Protein AF-0000000074747772 (afdb_homodimer)

Sequence (688 aa):
MKSIKSHMRLAALAAAVSATTLAHAQTLEMTSVYPGTFPIIGEIGQEIGKRMDLISGGDLSLNFNEPGALVPAPEAWDAVSTGAVDAAWYSPGFAQGIIPSAAMFTSVPFGPEAPEYLAWYYHGGGQEIWEEISAGHNVKPVLCSTIPPEASGWFREPIETLDDLQGKKMRFFGLGARVMEKLGVSAQTLPVGDTVPALELGTIDAAEISMPALDLALGMNNYASHYYFPGWHQQTSLFSLLINLDVWNDLGERNQAIVNEVCRSAVTESIAWGEAIQFDALAQLQEQGVTLHTWSAEILEAMRTAWLEVVDELSEDADFARTWASYSEFRENYAIWRDLGYLRMKSIKSHMRLAALAAAVSATTLAHAQTLEMTSVYPGTFPIIGEIGQEIGKRMDLISGGDLSLNFNEPGALVPAPEAWDAVSTGAVDAAWYSPGFAQGIIPSAAMFTSVPFGPEAPEYLAWYYHGGGQEIWEEISAGHNVKPVLCSTIPPEASGWFREPIETLDDLQGKKMRFFGLGARVMEKLGVSAQTLPVGDTVPALELGTIDAAEISMPALDLALGMNNYASHYYFPGWHQQTSLFSLLINLDVWNDLGERNQAIVNEVCRSAVTESIAWGEAIQFDALAQLQEQGVTLHTWSAEILEAMRTAWLEVVDELSEDADFARTWASYSEFRENYAIWRDLGYLR

InterPro domains:
  IPR018389 TRAP transporter solute receptor DctP [PF03480] (48-314)
  IPR018389 TRAP transporter solute receptor DctP [PTHR33376] (1-331)
  IPR026289 Solute binding protein, TakP-like [PIRSF039026] (5-340)
  IPR038404 TRAP transporter solute receptor DctP superfamily [G3DSA:3.40.190.170] (28-327)

Foldseek 3Di:
DPPPPPPPPPPPPPPPPVCPVPLAADEFEEEELDDLPFPLLNVLLCCLQVQLCVVVVRRGGYDYDYAPRQHHSLCRLVCQLVVVGFKYWWQQLSCCVVPVQSLVQFAAFQDDWDVLSVCCCPPLCNVVLVQVVSVVSQKGKAWFAKAAWFWQKFAQDDDDDLVSLAAFEEADTGLLQQLSVVSHHNYDHDRPVVRQVCLQVVVGRMYTDGALVRCVVSVVCVRGQETEDDNSGPRMTIIIMMGRNVSLVPSDDVSVVSSNVSRVVSHVVNHVSNVPCRVVSVVVSVVVPHDYYYDDPVVSVSSVVSSVVSLVVSCVDVSSVVSVVSRVVSVVVVVVVVVPPDDD/DDDPPPPPPPPPPPPPPVCPVPLAADEFEEEELDDLPFPLLNVLLCCLQVQLCVVVVRRGGYDYDYAPRQHHSLCRLVCQLVVVGFKYWWQQLSCCVVPVQSLVQFAAFQDDWDVLSVCCCPPLCNVVLVQVVSVVSQKGKAWFAKAAWFWQKFAQDDDDDLVSLAAFEEADTGLLQQLSVVSHHNYDHDRPVVRQVCLVVVVGRMYTDGALVRCVVSVVCVRGQETEDDNSGPRMTIIIMMGRNVSLVVCDDVSVVSSNVSRVVSHVVNHVSNVPCRVVSVVVSVVVPHDYYYDDPVVSVSSVVSSVVSLVVSCVDVSSVVSCVSRVVSVVVVVVVVVPPDDD

Nearest PDB structures (foldseek):
  7ug8-assembly1_A  TM=9.710E-01  e=1.988E-33  Synechococcus sp. CC9311
  2hzl-assembly1_A  TM=9.719E-01  e=8.711E-32  Cereibacter sphaeroides 2.4.1
  4yzz-assembly1_A  TM=9.764E-01  e=1.900E-30  Bordetella bronchiseptica RB50
  5cm6-assembly1_B  TM=9.561E-01  e=1.126E-30  Paraglaciecola sp. T6c
  4pet-assembly1_B  TM=9.535E-01  e=1.087E-29  Colwellia psychrerythraea 34H

Radius of gyration: 28.78 Å; Cα contacts (8 Å, |Δi|>4): 1364; chains: 2; bounding box: 116×76×70 Å

Solvent-accessible surface area (backbone atoms only — not comparable to full-atom values): 34535 Å² total; per-residue (Å²): 136,85,77,76,79,76,77,76,76,75,75,75,75,74,73,74,68,72,70,66,70,68,72,69,62,41,72,38,46,21,37,19,65,49,50,52,81,39,69,64,65,11,43,47,57,54,43,53,18,56,51,36,18,51,39,46,74,55,36,34,32,44,46,69,31,48,49,48,70,80,49,50,46,94,45,44,66,58,31,17,36,74,54,78,30,44,21,28,39,43,47,44,28,79,41,27,89,82,37,71,42,31,18,63,62,17,31,39,59,73,43,51,48,59,52,59,46,40,6,35,31,76,69,46,52,41,47,62,52,51,41,54,59,32,46,78,51,32,26,39,72,39,68,31,30,38,37,51,30,18,40,54,25,35,21,68,59,84,74,87,52,68,72,65,38,48,68,38,31,24,35,30,64,57,64,38,20,57,27,40,38,72,55,39,24,45,51,36,84,63,59,73,86,53,42,56,57,32,43,67,72,55,79,25,62,30,40,36,87,42,30,50,43,48,35,57,74,70,44,49,66,80,64,23,39,30,37,33,24,38,6,48,38,26,30,22,37,36,28,26,41,36,28,10,32,70,60,54,68,66,52,43,72,48,53,47,47,37,53,52,33,50,19,29,16,34,28,38,50,23,38,15,50,41,56,53,46,33,40,64,33,47,54,51,42,41,75,72,64,38,44,81,43,67,66,51,72,66,57,50,49,52,48,52,54,34,40,54,51,50,50,60,61,49,40,72,40,68,66,26,32,54,51,49,51,44,51,53,53,47,50,59,47,41,46,59,33,54,70,45,35,45,89,131,128,87,79,81,80,74,78,76,78,75,77,74,76,74,72,74,68,71,70,65,71,68,72,70,62,42,73,39,47,22,37,18,65,49,50,52,81,38,69,63,64,11,43,49,55,53,43,52,18,56,50,37,18,50,39,46,74,54,37,32,34,44,44,70,32,47,50,48,70,80,50,52,46,94,45,45,67,58,30,16,35,74,54,77,31,44,23,28,39,44,46,43,28,80,41,28,90,83,37,70,41,30,17,64,62,18,29,39,62,76,42,52,49,59,52,58,47,39,7,36,30,76,69,46,53,42,48,63,52,51,42,54,59,33,44,76,50,31,27,38,72,38,68,31,30,38,37,52,30,18,38,54,24,35,22,69,58,84,73,87,51,68,72,64,39,48,69,37,32,24,35,30,62,56,65,36,18,57,27,41,36,72,55,38,24,46,53,36,84,63,59,72,86,54,42,58,58,30,44,67,72,55,78,25,62,29,40,38,86,42,31,52,46,47,35,57,75,71,44,50,66,81,62,24,38,31,38,32,23,38,6,49,39,26,30,22,35,36,27,27,40,35,26,10,32,70,61,53,69,68,52,43,71,48,53,46,48,38,53,52,32,50,20,29,17,34,27,38,50,22,38,15,52,42,57,53,44,32,39,62,33,48,53,53,40,43,76,72,63,37,43,82,42,66,65,51,73,67,56,50,48,53,48,52,54,34,40,54,52,48,49,59,60,49,39,71,40,66,66,24,32,54,50,49,50,43,50,52,54,46,49,59,48,41,46,59,32,54,69,44,34,47,88,130

Structure (mmCIF, N/CA/C/O backbone):
data_AF-0000000074747772-model_v1
#
loop_
_entity.id
_entity.type
_entity.pdbx_description
1 polymer 'C4-dicarboxylate ABC transporter'
#
loop_
_atom_site.group_PDB
_atom_site.id
_atom_site.type_symbol
_atom_site.label_atom_id
_atom_site.label_alt_id
_atom_site.label_comp_id
_atom_site.label_asym_id
_atom_site.label_entity_id
_atom_site.label_seq_id
_atom_site.pdbx_PDB_ins_code
_atom_site.Cartn_x
_atom_site.Cartn_y
_atom_site.Cartn_z
_atom_site.occupancy
_atom_site.B_iso_or_equiv
_atom_site.auth_seq_id
_atom_site.auth_comp_id
_atom_site.auth_asym_id
_atom_site.auth_atom_id
_atom_site.pdbx_PDB_model_num
ATOM 1 N N . MET A 1 1 ? -89.562 10.172 -8.18 1 25.64 1 MET A N 1
ATOM 2 C CA . MET A 1 1 ? -88.75 9.555 -7.141 1 25.64 1 MET A CA 1
ATOM 3 C C . MET A 1 1 ? -87.375 9.242 -7.676 1 25.64 1 MET A C 1
ATOM 5 O O . MET A 1 1 ? -87.188 8.273 -8.414 1 25.64 1 MET A O 1
ATOM 9 N N . LYS A 1 2 ? -86.688 10.445 -8.07 1 32.38 2 LYS A N 1
ATOM 10 C CA . LYS A 1 2 ? -85.375 10.664 -8.672 1 32.38 2 LYS A CA 1
ATOM 11 C C . LYS A 1 2 ? -84.25 10.094 -7.801 1 32.38 2 LYS A C 1
ATOM 13 O O . LYS A 1 2 ? -84.062 10.57 -6.684 1 32.38 2 LYS A O 1
ATOM 18 N N . SER A 1 3 ? -84.188 8.742 -7.797 1 28.95 3 SER A N 1
ATOM 19 C CA . SER A 1 3 ? -83.188 7.949 -7.062 1 28.95 3 SER A CA 1
ATOM 20 C C . SER A 1 3 ? -81.75 8.289 -7.496 1 28.95 3 SER A C 1
ATOM 22 O O . SER A 1 3 ? -81.438 8.18 -8.68 1 28.95 3 SER A O 1
ATOM 24 N N . ILE A 1 4 ? -81.188 9.367 -6.941 1 32.19 4 ILE A N 1
ATOM 25 C CA . ILE A 1 4 ? -79.812 9.805 -7.086 1 32.19 4 ILE A CA 1
ATOM 26 C C . ILE A 1 4 ? -78.875 8.688 -6.641 1 32.19 4 ILE A C 1
ATOM 28 O O . ILE A 1 4 ? -78.875 8.273 -5.48 1 32.19 4 ILE A O 1
ATOM 32 N N . LYS A 1 5 ? -78.5 7.73 -7.559 1 32.25 5 LYS A N 1
ATOM 33 C CA . LYS A 1 5 ? -77.438 6.734 -7.484 1 32.25 5 LYS A CA 1
ATOM 34 C C . LYS A 1 5 ? -76.125 7.379 -7.125 1 32.25 5 LYS A C 1
ATOM 36 O O . LYS A 1 5 ? -75.562 8.203 -7.883 1 32.25 5 LYS A O 1
ATOM 41 N N . SER A 1 6 ? -76 7.871 -5.848 1 31.62 6 SER A N 1
ATOM 42 C CA . SER A 1 6 ? -74.688 8.375 -5.336 1 31.62 6 SER A CA 1
ATOM 43 C C . SER A 1 6 ? -73.562 7.352 -5.516 1 31.62 6 SER A C 1
ATOM 45 O O . SER A 1 6 ? -73.688 6.219 -5.047 1 31.62 6 SER A O 1
ATOM 47 N N . HIS A 1 7 ? -72.938 7.27 -6.676 1 34.31 7 HIS A N 1
ATOM 48 C CA . HIS A 1 7 ? -71.75 6.508 -6.953 1 34.31 7 HIS A CA 1
ATOM 49 C C . HIS A 1 7 ? -70.625 6.875 -5.984 1 34.31 7 HIS A C 1
ATOM 51 O O . HIS A 1 7 ? -70.25 8.039 -5.906 1 34.31 7 HIS A O 1
ATOM 57 N N . MET A 1 8 ? -70.625 6.348 -4.762 1 31.5 8 MET A N 1
ATOM 58 C CA . MET A 1 8 ? -69.5 6.414 -3.85 1 31.5 8 MET A CA 1
ATOM 59 C C . MET A 1 8 ? -68.25 5.801 -4.484 1 31.5 8 MET A C 1
ATOM 61 O O . MET A 1 8 ? -68.25 4.609 -4.805 1 31.5 8 MET A O 1
ATOM 65 N N . ARG A 1 9 ? -67.5 6.543 -5.301 1 31.7 9 ARG A N 1
ATOM 66 C CA . ARG A 1 9 ? -66.188 6.129 -5.75 1 31.7 9 ARG A CA 1
ATOM 67 C C . ARG A 1 9 ? -65.25 5.859 -4.562 1 31.7 9 ARG A C 1
ATOM 69 O O . ARG A 1 9 ? -65 6.75 -3.748 1 31.7 9 ARG A O 1
ATOM 76 N N . LEU A 1 10 ? -65.375 4.691 -3.992 1 34.72 10 LEU A N 1
ATOM 77 C CA . LEU A 1 10 ? -64.375 4.23 -3.068 1 34.72 10 LEU A CA 1
ATOM 78 C C . LEU A 1 10 ? -62.969 4.441 -3.658 1 34.72 10 LEU A C 1
ATOM 80 O O . LEU A 1 10 ? -62.656 3.928 -4.734 1 34.72 10 LEU A O 1
ATOM 84 N N . ALA A 1 11 ? -62.375 5.605 -3.434 1 38.78 11 ALA A N 1
ATOM 85 C CA . ALA A 1 11 ? -60.938 5.832 -3.691 1 38.78 11 ALA A CA 1
ATOM 86 C C . ALA A 1 11 ? -60.094 4.715 -3.092 1 38.78 11 ALA A C 1
ATOM 88 O O . ALA A 1 11 ? -60.062 4.527 -1.873 1 38.78 11 ALA A O 1
ATOM 89 N N . ALA A 1 12 ? -59.969 3.598 -3.783 1 37.44 12 ALA A N 1
ATOM 90 C CA . ALA A 1 12 ? -58.938 2.621 -3.453 1 37.44 12 ALA A CA 1
ATOM 91 C C . ALA A 1 12 ? -57.594 3.307 -3.207 1 37.44 12 ALA A C 1
ATOM 93 O O . ALA A 1 12 ? -57.031 3.936 -4.109 1 37.44 12 ALA A O 1
ATOM 94 N N . LEU A 1 13 ? -57.375 3.855 -2.021 1 36.81 13 LEU A N 1
ATOM 95 C CA . LEU A 1 13 ? -56.031 4.199 -1.614 1 36.81 13 LEU A CA 1
ATOM 96 C C . LEU A 1 13 ? -55.062 3.064 -1.931 1 36.81 13 LEU A C 1
ATOM 98 O O . LEU A 1 13 ? -55.125 1.987 -1.336 1 36.81 13 LEU A O 1
ATOM 102 N N . ALA A 1 14 ? -54.625 2.939 -3.168 1 39.62 14 ALA A N 1
ATOM 103 C CA . ALA A 1 14 ? -53.469 2.115 -3.457 1 39.62 14 ALA A CA 1
ATOM 104 C C . ALA A 1 14 ? -52.312 2.447 -2.512 1 39.62 14 ALA A C 1
ATOM 106 O O . ALA A 1 14 ? -51.75 3.537 -2.58 1 39.62 14 ALA A O 1
ATOM 107 N N . ALA A 1 15 ? -52.375 1.95 -1.311 1 37.69 15 ALA A N 1
ATOM 108 C CA . ALA A 1 15 ? -51.125 1.944 -0.546 1 37.69 15 ALA A CA 1
ATOM 109 C C . ALA A 1 15 ? -49.969 1.453 -1.399 1 37.69 15 ALA A C 1
ATOM 111 O O . ALA A 1 15 ? -49.906 0.286 -1.796 1 37.69 15 ALA A O 1
ATOM 112 N N . ALA A 1 16 ? -49.344 2.314 -2.145 1 38.97 16 ALA A N 1
ATOM 113 C CA . ALA A 1 16 ? -48.031 2.016 -2.67 1 38.97 16 ALA A CA 1
ATOM 114 C C . ALA A 1 16 ? -47.125 1.446 -1.58 1 38.97 16 ALA A C 1
ATOM 116 O O . ALA A 1 16 ? -46.656 2.178 -0.692 1 38.97 16 ALA A O 1
ATOM 117 N N . VAL A 1 17 ? -47.406 0.2 -1.161 1 37.66 17 VAL A N 1
ATOM 118 C CA . VAL A 1 17 ? -46.312 -0.441 -0.463 1 37.66 17 VAL A CA 1
ATOM 119 C C . VAL A 1 17 ? -45 -0.2 -1.226 1 37.66 17 VAL A C 1
ATOM 121 O O . VAL A 1 17 ? -44.875 -0.593 -2.387 1 37.66 17 VAL A O 1
ATOM 124 N N . SER A 1 18 ? -44.375 0.889 -1.039 1 36.31 18 SER A N 1
ATOM 125 C CA . SER A 1 18 ? -43 0.911 -1.465 1 36.31 18 SER A CA 1
ATOM 126 C C . SER A 1 18 ? -42.312 -0.443 -1.242 1 36.31 18 SER A C 1
ATOM 128 O O . SER A 1 18 ? -42.219 -0.914 -0.107 1 36.31 18 SER A O 1
ATOM 130 N N . ALA A 1 19 ? -42.531 -1.388 -2.146 1 35.59 19 ALA A N 1
ATOM 131 C CA . ALA A 1 19 ? -41.625 -2.537 -2.152 1 35.59 19 ALA A CA 1
ATOM 132 C C . ALA A 1 19 ? -40.219 -2.127 -1.756 1 35.59 19 ALA A C 1
ATOM 134 O O . ALA A 1 19 ? -39.469 -1.556 -2.562 1 35.59 19 ALA A O 1
ATOM 135 N N . THR A 1 20 ? -40 -1.623 -0.647 1 38.34 20 THR A N 1
ATOM 136 C CA . THR A 1 20 ? -38.594 -1.774 -0.269 1 38.34 20 THR A CA 1
ATOM 137 C C . THR A 1 20 ? -38.031 -3.08 -0.816 1 38.34 20 THR A C 1
ATOM 139 O O . THR A 1 20 ? -38.5 -4.164 -0.443 1 38.34 20 THR A O 1
ATOM 142 N N . THR A 1 21 ? -37.906 -3.223 -2.07 1 38.25 21 THR A N 1
ATOM 143 C CA . THR A 1 21 ? -37.156 -4.391 -2.51 1 38.25 21 THR A CA 1
ATOM 144 C C . THR A 1 21 ? -36.188 -4.871 -1.414 1 38.25 21 THR A C 1
ATOM 146 O O . THR A 1 21 ? -35.25 -4.172 -1.064 1 38.25 21 THR A O 1
ATOM 149 N N . LEU A 1 22 ? -36.656 -5.316 -0.278 1 42.56 22 LEU A N 1
ATOM 150 C CA . LEU A 1 22 ? -35.781 -6.047 0.646 1 42.56 22 LEU A CA 1
ATOM 151 C C . LEU A 1 22 ? -34.656 -6.742 -0.1 1 42.56 22 LEU A C 1
ATOM 153 O O . LEU A 1 22 ? -34.906 -7.641 -0.907 1 42.56 22 LEU A O 1
ATOM 157 N N . ALA A 1 23 ? -33.781 -6.059 -0.541 1 49.5 23 ALA A N 1
ATOM 158 C CA . ALA A 1 23 ? -32.594 -6.719 -1.105 1 49.5 23 ALA A CA 1
ATOM 159 C C . ALA A 1 23 ? -32.312 -8.047 -0.405 1 49.5 23 ALA A C 1
ATOM 161 O O . ALA A 1 23 ? -32.188 -8.094 0.821 1 49.5 23 ALA A O 1
ATOM 162 N N . HIS A 1 24 ? -32.844 -9.211 -0.898 1 63.72 24 HIS A N 1
ATOM 163 C CA . HIS A 1 24 ? -32.656 -10.562 -0.385 1 63.72 24 HIS A CA 1
ATOM 164 C C . HIS A 1 24 ? -31.172 -10.836 -0.059 1 63.72 24 HIS A C 1
ATOM 166 O O . HIS A 1 24 ? -30.297 -10.492 -0.845 1 63.72 24 HIS A O 1
ATOM 172 N N . ALA A 1 25 ? -30.891 -11.117 1.219 1 80.12 25 ALA A N 1
ATOM 173 C CA . ALA A 1 25 ? -29.578 -11.555 1.672 1 80.12 25 ALA A CA 1
ATOM 174 C C . ALA A 1 25 ? -28.984 -12.57 0.706 1 80.12 25 ALA A C 1
ATOM 176 O O . ALA A 1 25 ? -29.656 -13.5 0.262 1 80.12 25 ALA A O 1
ATOM 177 N N . GLN A 1 26 ? -27.844 -12.219 0.166 1 92.12 26 GLN A N 1
ATOM 178 C CA . GLN A 1 26 ? -27.125 -13.094 -0.752 1 92.12 26 GLN A CA 1
ATOM 179 C C . GLN A 1 26 ? -25.859 -13.664 -0.095 1 92.12 26 GLN A C 1
ATOM 181 O O . GLN A 1 26 ? -25.094 -12.93 0.512 1 92.12 26 GLN A O 1
ATOM 186 N N . THR A 1 27 ? -25.812 -14.977 -0.02 1 97.19 27 THR A N 1
ATOM 187 C CA . THR A 1 27 ? -24.578 -15.656 0.37 1 97.19 27 THR A CA 1
ATOM 188 C C . THR A 1 27 ? -23.953 -16.375 -0.824 1 97.19 27 THR A C 1
ATOM 190 O O . THR A 1 27 ? -24.562 -17.266 -1.409 1 97.19 27 THR A O 1
ATOM 193 N N . LEU A 1 28 ? -22.812 -15.969 -1.225 1 98.5 28 LEU A N 1
ATOM 194 C CA . LEU A 1 28 ? -22.109 -16.547 -2.361 1 98.5 28 LEU A CA 1
ATOM 195 C C . LEU A 1 28 ? -21.234 -17.719 -1.917 1 98.5 28 LEU A C 1
ATOM 197 O O . LEU A 1 28 ? -20.531 -17.609 -0.906 1 98.5 28 LEU A O 1
ATOM 201 N N . GLU A 1 29 ? -21.281 -18.766 -2.607 1 98.69 29 GLU A N 1
ATOM 202 C CA . GLU A 1 29 ? -20.391 -19.891 -2.363 1 98.69 29 GLU A CA 1
ATOM 203 C C . GLU A 1 29 ? -19.031 -19.672 -3.049 1 98.69 29 GLU A C 1
ATOM 205 O O . GLU A 1 29 ? -18.969 -19.578 -4.273 1 98.69 29 GLU A O 1
ATOM 210 N N . MET A 1 30 ? -17.953 -19.656 -2.221 1 98.75 30 MET A N 1
ATOM 211 C CA . MET A 1 30 ? -16.625 -19.359 -2.729 1 98.75 30 MET A CA 1
ATOM 212 C C . MET A 1 30 ? -15.688 -20.531 -2.537 1 98.75 30 MET A C 1
ATOM 214 O O . MET A 1 30 ? -15.414 -20.938 -1.404 1 98.75 30 MET A O 1
ATOM 218 N N . THR A 1 31 ? -15.203 -21.141 -3.602 1 98.44 31 THR A N 1
ATOM 219 C CA . THR A 1 31 ? -14.102 -22.094 -3.504 1 98.44 31 THR A CA 1
ATOM 220 C C . THR A 1 31 ? -12.773 -21.375 -3.34 1 98.44 31 THR A C 1
ATOM 222 O O . THR A 1 31 ? -12.688 -20.156 -3.559 1 98.44 31 THR A O 1
ATOM 225 N N . SER A 1 32 ? -11.758 -22.047 -2.834 1 97.19 32 SER A N 1
ATOM 226 C CA . SER A 1 32 ? -10.445 -21.438 -2.664 1 97.19 32 SER A CA 1
ATOM 227 C C . SER A 1 32 ? -9.344 -22.344 -3.227 1 97.19 32 SER A C 1
ATOM 229 O O . SER A 1 32 ? -9.422 -23.562 -3.119 1 97.19 32 SER A O 1
ATOM 231 N N . VAL A 1 33 ? -8.367 -21.703 -3.783 1 94.19 33 VAL A N 1
ATOM 232 C CA . VAL A 1 33 ? -7.195 -22.469 -4.195 1 94.19 33 VAL A CA 1
ATOM 233 C C . VAL A 1 33 ? -6.184 -22.516 -3.053 1 94.19 33 VAL A C 1
ATOM 235 O O . VAL A 1 33 ? -5.195 -23.25 -3.119 1 94.19 33 VAL A O 1
ATOM 238 N N . TYR A 1 34 ? -6.391 -21.734 -1.97 1 94.62 34 TYR A N 1
ATOM 239 C CA . TYR A 1 34 ? -5.504 -21.688 -0.812 1 94.62 34 TYR A CA 1
ATOM 240 C C . TYR A 1 34 ? -6.223 -22.172 0.442 1 94.62 34 TYR A C 1
ATOM 242 O O . TYR A 1 34 ? -7.387 -21.828 0.669 1 94.62 34 TYR A O 1
ATOM 250 N N . PRO A 1 35 ? -5.512 -22.969 1.228 1 94.38 35 PRO A N 1
ATOM 251 C CA . PRO A 1 35 ? -6.074 -23.266 2.547 1 94.38 35 PRO A CA 1
ATOM 252 C C . PRO A 1 35 ? -6.293 -22.016 3.393 1 94.38 35 PRO A C 1
ATOM 254 O O . PRO A 1 35 ? -5.488 -21.078 3.338 1 94.38 35 PRO A O 1
ATOM 257 N N . GLY A 1 36 ? -7.312 -22.062 4.195 1 95.62 36 GLY A N 1
ATOM 258 C CA . GLY A 1 36 ? -7.645 -20.953 5.062 1 95.62 36 GLY A CA 1
ATOM 259 C C . GLY A 1 36 ? -6.613 -20.719 6.152 1 95.62 36 GLY A C 1
ATOM 260 O O . GLY A 1 36 ? -6.539 -19.625 6.715 1 95.62 36 GLY A O 1
ATOM 261 N N . THR A 1 37 ? -5.766 -21.672 6.395 1 94.5 37 THR A N 1
ATOM 262 C CA . THR A 1 37 ? -4.816 -21.609 7.5 1 94.5 37 THR A CA 1
ATOM 263 C C . THR A 1 37 ? -3.543 -20.891 7.078 1 94.5 37 THR A C 1
ATOM 265 O O . THR A 1 37 ? -2.699 -20.562 7.918 1 94.5 37 THR A O 1
ATOM 268 N N . PHE A 1 38 ? -3.354 -20.641 5.758 1 94.75 38 PHE A N 1
ATOM 269 C CA . PHE A 1 38 ? -2.162 -19.938 5.305 1 94.75 38 PHE A CA 1
ATOM 270 C C . PHE A 1 38 ? -2.135 -18.516 5.863 1 94.75 38 PHE A C 1
ATOM 272 O O . PHE A 1 38 ? -3.119 -17.781 5.758 1 94.75 38 PHE A O 1
ATOM 279 N N . PRO A 1 39 ? -0.993 -18.141 6.445 1 95.75 39 PRO A N 1
ATOM 280 C CA . PRO A 1 39 ? -0.903 -16.766 6.922 1 95.75 39 PRO A CA 1
ATOM 281 C C . PRO A 1 39 ? -1.188 -15.742 5.82 1 95.75 39 PRO A C 1
ATOM 283 O O . PRO A 1 39 ? -0.713 -15.898 4.695 1 95.75 39 PRO A O 1
ATOM 286 N N . ILE A 1 40 ? -1.906 -14.68 6.117 1 97.19 40 ILE A N 1
ATOM 287 C CA . ILE A 1 40 ? -2.299 -13.547 5.285 1 97.19 40 ILE A CA 1
ATOM 288 C C . ILE A 1 40 ? -3.23 -14.016 4.172 1 97.19 40 ILE A C 1
ATOM 290 O O . ILE A 1 40 ? -4.434 -13.734 4.199 1 97.19 40 ILE A O 1
ATOM 294 N N . ILE A 1 41 ? -2.711 -14.93 3.27 1 96.12 41 ILE A N 1
ATOM 295 C CA . ILE A 1 41 ? -3.426 -15.289 2.051 1 96.12 41 ILE A CA 1
ATOM 296 C C . ILE A 1 41 ? -4.691 -16.062 2.406 1 96.12 41 ILE A C 1
ATOM 298 O O . ILE A 1 41 ? -5.793 -15.695 1.981 1 96.12 41 ILE A O 1
ATOM 302 N N . GLY A 1 42 ? -4.535 -17.125 3.174 1 96.69 42 GLY A N 1
ATOM 303 C CA . GLY A 1 42 ? -5.684 -17.922 3.568 1 96.69 42 GLY A CA 1
ATOM 304 C C . GLY A 1 42 ? -6.598 -17.203 4.543 1 96.69 42 GLY A C 1
ATOM 305 O O . GLY A 1 42 ? -7.824 -17.266 4.41 1 96.69 42 GLY A O 1
ATOM 306 N N . GLU A 1 43 ? -5.988 -16.531 5.52 1 97.75 43 GLU A N 1
ATOM 307 C CA . GLU A 1 43 ? -6.738 -15.844 6.566 1 97.75 43 GLU A CA 1
ATOM 308 C C . GLU A 1 43 ? -7.621 -14.742 5.984 1 97.75 43 GLU A C 1
ATOM 310 O O . GLU A 1 43 ? -8.789 -14.617 6.352 1 97.75 43 GLU A O 1
ATOM 315 N N . ILE A 1 44 ? -7.09 -13.961 5.066 1 98.31 44 ILE A N 1
ATOM 316 C CA . ILE A 1 44 ? -7.867 -12.898 4.445 1 98.31 44 ILE A CA 1
ATOM 317 C C . ILE A 1 44 ? -9 -13.5 3.619 1 98.31 44 ILE A C 1
ATOM 319 O O . ILE A 1 44 ? -10.141 -13.023 3.672 1 98.31 44 ILE A O 1
ATOM 323 N N . GLY A 1 45 ? -8.719 -14.555 2.893 1 98.25 45 GLY A N 1
ATOM 324 C CA . GLY A 1 45 ? -9.758 -15.227 2.129 1 98.25 45 GLY A CA 1
ATOM 325 C C . GLY A 1 45 ? -10.922 -15.688 2.982 1 98.25 45 GLY A C 1
ATOM 326 O O . GLY A 1 45 ? -12.078 -15.594 2.566 1 98.25 45 GLY A O 1
ATOM 327 N N . GLN A 1 46 ? -10.641 -16.094 4.172 1 97.81 46 GLN A N 1
ATOM 328 C CA . GLN A 1 46 ? -11.664 -16.578 5.094 1 97.81 46 GLN A CA 1
ATOM 329 C C . GLN A 1 46 ? -12.461 -15.414 5.688 1 97.81 46 GLN A C 1
ATOM 331 O O . GLN A 1 46 ? -13.648 -15.562 5.996 1 97.81 46 GLN A O 1
ATOM 336 N N . GLU A 1 47 ? -11.836 -14.32 5.801 1 98.38 47 GLU A N 1
ATOM 337 C CA . GLU A 1 47 ? -12.398 -13.25 6.613 1 98.38 47 GLU A CA 1
ATOM 338 C C . GLU A 1 47 ? -13.242 -12.297 5.766 1 98.38 47 GLU A C 1
ATOM 340 O O . GLU A 1 47 ? -14.164 -11.648 6.273 1 98.38 47 GLU A O 1
ATOM 345 N N . ILE A 1 48 ? -12.984 -12.195 4.449 1 98.69 48 ILE A N 1
ATOM 346 C CA . ILE A 1 48 ? -13.609 -11.141 3.646 1 98.69 48 ILE A CA 1
ATOM 347 C C . ILE A 1 48 ? -15.117 -11.352 3.605 1 98.69 48 ILE A C 1
ATOM 349 O O . ILE A 1 48 ? -15.891 -10.383 3.604 1 98.69 48 ILE A O 1
ATOM 353 N N . GLY A 1 49 ? -15.617 -12.609 3.621 1 98.5 49 GLY A N 1
ATOM 354 C CA . GLY A 1 49 ? -17.047 -12.859 3.664 1 98.5 49 GLY A CA 1
ATOM 355 C C . GLY A 1 49 ? -17.703 -12.352 4.93 1 98.5 49 GLY A C 1
ATOM 356 O O . GLY A 1 49 ? -18.797 -11.773 4.883 1 98.5 49 GLY A O 1
ATOM 357 N N . LYS A 1 50 ? -17.078 -12.578 6.062 1 98.31 50 LYS A N 1
ATOM 358 C CA . LYS A 1 50 ? -17.578 -12.086 7.344 1 98.31 50 LYS A CA 1
ATOM 359 C C . LYS A 1 50 ? -17.609 -10.562 7.383 1 98.31 50 LYS A C 1
ATOM 361 O O . LYS A 1 50 ? -18.531 -9.969 7.934 1 98.31 50 LYS A O 1
ATOM 366 N N . ARG A 1 51 ? -16.625 -9.977 6.852 1 98.75 51 ARG A N 1
ATOM 367 C CA . ARG A 1 51 ? -16.562 -8.523 6.781 1 98.75 51 ARG A CA 1
ATOM 368 C C . ARG A 1 51 ? -17.703 -7.961 5.934 1 98.75 51 ARG A C 1
ATOM 370 O O . ARG A 1 51 ? -18.344 -6.984 6.316 1 98.75 51 ARG A O 1
ATOM 377 N N . MET A 1 52 ? -17.891 -8.586 4.781 1 98.81 52 MET A N 1
ATOM 378 C CA . MET A 1 52 ? -19 -8.172 3.924 1 98.81 52 MET A CA 1
ATOM 379 C C . MET A 1 52 ? -20.344 -8.32 4.645 1 98.81 52 MET A C 1
ATOM 381 O O . MET A 1 52 ? -21.188 -7.438 4.562 1 98.81 52 MET A O 1
ATOM 385 N N . ASP A 1 53 ? -20.453 -9.375 5.34 1 98.56 53 ASP A N 1
ATOM 386 C CA . ASP A 1 53 ? -21.672 -9.633 6.098 1 98.56 53 ASP A CA 1
ATOM 387 C C . ASP A 1 53 ? -21.906 -8.539 7.141 1 98.56 53 ASP A C 1
ATOM 389 O O . ASP A 1 53 ? -23 -7.969 7.215 1 98.56 53 ASP A O 1
ATOM 393 N N . LEU A 1 54 ? -20.906 -8.234 7.844 1 98.44 54 LEU A N 1
ATOM 394 C CA . LEU A 1 54 ? -21.016 -7.246 8.914 1 98.44 54 LEU A CA 1
ATOM 395 C C . LEU A 1 54 ? -21.391 -5.879 8.352 1 98.44 54 LEU A C 1
ATOM 397 O O . LEU A 1 54 ? -22.406 -5.293 8.773 1 98.44 54 LEU A O 1
ATOM 401 N N . ILE A 1 55 ? -20.734 -5.379 7.309 1 98.31 55 ILE A N 1
ATOM 402 C CA . ILE A 1 55 ? -20.906 -3.986 6.91 1 98.31 55 ILE A CA 1
ATOM 403 C C . ILE A 1 55 ? -22.156 -3.855 6.051 1 98.31 55 ILE A C 1
ATOM 405 O O . ILE A 1 55 ? -22.719 -2.762 5.91 1 98.31 55 ILE A O 1
ATOM 409 N N . SER A 1 56 ? -22.641 -4.957 5.52 1 97.75 56 SER A N 1
ATOM 410 C CA . SER A 1 56 ? -23.859 -4.91 4.727 1 97.75 56 SER A CA 1
ATOM 411 C C . SER A 1 56 ? -25.094 -5.055 5.609 1 97.75 56 SER A C 1
ATOM 413 O O . SER A 1 56 ? -26.219 -4.848 5.148 1 97.75 56 SER A O 1
ATOM 415 N N . GLY A 1 57 ? -24.906 -5.402 6.887 1 96.56 57 GLY A N 1
ATOM 416 C CA . GLY A 1 57 ? -26.047 -5.695 7.75 1 96.56 57 GLY A CA 1
ATOM 417 C C . GLY A 1 57 ? -26.703 -7.023 7.438 1 96.56 57 GLY A C 1
ATOM 418 O O . GLY A 1 57 ? -27.922 -7.172 7.59 1 96.56 57 GLY A O 1
ATOM 419 N N . GLY A 1 58 ? -25.859 -7.922 6.84 1 96.81 58 GLY A N 1
ATOM 420 C CA . GLY A 1 58 ? -26.344 -9.266 6.566 1 96.81 58 GLY A CA 1
ATOM 421 C C . GLY A 1 58 ? -26.828 -9.445 5.137 1 96.81 58 GLY A C 1
ATOM 422 O O . GLY A 1 58 ? -27.25 -10.531 4.75 1 96.81 58 GLY A O 1
ATOM 423 N N . ASP A 1 59 ? -26.641 -8.438 4.305 1 96.75 59 ASP A N 1
ATOM 424 C CA . ASP A 1 59 ? -27.203 -8.469 2.957 1 96.75 59 ASP A CA 1
ATOM 425 C C . ASP A 1 59 ? -26.297 -9.258 2.008 1 96.75 59 ASP A C 1
ATOM 427 O O . ASP A 1 59 ? -26.766 -9.766 0.984 1 96.75 59 ASP A O 1
ATOM 431 N N . LEU A 1 60 ? -25.016 -9.312 2.312 1 98.31 60 LEU A N 1
ATOM 432 C CA . LEU A 1 60 ? -24.031 -9.984 1.456 1 98.31 60 LEU A CA 1
ATOM 433 C C . LEU A 1 60 ? -23 -10.719 2.289 1 98.31 60 LEU A C 1
ATOM 435 O O . LEU A 1 60 ? -22.438 -10.156 3.232 1 98.31 60 LEU A O 1
ATOM 439 N N . SER A 1 61 ? -22.797 -11.914 1.931 1 98.06 61 SER A N 1
ATOM 440 C CA . SER A 1 61 ? -21.719 -12.68 2.551 1 98.06 61 SER A CA 1
ATOM 441 C C . SER A 1 61 ? -21.109 -13.672 1.568 1 98.06 61 SER A C 1
ATOM 443 O O . SER A 1 61 ? -21.672 -13.922 0.5 1 98.06 61 SER A O 1
ATOM 445 N N . LEU A 1 62 ? -19.938 -14.172 1.859 1 98.25 62 LEU A N 1
ATOM 446 C CA . LEU A 1 62 ? -19.25 -15.242 1.149 1 98.25 62 LEU A CA 1
ATOM 447 C C . LEU A 1 62 ? -18.969 -16.422 2.08 1 98.25 62 LEU A C 1
ATOM 449 O O . LEU A 1 62 ? -18.484 -16.234 3.203 1 98.25 62 LEU A O 1
ATOM 453 N N . ASN A 1 63 ? -19.312 -17.547 1.61 1 98.38 63 ASN A N 1
ATOM 454 C CA . ASN A 1 63 ? -18.922 -18.766 2.316 1 98.38 63 ASN A CA 1
ATOM 455 C C . ASN A 1 63 ? -17.625 -19.328 1.775 1 98.38 63 ASN A C 1
ATOM 457 O O . ASN A 1 63 ? -17.562 -19.828 0.646 1 98.38 63 ASN A O 1
ATOM 461 N N . PHE A 1 64 ? -16.625 -19.234 2.613 1 98.69 64 PHE A N 1
ATOM 462 C CA . PHE A 1 64 ? -15.328 -19.781 2.248 1 98.69 64 PHE A CA 1
ATOM 463 C C . PHE A 1 64 ? -15.328 -21.297 2.293 1 98.69 64 PHE A C 1
ATOM 465 O O . PHE A 1 64 ? -15.758 -21.891 3.283 1 98.69 64 PHE A O 1
ATOM 472 N N . ASN A 1 65 ? -14.898 -21.953 1.251 1 98.5 65 ASN A N 1
ATOM 473 C CA . ASN A 1 65 ? -14.711 -23.391 1.203 1 98.5 65 ASN A CA 1
ATOM 474 C C . ASN A 1 65 ? -13.266 -23.766 0.888 1 98.5 65 ASN A C 1
ATOM 476 O O . ASN A 1 65 ? -12.672 -23.234 -0.058 1 98.5 65 ASN A O 1
ATOM 480 N N . GLU A 1 66 ? -12.727 -24.656 1.7 1 96.69 66 GLU A N 1
ATOM 481 C CA . GLU A 1 66 ? -11.344 -25.109 1.547 1 96.69 66 GLU A CA 1
ATOM 482 C C . GLU A 1 66 ? -11.094 -25.656 0.149 1 96.69 66 GLU A C 1
ATOM 484 O O . GLU A 1 66 ? -12.031 -26.078 -0.533 1 96.69 66 GLU A O 1
ATOM 489 N N . PRO A 1 67 ? -9.812 -25.625 -0.233 1 94.5 67 PRO A N 1
ATOM 490 C CA . PRO A 1 67 ? -9.508 -26.234 -1.532 1 94.5 67 PRO A CA 1
ATOM 491 C C . PRO A 1 67 ? -10.055 -27.656 -1.663 1 94.5 67 PRO A C 1
ATOM 493 O O . PRO A 1 67 ? -9.844 -28.484 -0.771 1 94.5 67 PRO A O 1
ATOM 496 N N . GLY A 1 68 ? -10.773 -27.875 -2.75 1 94.19 68 GLY A N 1
ATOM 497 C CA . GLY A 1 68 ? -11.258 -29.219 -3.027 1 94.19 68 GLY A CA 1
ATOM 498 C C . GLY A 1 68 ? -12.625 -29.484 -2.434 1 94.19 68 GLY A C 1
ATOM 499 O O . GLY A 1 68 ? -13.266 -30.484 -2.773 1 94.19 68 GLY A O 1
ATOM 500 N N . ALA A 1 69 ? -13.125 -28.656 -1.539 1 97.5 69 ALA A N 1
ATOM 501 C CA . ALA A 1 69 ? -14.398 -28.922 -0.879 1 97.5 69 ALA A CA 1
ATOM 502 C C . ALA A 1 69 ? -15.555 -28.828 -1.869 1 97.5 69 ALA A C 1
ATOM 504 O O . ALA A 1 69 ? -16.5 -29.625 -1.809 1 97.5 69 ALA A O 1
ATOM 505 N N . LEU A 1 70 ? -15.555 -27.828 -2.77 1 97.75 70 LEU A N 1
ATOM 506 C CA . LEU A 1 70 ? -16.609 -27.672 -3.768 1 97.75 70 LEU A CA 1
ATOM 507 C C . LEU A 1 70 ? -16.156 -28.234 -5.113 1 97.75 70 LEU A C 1
ATOM 509 O O . LEU A 1 70 ? -16.922 -28.969 -5.762 1 97.75 70 LEU A O 1
ATOM 513 N N . VAL A 1 71 ? -15.016 -27.891 -5.547 1 96.44 71 VAL A N 1
ATOM 514 C CA . VAL A 1 71 ? -14.375 -28.375 -6.77 1 96.44 71 VAL A CA 1
ATOM 515 C C . VAL A 1 71 ? -12.867 -28.5 -6.551 1 96.44 71 VAL A C 1
ATOM 517 O O . VAL A 1 71 ? -12.297 -27.812 -5.691 1 96.44 71 VAL A O 1
ATOM 520 N N . PRO A 1 72 ? -12.219 -29.359 -7.336 1 93.06 72 PRO A N 1
ATOM 521 C CA . PRO A 1 72 ? -10.758 -29.391 -7.258 1 93.06 72 PRO A CA 1
ATOM 522 C C . PRO A 1 72 ? -10.133 -28.031 -7.574 1 93.06 72 PRO A C 1
ATOM 524 O O . PRO A 1 72 ? -10.633 -27.297 -8.438 1 93.06 72 PRO A O 1
ATOM 527 N N . ALA A 1 73 ? -9.07 -27.688 -6.926 1 90.31 73 ALA A N 1
ATOM 528 C CA . ALA A 1 73 ? -8.43 -26.375 -7.016 1 90.31 73 ALA A CA 1
ATOM 529 C C . ALA A 1 73 ? -8.102 -26.031 -8.469 1 90.31 73 ALA A C 1
ATOM 531 O O . ALA A 1 73 ? -8.359 -24.906 -8.914 1 90.31 73 ALA A O 1
ATOM 532 N N . PRO A 1 74 ? -7.574 -27 -9.32 1 90.75 74 PRO A N 1
ATOM 533 C CA . PRO A 1 74 ? -7.238 -26.656 -10.703 1 90.75 74 PRO A CA 1
ATOM 534 C C . PRO A 1 74 ? -8.469 -26.297 -11.539 1 90.75 74 PRO A C 1
ATOM 536 O O . PRO A 1 74 ? -8.336 -25.75 -12.633 1 90.75 74 PRO A O 1
ATOM 539 N N . GLU A 1 75 ? -9.648 -26.578 -11.039 1 95.62 75 GLU A N 1
ATOM 540 C CA . GLU A 1 75 ? -10.883 -26.375 -11.797 1 95.62 75 GLU A CA 1
ATOM 541 C C . GLU A 1 75 ? -11.602 -25.109 -11.344 1 95.62 75 GLU A C 1
ATOM 543 O O . GLU A 1 75 ? -12.688 -24.797 -11.836 1 95.62 75 GLU A O 1
ATOM 548 N N . ALA A 1 76 ? -11.016 -24.375 -10.445 1 97 76 ALA A N 1
ATOM 549 C CA . ALA A 1 76 ? -11.68 -23.219 -9.828 1 97 76 ALA A CA 1
ATOM 550 C C . ALA A 1 76 ? -12.062 -22.188 -10.883 1 97 76 ALA A C 1
ATOM 552 O O . ALA A 1 76 ? -13.188 -21.672 -10.875 1 97 76 ALA A O 1
ATOM 553 N N . TRP A 1 77 ? -11.148 -21.875 -11.797 1 98 77 TRP A N 1
ATOM 554 C CA . TRP A 1 77 ? -11.438 -20.875 -12.828 1 98 77 TRP A CA 1
ATOM 555 C C . TRP A 1 77 ? -12.656 -21.281 -13.648 1 98 77 TRP A C 1
ATOM 557 O O . TRP A 1 77 ? -13.594 -20.5 -13.812 1 98 77 TRP A O 1
ATOM 567 N N . ASP A 1 78 ? -12.648 -22.484 -14.125 1 98.38 78 ASP A N 1
ATOM 568 C CA . ASP A 1 78 ? -13.75 -22.984 -14.945 1 98.38 78 ASP A CA 1
ATOM 569 C C . ASP A 1 78 ? -15.055 -23.016 -14.156 1 98.38 78 ASP A C 1
ATOM 571 O O . ASP A 1 78 ? -16.125 -22.703 -14.695 1 98.38 78 ASP A O 1
ATOM 575 N N . ALA A 1 79 ? -14.938 -23.422 -12.914 1 98.75 79 ALA A N 1
ATOM 576 C CA . ALA A 1 79 ? -16.125 -23.5 -12.07 1 98.75 79 ALA A CA 1
ATOM 577 C C . ALA A 1 79 ? -16.781 -22.125 -11.906 1 98.75 79 ALA A C 1
ATOM 579 O O . ALA A 1 79 ? -18 -22.016 -11.93 1 98.75 79 ALA A O 1
ATOM 580 N N . VAL A 1 80 ? -16.016 -21.078 -11.734 1 98.88 80 VAL A N 1
ATOM 581 C CA . VAL A 1 80 ? -16.547 -19.719 -11.641 1 98.88 80 VAL A CA 1
ATOM 582 C C . VAL A 1 80 ? -17.094 -19.297 -13 1 98.88 80 VAL A C 1
ATOM 584 O O . VAL A 1 80 ? -18.203 -18.734 -13.086 1 98.88 80 VAL A O 1
ATOM 587 N N . SER A 1 81 ? -16.312 -19.562 -14.047 1 98.88 81 SER A N 1
ATOM 588 C CA . SER A 1 81 ? -16.672 -19.156 -15.398 1 98.88 81 SER A CA 1
ATOM 589 C C . SER A 1 81 ? -18.047 -19.719 -15.797 1 98.88 81 SER A C 1
ATOM 591 O O . SER A 1 81 ? -18.875 -19 -16.359 1 98.88 81 SER A O 1
ATOM 593 N N . THR A 1 82 ? -18.328 -20.969 -15.461 1 98.69 82 THR A N 1
ATOM 594 C CA . THR A 1 82 ? -19.531 -21.656 -15.883 1 98.69 82 THR A CA 1
ATOM 595 C C . THR A 1 82 ? -20.688 -21.359 -14.922 1 98.69 82 THR A C 1
ATOM 597 O O . THR A 1 82 ? -21.844 -21.641 -15.227 1 98.69 82 THR A O 1
ATOM 600 N N . GLY A 1 83 ? -20.344 -20.859 -13.734 1 98.5 83 GLY A N 1
ATOM 601 C CA . GLY A 1 83 ? -21.359 -20.594 -12.727 1 98.5 83 GLY A CA 1
ATOM 602 C C . GLY A 1 83 ? -21.609 -21.781 -11.812 1 98.5 83 GLY A C 1
ATOM 603 O O . GLY A 1 83 ? -22.547 -21.766 -11.008 1 98.5 83 GLY A O 1
ATOM 604 N N . ALA A 1 84 ? -20.766 -22.766 -11.906 1 98.5 84 ALA A N 1
ATOM 605 C CA . ALA A 1 84 ? -20.875 -23.922 -11 1 98.5 84 ALA A CA 1
ATOM 606 C C . ALA A 1 84 ? -20.625 -23.5 -9.555 1 98.5 84 ALA A C 1
ATOM 608 O O . ALA A 1 84 ? -21.156 -24.109 -8.625 1 98.5 84 ALA A O 1
ATOM 609 N N . VAL A 1 85 ? -19.812 -22.578 -9.305 1 98.62 85 VAL A N 1
ATOM 610 C CA . VAL A 1 85 ? -19.641 -21.875 -8.039 1 98.62 85 VAL A CA 1
ATOM 611 C C . VAL A 1 85 ? -19.766 -20.375 -8.266 1 98.62 85 VAL A C 1
ATOM 613 O O . VAL A 1 85 ? -19.516 -19.875 -9.367 1 98.62 85 VAL A O 1
ATOM 616 N N . ASP A 1 86 ? -20.109 -19.672 -7.215 1 98.81 86 ASP A N 1
ATOM 617 C CA . ASP A 1 86 ? -20.328 -18.234 -7.359 1 98.81 86 ASP A CA 1
ATOM 618 C C . ASP A 1 86 ? -19 -17.484 -7.465 1 98.81 86 ASP A C 1
ATOM 620 O O . ASP A 1 86 ? -18.906 -16.5 -8.195 1 98.81 86 ASP A O 1
ATOM 624 N N . ALA A 1 87 ? -18.031 -17.984 -6.676 1 98.88 87 ALA A N 1
ATOM 625 C CA . ALA A 1 87 ? -16.797 -17.203 -6.52 1 98.88 87 ALA A CA 1
ATOM 626 C C . ALA A 1 87 ? -15.625 -18.125 -6.184 1 98.88 87 ALA A C 1
ATOM 628 O O . ALA A 1 87 ? -15.812 -19.281 -5.82 1 98.88 87 ALA A O 1
ATOM 629 N N . ALA A 1 88 ? -14.406 -17.578 -6.336 1 98.81 88 ALA A N 1
ATOM 630 C CA . ALA A 1 88 ? -13.18 -18.281 -5.957 1 98.81 88 ALA A CA 1
ATOM 631 C C . ALA A 1 88 ? -12.156 -17.312 -5.379 1 98.81 88 ALA A C 1
ATOM 633 O O . ALA A 1 88 ? -11.984 -16.188 -5.879 1 98.81 88 ALA A O 1
ATOM 634 N N . TRP A 1 89 ? -11.609 -17.688 -4.23 1 98.5 89 TRP A N 1
ATOM 635 C CA . TRP A 1 89 ? -10.375 -17.062 -3.746 1 98.5 89 TRP A CA 1
ATOM 636 C C . TRP A 1 89 ? -9.172 -17.578 -4.52 1 98.5 89 TRP A C 1
ATOM 638 O O . TRP A 1 89 ? -8.867 -18.781 -4.484 1 98.5 89 TRP A O 1
ATOM 648 N N . TYR A 1 90 ? -8.359 -16.625 -5.168 1 96.81 90 TYR A N 1
ATOM 649 C CA . TYR A 1 90 ? -7.648 -17.109 -6.344 1 96.81 90 TYR A CA 1
ATOM 650 C C . TYR A 1 90 ? -6.438 -16.25 -6.656 1 96.81 90 TYR A C 1
ATOM 652 O O . TYR A 1 90 ? -6.312 -15.133 -6.137 1 96.81 90 TYR A O 1
ATOM 660 N N . SER A 1 91 ? -5.488 -16.766 -7.379 1 95.5 91 SER A N 1
ATOM 661 C CA . SER A 1 91 ? -4.438 -16.047 -8.102 1 95.5 91 SER A CA 1
ATOM 662 C C . SER A 1 91 ? -4.586 -16.219 -9.609 1 95.5 91 SER A C 1
ATOM 664 O O . SER A 1 91 ? -4.527 -17.344 -10.117 1 95.5 91 SER A O 1
ATOM 666 N N . PRO A 1 92 ? -4.684 -15.117 -10.312 1 97.12 92 PRO A N 1
ATOM 667 C CA . PRO A 1 92 ? -4.914 -15.203 -11.758 1 97.12 92 PRO A CA 1
ATOM 668 C C . PRO A 1 92 ? -3.861 -16.047 -12.469 1 97.12 92 PRO A C 1
ATOM 670 O O . PRO A 1 92 ? -4.156 -16.672 -13.492 1 97.12 92 PRO A O 1
ATOM 673 N N . GLY A 1 93 ? -2.703 -16.125 -11.945 1 94.75 93 GLY A N 1
ATOM 674 C CA . GLY A 1 93 ? -1.626 -16.891 -12.555 1 94.75 93 GLY A CA 1
ATOM 675 C C . GLY A 1 93 ? -1.961 -18.359 -12.75 1 94.75 93 GLY A C 1
ATOM 676 O O . GLY A 1 93 ? -1.369 -19.031 -13.594 1 94.75 93 GLY A O 1
ATOM 677 N N . PHE A 1 94 ? -2.896 -18.906 -12.008 1 93.12 94 PHE A N 1
ATOM 678 C CA . PHE A 1 94 ? -3.309 -20.297 -12.164 1 93.12 94 PHE A CA 1
ATOM 679 C C . PHE A 1 94 ? -4.078 -20.484 -13.461 1 93.12 94 PHE A C 1
ATOM 681 O O . PHE A 1 94 ? -4.25 -21.625 -13.922 1 93.12 94 PHE A O 1
ATOM 688 N N . ALA A 1 95 ? -4.516 -19.453 -14.055 1 95.69 95 ALA A N 1
ATOM 689 C CA . ALA A 1 95 ? -5.27 -19.531 -15.305 1 95.69 95 ALA A CA 1
ATOM 690 C C . ALA A 1 95 ? -4.359 -19.297 -16.516 1 95.69 95 ALA A C 1
ATOM 692 O O . ALA A 1 95 ? -4.84 -19.125 -17.625 1 95.69 95 ALA A O 1
ATOM 693 N N . GLN A 1 96 ? -3.053 -19.25 -16.328 1 94.75 96 GLN A N 1
ATOM 694 C CA . GLN A 1 96 ? -2.117 -18.875 -17.391 1 94.75 96 GLN A CA 1
ATOM 695 C C . GLN A 1 96 ? -2.178 -19.859 -18.562 1 94.75 96 GLN A C 1
ATOM 697 O O . GLN A 1 96 ? -1.819 -19.5 -19.688 1 94.75 96 GLN A O 1
ATOM 702 N N . GLY A 1 97 ? -2.607 -21.109 -18.359 1 93.38 97 GLY A N 1
ATOM 703 C CA . GLY A 1 97 ? -2.779 -22.062 -19.422 1 93.38 97 GLY A CA 1
ATOM 704 C C . GLY A 1 97 ? -3.965 -21.75 -20.328 1 93.38 97 GLY A C 1
ATOM 705 O O . GLY A 1 97 ? -4 -22.172 -21.484 1 93.38 97 GLY A O 1
ATOM 706 N N . ILE A 1 98 ? -4.949 -21.047 -19.797 1 95.81 98 ILE A N 1
ATOM 707 C CA . ILE A 1 98 ? -6.148 -20.641 -20.516 1 95.81 98 ILE A CA 1
ATOM 708 C C . ILE A 1 98 ? -5.938 -19.25 -21.109 1 95.81 98 ILE A C 1
ATOM 710 O O . ILE A 1 98 ? -6.258 -19 -22.266 1 95.81 98 ILE A O 1
ATOM 714 N N . ILE A 1 99 ? -5.391 -18.391 -20.328 1 97.75 99 ILE A N 1
ATOM 715 C CA . ILE A 1 99 ? -5.121 -17 -20.672 1 97.75 99 ILE A CA 1
ATOM 716 C C . ILE A 1 99 ? -3.648 -16.672 -20.422 1 97.75 99 ILE A C 1
ATOM 718 O O . ILE A 1 99 ? -3.268 -16.359 -19.281 1 97.75 99 ILE A O 1
ATOM 722 N N . PRO A 1 100 ? -2.824 -16.625 -21.359 1 97.25 100 PRO A N 1
ATOM 723 C CA . PRO A 1 100 ? -1.384 -16.438 -21.172 1 97.25 100 PRO A CA 1
ATOM 724 C C . PRO A 1 100 ? -1.052 -15.188 -20.359 1 97.25 100 PRO A C 1
ATOM 726 O O . PRO A 1 100 ? -0.107 -15.188 -19.578 1 97.25 100 PRO A O 1
ATOM 729 N N . SER A 1 101 ? -1.873 -14.117 -20.516 1 98.38 101 SER A N 1
ATOM 730 C CA . SER A 1 101 ? -1.586 -12.859 -19.844 1 98.38 101 SER A CA 1
ATOM 731 C C . SER A 1 101 ? -2.049 -12.883 -18.391 1 98.38 101 SER A C 1
ATOM 733 O O . SER A 1 101 ? -1.73 -11.984 -17.609 1 98.38 101 SER A O 1
ATOM 735 N N . ALA A 1 102 ? -2.783 -13.938 -17.969 1 98.44 102 ALA A N 1
ATOM 736 C CA . ALA A 1 102 ? -3.379 -13.984 -16.625 1 98.44 102 ALA A CA 1
ATOM 737 C C . ALA A 1 102 ? -2.307 -13.898 -15.547 1 98.44 102 ALA A C 1
ATOM 739 O O . ALA A 1 102 ? -2.51 -13.25 -14.516 1 98.44 102 ALA A O 1
ATOM 740 N N . ALA A 1 103 ? -1.166 -14.477 -15.82 1 97.62 103 ALA A N 1
ATOM 741 C CA . ALA A 1 103 ? -0.102 -14.547 -14.828 1 97.62 103 ALA A CA 1
ATOM 742 C C . ALA A 1 103 ? 0.423 -13.156 -14.484 1 97.62 103 ALA A C 1
ATOM 744 O O . ALA A 1 103 ? 0.905 -12.922 -13.375 1 97.62 103 ALA A O 1
ATOM 745 N N . MET A 1 104 ? 0.293 -12.188 -15.43 1 98.75 104 MET A N 1
ATOM 746 C CA . MET A 1 104 ? 0.775 -10.828 -15.195 1 98.75 104 MET A CA 1
ATOM 747 C C . MET A 1 104 ? -0.08 -10.125 -14.148 1 98.75 104 MET A C 1
ATOM 749 O O . MET A 1 104 ? 0.316 -9.094 -13.609 1 98.75 104 MET A O 1
ATOM 753 N N . PHE A 1 105 ? -1.244 -10.688 -13.914 1 98.81 105 PHE A N 1
ATOM 754 C CA . PHE A 1 105 ? -2.141 -10.094 -12.922 1 98.81 105 PHE A CA 1
ATOM 755 C C . PHE A 1 105 ? -1.993 -10.797 -11.578 1 98.81 105 PHE A C 1
ATOM 757 O O . PHE A 1 105 ? -2.791 -10.57 -10.664 1 98.81 105 PHE A O 1
ATOM 764 N N . THR A 1 106 ? -1.001 -11.656 -11.438 1 98 106 THR A N 1
ATOM 765 C CA . THR A 1 106 ? -0.511 -12.172 -10.164 1 98 106 THR A CA 1
ATOM 766 C C . THR A 1 106 ? 0.86 -11.586 -9.836 1 98 106 THR A C 1
ATOM 768 O O . THR A 1 106 ? 1.046 -10.984 -8.773 1 98 106 THR A O 1
ATOM 771 N N . SER A 1 107 ? 1.766 -11.805 -10.727 1 98.25 107 SER A N 1
ATOM 772 C CA . SER A 1 107 ? 3.115 -11.281 -10.531 1 98.25 107 SER A CA 1
ATOM 773 C C . SER A 1 107 ? 3.918 -11.336 -11.828 1 98.25 107 SER A C 1
ATOM 775 O O . SER A 1 107 ? 3.619 -12.125 -12.727 1 98.25 107 SER A O 1
ATOM 777 N N . VAL A 1 108 ? 4.891 -10.508 -11.938 1 98.69 108 VAL A N 1
ATOM 778 C CA . VAL A 1 108 ? 5.781 -10.43 -13.086 1 98.69 108 VAL A CA 1
ATOM 779 C C . VAL A 1 108 ? 7.23 -10.555 -12.625 1 98.69 108 VAL A C 1
ATOM 781 O O . VAL A 1 108 ? 7.668 -9.852 -11.719 1 98.69 108 VAL A O 1
ATOM 784 N N . PRO A 1 109 ? 7.98 -11.477 -13.227 1 98.75 109 PRO A N 1
ATOM 785 C CA . PRO A 1 109 ? 9.398 -11.562 -12.875 1 98.75 109 PRO A CA 1
ATOM 786 C C . PRO A 1 109 ? 10.117 -10.219 -12.992 1 98.75 109 PRO A C 1
ATOM 788 O O . PRO A 1 109 ? 9.922 -9.492 -13.969 1 98.75 109 PRO A O 1
ATOM 791 N N . PHE A 1 110 ? 10.93 -9.945 -11.938 1 98.5 110 PHE A N 1
ATOM 792 C CA . PHE A 1 110 ? 11.664 -8.688 -11.844 1 98.5 110 PHE A CA 1
ATOM 793 C C . PHE A 1 110 ? 10.711 -7.5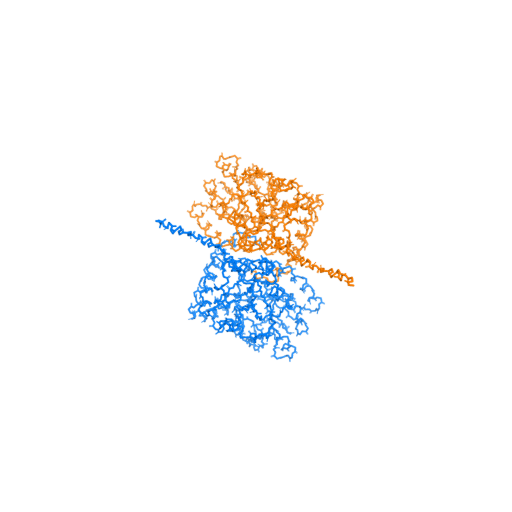 -11.891 1 98.5 110 PHE A C 1
ATOM 795 O O . PHE A 1 110 ? 11.047 -6.445 -12.43 1 98.5 110 PHE A O 1
ATOM 802 N N . GLY A 1 111 ? 9.461 -7.734 -11.43 1 98.12 111 GLY A N 1
ATOM 803 C CA . GLY A 1 111 ? 8.43 -6.719 -11.414 1 98.12 111 GLY A CA 1
ATOM 804 C C . GLY A 1 111 ? 8.523 -5.781 -10.219 1 98.12 111 GLY A C 1
ATOM 805 O O . GLY A 1 111 ? 9.5 -5.828 -9.469 1 98.12 111 GLY A O 1
ATOM 806 N N . PRO A 1 112 ? 7.59 -4.953 -10.055 1 98 112 PRO A N 1
ATOM 807 C CA . PRO A 1 112 ? 7.656 -3.871 -9.07 1 98 112 PRO A CA 1
ATOM 808 C C . PRO A 1 112 ? 7.172 -4.301 -7.688 1 98 112 PRO A C 1
ATOM 810 O O . PRO A 1 112 ? 6.574 -5.371 -7.547 1 98 112 PRO A O 1
ATOM 813 N N . GLU A 1 113 ? 7.465 -3.42 -6.746 1 97.88 113 GLU A N 1
ATOM 814 C CA . GLU A 1 113 ? 6.852 -3.51 -5.426 1 97.88 113 GLU A CA 1
ATOM 815 C C . GLU A 1 113 ? 5.375 -3.117 -5.477 1 97.88 113 GLU A C 1
ATOM 817 O O . GLU A 1 113 ? 4.883 -2.664 -6.512 1 97.88 113 GLU A O 1
ATOM 822 N N . ALA A 1 114 ? 4.699 -3.307 -4.398 1 98.69 114 ALA A N 1
ATOM 823 C CA . ALA A 1 114 ? 3.24 -3.223 -4.34 1 98.69 114 ALA A CA 1
ATOM 824 C C . ALA A 1 114 ? 2.752 -1.851 -4.793 1 98.69 114 ALA A C 1
ATOM 826 O O . ALA A 1 114 ? 1.838 -1.752 -5.617 1 98.69 114 ALA A O 1
ATOM 827 N N . PRO A 1 115 ? 3.344 -0.696 -4.344 1 98.81 115 PRO A N 1
ATOM 828 C CA . PRO A 1 115 ? 2.779 0.599 -4.73 1 98.81 115 PRO A CA 1
ATOM 829 C C . PRO A 1 115 ? 2.809 0.828 -6.238 1 98.81 115 PRO A C 1
ATOM 831 O O . PRO A 1 115 ? 1.806 1.242 -6.824 1 98.81 115 PRO A O 1
ATOM 834 N N . GLU A 1 116 ? 3.891 0.517 -6.867 1 98.81 116 GLU A N 1
ATOM 835 C CA . GLU A 1 116 ? 4.004 0.673 -8.312 1 98.81 116 GLU A CA 1
ATOM 836 C C . GLU A 1 116 ? 3.072 -0.291 -9.047 1 98.81 116 GLU A C 1
ATOM 838 O O . GLU A 1 116 ? 2.43 0.086 -10.031 1 98.81 116 GLU A O 1
ATOM 843 N N . TYR A 1 117 ? 3.018 -1.545 -8.578 1 98.94 117 TYR A N 1
ATOM 844 C CA . TYR A 1 117 ? 2.154 -2.539 -9.203 1 98.94 117 TYR A CA 1
ATOM 845 C C . TYR A 1 117 ? 0.692 -2.115 -9.125 1 98.94 117 TYR A C 1
ATOM 847 O O . TYR A 1 117 ? -0.035 -2.195 -10.117 1 98.94 117 TYR A O 1
ATOM 855 N N . LEU A 1 118 ? 0.294 -1.639 -8.016 1 98.94 118 LEU A N 1
ATOM 856 C CA . LEU A 1 118 ? -1.075 -1.18 -7.809 1 98.94 118 LEU A CA 1
ATOM 857 C C . LEU A 1 118 ? -1.367 0.054 -8.656 1 98.94 118 LEU A C 1
ATOM 859 O O . LEU A 1 118 ? -2.488 0.231 -9.141 1 98.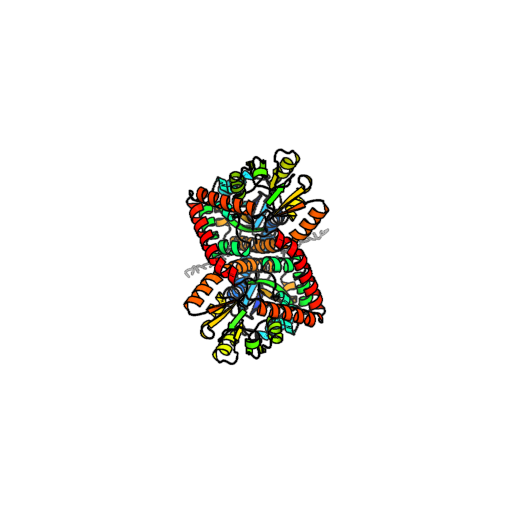94 118 LEU A O 1
ATOM 863 N N . ALA A 1 119 ? -0.373 0.885 -8.773 1 98.94 119 ALA A N 1
ATOM 864 C CA . ALA A 1 119 ? -0.54 2.066 -9.617 1 98.94 119 ALA A CA 1
ATOM 865 C C . ALA A 1 119 ? -0.852 1.676 -11.055 1 98.94 119 ALA A C 1
ATOM 867 O O . ALA A 1 119 ? -1.767 2.227 -11.672 1 98.94 119 ALA A O 1
ATOM 868 N N . TRP A 1 120 ? -0.09 0.732 -11.562 1 98.94 120 TRP A N 1
ATOM 869 C CA . TRP A 1 120 ? -0.385 0.257 -12.906 1 98.94 120 TRP A CA 1
ATOM 870 C C . TRP A 1 120 ? -1.757 -0.405 -12.961 1 98.94 120 TRP A C 1
ATOM 872 O O . TRP A 1 120 ? -2.535 -0.156 -13.891 1 98.94 120 TRP A O 1
ATOM 882 N N . TYR A 1 121 ? -2.053 -1.266 -11.977 1 98.94 121 TYR A N 1
ATOM 883 C CA . TYR A 1 121 ? -3.299 -2.025 -11.984 1 98.94 121 TYR A CA 1
ATOM 884 C C . TYR A 1 121 ? -4.504 -1.096 -11.977 1 98.94 121 TYR A C 1
ATOM 886 O O . TYR A 1 121 ? -5.379 -1.192 -12.836 1 98.94 121 TYR A O 1
ATOM 894 N N . TYR A 1 122 ? -4.457 -0.105 -11.117 1 98.81 122 TYR A N 1
ATOM 895 C CA . TYR A 1 122 ? -5.664 0.68 -10.891 1 98.81 122 TYR A CA 1
ATOM 896 C C . TYR A 1 122 ? -5.699 1.902 -11.797 1 98.81 122 TYR A C 1
ATOM 898 O O . TYR A 1 122 ? -6.77 2.428 -12.102 1 98.81 122 TYR A O 1
ATOM 906 N N . HIS A 1 123 ? -4.543 2.391 -12.211 1 98.62 123 HIS A N 1
ATOM 907 C CA . HIS A 1 123 ? -4.543 3.688 -12.883 1 98.62 123 HIS A CA 1
ATOM 908 C C . HIS A 1 123 ? -3.725 3.645 -14.164 1 98.62 123 HIS A C 1
ATOM 910 O O . HIS A 1 123 ? -3.672 4.629 -14.906 1 98.62 123 HIS A O 1
ATOM 916 N N . GLY A 1 124 ? -3.1 2.564 -14.414 1 98.69 124 GLY A N 1
ATOM 917 C CA . GLY A 1 124 ? -2.26 2.445 -15.602 1 98.69 124 GLY A CA 1
ATOM 918 C C . GLY A 1 124 ? -2.859 1.557 -16.672 1 98.69 124 GLY A C 1
ATOM 919 O O . GLY A 1 124 ? -2.18 1.188 -17.625 1 98.69 124 GLY A O 1
ATOM 920 N N . GLY A 1 125 ? -4.07 1.175 -16.469 1 98.69 125 GLY A N 1
ATOM 921 C CA . GLY A 1 125 ? -4.777 0.398 -17.484 1 98.69 125 GLY A CA 1
ATOM 922 C C . GLY A 1 125 ? -4.855 -1.08 -17.156 1 98.69 125 GLY A C 1
ATOM 923 O O . GLY A 1 125 ? -5.547 -1.84 -17.828 1 98.69 125 GLY A O 1
ATOM 924 N N . GLY A 1 126 ? -4.223 -1.57 -16.141 1 98.81 126 GLY A N 1
ATOM 925 C CA . GLY A 1 126 ? -4.18 -2.98 -15.789 1 98.81 126 GLY A CA 1
ATOM 926 C C . GLY A 1 126 ? -5.551 -3.564 -15.492 1 98.81 126 GLY A C 1
ATOM 927 O O . GLY A 1 126 ? -5.918 -4.605 -16.047 1 98.81 126 GLY A O 1
ATOM 928 N N . GLN A 1 127 ? -6.312 -2.9 -14.656 1 98.81 127 GLN A N 1
ATOM 929 C CA . GLN A 1 127 ? -7.633 -3.393 -14.266 1 98.81 127 GLN A CA 1
ATOM 930 C C . GLN A 1 127 ? -8.562 -3.473 -15.469 1 98.81 127 GLN A C 1
ATOM 932 O O . GLN A 1 127 ? -9.289 -4.457 -15.633 1 98.81 127 GLN A O 1
ATOM 937 N N . GLU A 1 128 ? -8.539 -2.439 -16.312 1 98.81 128 GLU A N 1
ATOM 938 C CA . GLU A 1 128 ? -9.406 -2.414 -17.484 1 98.81 128 GLU A CA 1
ATOM 939 C C . GLU A 1 128 ? -9.094 -3.574 -18.422 1 98.81 128 GLU A C 1
ATOM 941 O O . GLU A 1 128 ? -10 -4.254 -18.906 1 98.81 128 GLU A O 1
ATOM 946 N N . ILE A 1 129 ? -7.797 -3.809 -18.656 1 98.94 129 ILE A N 1
ATOM 947 C CA . ILE A 1 129 ? -7.367 -4.891 -19.531 1 98.94 129 ILE A CA 1
ATOM 948 C C . ILE A 1 129 ? -7.801 -6.234 -18.953 1 98.94 129 ILE A C 1
ATOM 950 O O . ILE A 1 129 ? -8.383 -7.062 -19.641 1 98.94 129 ILE A O 1
ATOM 954 N N . TRP A 1 130 ? -7.602 -6.434 -17.688 1 98.88 130 TRP A N 1
ATOM 955 C CA . TRP A 1 130 ? -7.871 -7.719 -17.047 1 98.88 130 TRP A CA 1
ATOM 956 C C . TRP A 1 130 ? -9.367 -7.992 -16.984 1 98.88 130 TRP A C 1
ATOM 958 O O . TRP A 1 130 ? -9.812 -9.117 -17.234 1 98.88 130 TRP A O 1
ATOM 968 N N . GLU A 1 131 ? -10.141 -6.98 -16.688 1 98.81 131 GLU A N 1
ATOM 969 C CA . GLU A 1 131 ? -11.586 -7.137 -16.625 1 98.81 131 GLU A CA 1
ATOM 970 C C . GLU A 1 131 ? -12.156 -7.457 -18.016 1 98.81 131 GLU A C 1
ATOM 972 O O . GLU A 1 131 ? -13.078 -8.273 -18.141 1 98.81 131 GLU A O 1
ATOM 977 N N . GLU A 1 132 ? -11.617 -6.773 -18.984 1 98.88 132 GLU A N 1
ATOM 978 C CA . GLU A 1 132 ? -12.078 -7.059 -20.344 1 98.88 132 GLU A CA 1
ATOM 979 C C . GLU A 1 132 ? -11.781 -8.5 -20.734 1 98.88 132 GLU A C 1
ATOM 981 O O . GLU A 1 132 ? -12.664 -9.211 -21.203 1 98.88 132 GLU A O 1
ATOM 986 N N . ILE A 1 133 ? -10.539 -8.969 -20.5 1 98.88 133 ILE A N 1
ATOM 987 C CA . ILE A 1 133 ? -10.141 -10.328 -20.844 1 98.88 133 ILE A CA 1
ATOM 988 C C . ILE A 1 133 ? -10.984 -11.336 -20.062 1 98.88 133 ILE A C 1
ATOM 990 O O . ILE A 1 133 ? -11.516 -12.281 -20.641 1 98.88 133 ILE A O 1
ATOM 994 N N . SER A 1 134 ? -11.172 -11.125 -18.781 1 98.81 134 SER A N 1
ATOM 995 C CA . SER A 1 134 ? -11.883 -12.055 -17.906 1 98.81 134 SER A CA 1
ATOM 996 C C . SER A 1 134 ? -13.367 -12.094 -18.234 1 98.81 134 SER A C 1
ATOM 998 O O . SER A 1 134 ? -14.008 -13.141 -18.109 1 98.81 134 SER A O 1
ATOM 1000 N N . ALA A 1 135 ? -13.898 -10.922 -18.609 1 98.81 135 ALA A N 1
ATOM 1001 C CA . ALA A 1 135 ? -15.312 -10.867 -18.969 1 98.81 135 ALA A CA 1
ATOM 1002 C C . ALA A 1 135 ? -15.609 -11.805 -20.141 1 98.81 135 ALA A C 1
ATOM 1004 O O . ALA A 1 135 ? -16.688 -12.398 -20.219 1 98.81 135 ALA A O 1
ATOM 1005 N N . GLY A 1 136 ? -14.664 -11.93 -21.047 1 98.69 136 GLY A N 1
ATOM 1006 C CA . GLY A 1 136 ? -14.805 -12.867 -22.141 1 98.69 136 GLY A CA 1
ATOM 1007 C C . GLY A 1 136 ? -14.953 -14.305 -21.688 1 98.69 136 GLY A C 1
ATOM 1008 O O . GLY A 1 136 ? -15.391 -15.164 -22.453 1 98.69 136 GLY A O 1
ATOM 1009 N N . HIS A 1 137 ? -14.594 -14.562 -20.469 1 98.81 137 HIS A N 1
ATOM 1010 C CA . HIS A 1 137 ? -14.711 -15.891 -19.875 1 98.81 137 HIS A CA 1
ATOM 1011 C C . HIS A 1 137 ? -15.797 -15.914 -18.797 1 98.81 137 HIS A C 1
ATOM 1013 O O . HIS A 1 137 ? -15.82 -16.812 -17.969 1 98.81 137 HIS A O 1
ATOM 1019 N N . ASN A 1 138 ? -16.578 -14.805 -18.703 1 98.88 138 ASN A N 1
ATOM 1020 C CA . ASN A 1 138 ? -17.688 -14.672 -17.766 1 98.88 138 ASN A CA 1
ATOM 1021 C C . ASN A 1 138 ? -17.188 -14.609 -16.312 1 98.88 138 ASN A C 1
ATOM 1023 O O . ASN A 1 138 ? -17.812 -15.18 -15.422 1 98.88 138 ASN A O 1
ATOM 1027 N N . VAL A 1 139 ? -16.094 -14.016 -16.094 1 98.94 139 VAL A N 1
ATOM 1028 C CA . VAL A 1 139 ? -15.508 -13.867 -14.773 1 98.94 139 VAL A CA 1
ATOM 1029 C C . VAL A 1 139 ? -15.273 -12.391 -14.469 1 98.94 139 VAL A C 1
ATOM 1031 O O . VAL A 1 139 ? -14.812 -11.641 -15.336 1 98.94 139 VAL A O 1
ATOM 1034 N N . LYS A 1 140 ? -15.672 -11.914 -13.312 1 98.94 140 LYS A N 1
ATOM 1035 C CA . LYS A 1 140 ? -15.297 -10.625 -12.742 1 98.94 140 LYS A CA 1
ATOM 1036 C C . LYS A 1 140 ? -14.211 -10.789 -11.688 1 98.94 140 LYS A C 1
ATOM 1038 O O . LYS A 1 140 ? -14.469 -11.289 -10.586 1 98.94 140 LYS A O 1
ATOM 1043 N N . PRO A 1 141 ? -13.023 -10.359 -12.023 1 98.88 141 PRO A N 1
ATOM 1044 C CA . PRO A 1 141 ? -11.977 -10.375 -11 1 98.88 141 PRO A CA 1
ATOM 1045 C C . PRO A 1 141 ? -11.969 -9.109 -10.148 1 98.88 141 PRO A C 1
ATOM 1047 O O . PRO A 1 141 ? -12.172 -8.008 -10.664 1 98.88 141 PRO A O 1
ATOM 1050 N N . VAL A 1 142 ? -11.812 -9.25 -8.852 1 98.94 142 VAL A N 1
ATOM 1051 C CA . VAL A 1 142 ? -11.641 -8.133 -7.93 1 98.94 142 VAL A CA 1
ATOM 1052 C C . VAL A 1 142 ? -10.359 -8.32 -7.121 1 98.94 142 VAL A C 1
ATOM 1054 O O . VAL A 1 142 ? -10.25 -9.258 -6.324 1 98.94 142 VAL A O 1
ATOM 1057 N N . LEU A 1 143 ? -9.352 -7.473 -7.379 1 98.94 143 LEU A N 1
ATOM 1058 C CA . LEU A 1 143 ? -8.125 -7.531 -6.59 1 98.94 143 LEU A CA 1
ATOM 1059 C C . LEU A 1 143 ? -8.422 -7.383 -5.102 1 98.94 143 LEU A C 1
ATOM 1061 O O . LEU A 1 143 ? -9.141 -6.465 -4.699 1 98.94 143 LEU A O 1
ATOM 1065 N N . CYS A 1 144 ? -7.809 -8.305 -4.297 1 98.88 144 CYS A N 1
ATOM 1066 C CA . CYS A 1 144 ? -8.336 -8.328 -2.938 1 98.88 144 CYS A CA 1
ATOM 1067 C C . CYS A 1 144 ? -7.234 -8.609 -1.927 1 98.88 144 CYS A C 1
ATOM 1069 O O . CYS A 1 144 ? -7.492 -8.695 -0.725 1 98.88 144 CYS A O 1
ATOM 1071 N N . SER A 1 145 ? -6.008 -8.773 -2.301 1 98.69 145 SER A N 1
ATOM 1072 C CA . SER A 1 145 ? -4.891 -8.984 -1.383 1 98.69 145 SER A CA 1
ATOM 1073 C C . SER A 1 145 ? -3.557 -8.93 -2.117 1 98.69 145 SER A C 1
ATOM 1075 O O . SER A 1 145 ? -3.514 -9.008 -3.346 1 98.69 145 SER A O 1
ATOM 1077 N N . THR A 1 146 ? -2.533 -8.75 -1.374 1 98.56 146 THR A N 1
ATOM 1078 C CA . THR A 1 146 ? -1.159 -8.789 -1.865 1 98.56 146 THR A CA 1
ATOM 1079 C C . THR A 1 146 ? -0.239 -9.453 -0.844 1 98.56 146 THR A C 1
ATOM 1081 O O . THR A 1 146 ? -0.597 -9.586 0.328 1 98.56 146 THR A O 1
ATOM 1084 N N . ILE A 1 147 ? 0.832 -9.898 -1.298 1 98.44 147 ILE A N 1
ATOM 1085 C CA . ILE A 1 147 ? 1.906 -10.25 -0.374 1 98.44 147 ILE A CA 1
ATOM 1086 C C . ILE A 1 147 ? 3.229 -9.672 -0.881 1 98.44 147 ILE A C 1
ATOM 1088 O O . ILE A 1 147 ? 3.373 -9.391 -2.074 1 98.44 147 ILE A O 1
ATOM 1092 N N . PRO A 1 148 ? 4.125 -9.43 0.027 1 98.62 148 PRO A N 1
ATOM 1093 C CA . PRO A 1 148 ? 5.457 -8.953 -0.354 1 98.62 148 PRO A CA 1
ATOM 1094 C C . PRO A 1 148 ? 6.273 -10.016 -1.083 1 98.62 148 PRO A C 1
ATOM 1096 O O . PRO A 1 148 ? 5.754 -11.086 -1.405 1 98.62 148 PRO A O 1
ATOM 1099 N N . PRO A 1 149 ? 7.582 -9.734 -1.364 1 98.5 149 PRO A N 1
ATOM 1100 C CA . PRO A 1 149 ? 8.359 -10.695 -2.154 1 98.5 149 PRO A CA 1
ATOM 1101 C C . PRO A 1 149 ? 8.352 -12.094 -1.55 1 98.5 149 PRO A C 1
ATOM 1103 O O . PRO A 1 149 ? 8.445 -12.242 -0.329 1 98.5 149 PRO A O 1
ATOM 1106 N N . GLU A 1 150 ? 8.117 -12.977 -2.434 1 97.81 150 GLU A N 1
ATOM 1107 C CA . GLU A 1 150 ? 8.391 -14.352 -2.037 1 97.81 150 GLU A CA 1
ATOM 1108 C C . GLU A 1 150 ? 9.891 -14.625 -1.985 1 97.81 150 GLU A C 1
ATOM 1110 O O . GLU A 1 150 ? 10.695 -13.734 -2.285 1 97.81 150 GLU A O 1
ATOM 1115 N N . ALA A 1 151 ? 10.242 -15.719 -1.45 1 97.94 151 ALA A N 1
ATOM 1116 C CA . ALA A 1 151 ? 11.602 -16.219 -1.635 1 97.94 151 ALA A CA 1
ATOM 1117 C C . ALA A 1 151 ? 11.742 -16.969 -2.955 1 97.94 151 ALA A C 1
ATOM 1119 O O . ALA A 1 151 ? 10.734 -17.266 -3.613 1 97.94 151 ALA A O 1
ATOM 1120 N N . SER A 1 152 ? 12.953 -17.219 -3.279 1 97.25 152 SER A N 1
ATOM 1121 C CA . SER A 1 152 ? 13.227 -17.734 -4.617 1 97.25 152 SER A CA 1
ATOM 1122 C C . SER A 1 152 ? 13.273 -19.25 -4.617 1 97.25 152 SER A C 1
ATOM 1124 O O . SER A 1 152 ? 13.289 -19.891 -5.68 1 97.25 152 SER A O 1
ATOM 1126 N N . GLY A 1 153 ? 13.336 -19.844 -3.361 1 97.31 153 GLY A N 1
ATOM 1127 C CA . GLY A 1 153 ? 13.297 -21.297 -3.365 1 97.31 153 GLY A CA 1
ATOM 1128 C C . GLY A 1 153 ? 14.078 -21.922 -2.225 1 97.31 153 GLY A C 1
ATOM 1129 O O . GLY A 1 153 ? 14.984 -21.297 -1.676 1 97.31 153 GLY A O 1
ATOM 1130 N N . TRP A 1 154 ? 13.656 -23.094 -1.907 1 98 154 TRP A N 1
ATOM 1131 C CA . TRP A 1 154 ? 14.297 -23.984 -0.953 1 98 154 TRP A CA 1
ATOM 1132 C C . TRP A 1 154 ? 15.094 -25.078 -1.674 1 98 154 TRP A C 1
ATOM 1134 O O . TRP A 1 154 ? 14.555 -25.781 -2.525 1 98 154 TRP A O 1
ATOM 1144 N N . PHE A 1 155 ? 16.359 -25.156 -1.313 1 98.06 155 PHE A N 1
ATOM 1145 C CA . PHE A 1 155 ? 17.25 -26.141 -1.924 1 98.06 155 PHE A CA 1
ATOM 1146 C C . PHE A 1 155 ? 17.938 -26.984 -0.858 1 98.06 155 PHE A C 1
ATOM 1148 O O . PHE A 1 155 ? 18.266 -26.484 0.221 1 98.06 155 PHE A O 1
ATOM 1155 N N . ARG A 1 156 ? 18.172 -28.266 -1.161 1 96.75 156 ARG A N 1
ATOM 1156 C CA . ARG A 1 156 ? 18.891 -29.156 -0.25 1 96.75 156 ARG A CA 1
ATOM 1157 C C . ARG A 1 156 ? 20.391 -28.891 -0.292 1 96.75 156 ARG A C 1
ATOM 1159 O O . ARG A 1 156 ? 21.094 -29.125 0.698 1 96.75 156 ARG A O 1
ATOM 1166 N N . GLU A 1 157 ? 20.828 -28.469 -1.449 1 96.62 157 GLU A N 1
ATOM 1167 C CA . GLU A 1 157 ? 22.219 -28.109 -1.678 1 96.62 157 GLU A CA 1
ATOM 1168 C C . GLU A 1 157 ? 22.328 -26.688 -2.203 1 96.62 157 GLU A C 1
ATOM 1170 O O . GLU A 1 157 ? 21.438 -26.188 -2.887 1 96.62 157 GLU A O 1
ATOM 1175 N N . PRO A 1 158 ? 23.453 -26 -1.895 1 97.56 158 PRO A N 1
ATOM 1176 C CA . PRO A 1 158 ? 23.609 -24.641 -2.395 1 97.56 158 PRO A CA 1
ATOM 1177 C C . PRO A 1 158 ? 23.688 -24.578 -3.918 1 97.56 158 PRO A C 1
ATOM 1179 O O . PRO A 1 158 ? 24.156 -25.531 -4.555 1 97.56 158 PRO A O 1
ATOM 1182 N N . ILE A 1 159 ? 23.25 -23.5 -4.465 1 97.94 159 ILE A N 1
ATOM 1183 C CA . ILE A 1 159 ? 23.359 -23.203 -5.891 1 97.94 159 ILE A CA 1
ATOM 1184 C C . ILE A 1 159 ? 24.453 -22.188 -6.133 1 97.94 159 ILE A C 1
ATOM 1186 O O . ILE A 1 159 ? 24.266 -20.984 -5.934 1 97.94 159 ILE A O 1
ATOM 1190 N N . GLU A 1 160 ? 25.562 -22.578 -6.703 1 96 160 GLU A N 1
ATOM 1191 C CA . GLU A 1 160 ? 26.703 -21.703 -6.859 1 96 160 GLU A CA 1
ATOM 1192 C C . GLU A 1 160 ? 26.812 -21.188 -8.289 1 96 160 GLU A C 1
ATOM 1194 O O . GLU A 1 160 ? 27.312 -20.078 -8.523 1 96 160 GLU A O 1
ATOM 1199 N N . THR A 1 161 ? 26.406 -22.094 -9.188 1 96.62 161 THR A N 1
ATOM 1200 C CA . THR A 1 161 ? 26.469 -21.75 -10.609 1 96.62 161 THR A CA 1
ATOM 1201 C C . THR A 1 161 ? 25.188 -22.156 -11.312 1 96.62 161 THR A C 1
ATOM 1203 O O . THR A 1 161 ? 24.344 -22.859 -10.742 1 96.62 161 THR A O 1
ATOM 1206 N N . LEU A 1 162 ? 25.078 -21.75 -12.547 1 97.31 162 LEU A N 1
ATOM 1207 C CA . LEU A 1 162 ? 23.922 -22.109 -13.359 1 97.31 162 LEU A CA 1
ATOM 1208 C C . LEU A 1 162 ? 23.844 -23.625 -13.586 1 97.31 162 LEU A C 1
ATOM 1210 O O . LEU A 1 162 ? 22.766 -24.188 -13.719 1 97.31 162 LEU A O 1
ATOM 1214 N N . ASP A 1 163 ? 24.969 -24.25 -13.586 1 97.31 163 ASP A N 1
ATOM 1215 C CA . ASP A 1 163 ? 25.016 -25.703 -13.781 1 97.31 163 ASP A CA 1
ATOM 1216 C C . ASP A 1 163 ? 24.312 -26.438 -12.641 1 97.31 163 ASP A C 1
ATOM 1218 O O . ASP A 1 163 ? 23.75 -27.516 -12.852 1 97.31 163 ASP A O 1
ATOM 1222 N N . ASP A 1 164 ? 24.297 -25.828 -11.484 1 97.25 164 ASP A N 1
ATOM 1223 C CA . ASP A 1 164 ? 23.672 -26.438 -10.32 1 97.25 164 ASP A CA 1
ATOM 1224 C C . ASP A 1 164 ? 22.156 -26.484 -10.469 1 97.25 164 ASP A C 1
ATOM 1226 O O . ASP A 1 164 ? 21.469 -27.219 -9.734 1 97.25 164 ASP A O 1
ATOM 1230 N N . LEU A 1 165 ? 21.578 -25.75 -11.406 1 97.44 165 LEU A N 1
ATOM 1231 C CA . LEU A 1 165 ? 20.141 -25.703 -11.625 1 97.44 165 LEU A CA 1
ATOM 1232 C C . LEU A 1 165 ? 19.703 -26.766 -12.641 1 97.44 165 LEU A C 1
ATOM 1234 O O . LEU A 1 165 ? 18.547 -27.156 -12.672 1 97.44 165 LEU A O 1
ATOM 1238 N N . GLN A 1 166 ? 20.703 -27.156 -13.453 1 97.19 166 GLN A N 1
ATOM 1239 C CA . GLN A 1 166 ? 20.391 -28.031 -14.578 1 97.19 166 GLN A CA 1
ATOM 1240 C C . GLN A 1 166 ? 19.844 -29.375 -14.109 1 97.19 166 GLN A C 1
ATOM 1242 O O . GLN A 1 166 ? 20.469 -30.062 -13.305 1 97.19 166 GLN A O 1
ATOM 1247 N N . GLY A 1 167 ? 18.609 -29.672 -14.656 1 96.62 167 GLY A N 1
ATOM 1248 C CA . GLY A 1 167 ? 18.016 -30.984 -14.438 1 96.62 167 GLY A CA 1
ATOM 1249 C C . GLY A 1 167 ? 17.266 -31.094 -13.125 1 96.62 167 GLY A C 1
ATOM 1250 O O . GLY A 1 167 ? 16.578 -32.094 -12.867 1 96.62 167 GLY A O 1
ATOM 1251 N N . LYS A 1 168 ? 17.359 -30.094 -12.297 1 97.5 168 LYS A N 1
ATOM 1252 C CA . LYS A 1 168 ? 16.641 -30.141 -11.023 1 97.5 168 LYS A CA 1
ATOM 1253 C C . LYS A 1 168 ? 15.133 -30.125 -11.242 1 97.5 168 LYS A C 1
ATOM 1255 O O . LYS A 1 168 ? 14.617 -29.328 -12.016 1 97.5 168 LYS A O 1
ATOM 1260 N N . LYS A 1 169 ? 14.453 -31.062 -10.594 1 97.94 169 LYS A N 1
ATOM 1261 C CA . LYS A 1 169 ? 12.992 -31.031 -10.523 1 97.94 169 LYS A CA 1
ATOM 1262 C C . LYS A 1 169 ? 12.516 -30.047 -9.445 1 97.94 169 LYS A C 1
ATOM 1264 O O . LYS A 1 169 ? 12.766 -30.266 -8.258 1 97.94 169 LYS A O 1
ATOM 1269 N N . MET A 1 170 ? 11.812 -29.016 -9.875 1 97.75 170 MET A N 1
ATOM 1270 C CA . MET A 1 170 ? 11.492 -27.953 -8.93 1 97.75 170 MET A CA 1
ATOM 1271 C C . MET A 1 170 ? 10.055 -27.484 -9.094 1 97.75 170 MET A C 1
ATOM 1273 O O . MET A 1 170 ? 9.586 -27.266 -10.211 1 97.75 170 MET A O 1
ATOM 1277 N N . ARG A 1 171 ? 9.312 -27.484 -7.988 1 96.94 171 ARG A N 1
ATOM 1278 C CA . ARG A 1 171 ? 8.047 -26.75 -8 1 96.94 171 ARG A CA 1
ATOM 1279 C C . ARG A 1 171 ? 8.281 -25.25 -8.062 1 96.94 171 ARG A C 1
ATOM 1281 O O . ARG A 1 171 ? 9 -24.688 -7.238 1 96.94 171 ARG A O 1
ATOM 1288 N N . PHE A 1 172 ? 7.758 -24.594 -9.023 1 96 172 PHE A N 1
ATOM 1289 C CA . PHE A 1 172 ? 7.91 -23.156 -9.219 1 96 172 PHE A CA 1
ATOM 1290 C C . PHE A 1 172 ? 6.652 -22.547 -9.836 1 96 172 PHE A C 1
ATOM 1292 O O . PHE A 1 172 ? 6.09 -23.109 -10.781 1 96 172 PHE A O 1
ATOM 1299 N N . PHE A 1 173 ? 6.191 -21.484 -9.367 1 92.19 173 PHE A N 1
ATOM 1300 C CA . PHE A 1 173 ? 4.895 -20.922 -9.734 1 92.19 173 PHE A CA 1
ATOM 1301 C C . PHE A 1 173 ? 5.035 -19.938 -10.883 1 92.19 173 PHE A C 1
ATOM 1303 O O . PHE A 1 173 ? 6.004 -19.172 -10.938 1 92.19 173 PHE A O 1
ATOM 1310 N N . GLY A 1 174 ? 4.047 -19.922 -11.75 1 91.75 174 GLY A N 1
ATOM 1311 C CA . GLY A 1 174 ? 3.748 -18.812 -12.656 1 91.75 174 GLY A CA 1
ATOM 1312 C C . GLY A 1 174 ? 4.809 -18.625 -13.719 1 91.75 174 GLY A C 1
ATOM 1313 O O . GLY A 1 174 ? 5.355 -19.594 -14.25 1 91.75 174 GLY A O 1
ATOM 1314 N N . LEU A 1 175 ? 5.082 -17.391 -14.055 1 96.94 175 LEU A N 1
ATOM 1315 C CA . LEU A 1 175 ? 6.02 -17 -15.102 1 96.94 175 LEU A CA 1
ATOM 1316 C C . LEU A 1 175 ? 7.449 -17.359 -14.719 1 96.94 175 LEU A C 1
ATOM 1318 O O . LEU A 1 175 ? 8.281 -17.641 -15.594 1 96.94 175 LEU A O 1
ATOM 1322 N N . GLY A 1 176 ? 7.66 -17.406 -13.422 1 97.19 176 GLY A N 1
ATOM 1323 C CA . GLY A 1 176 ? 8.977 -17.812 -12.961 1 97.19 176 GLY A CA 1
ATOM 1324 C C . GLY A 1 176 ? 9.328 -19.234 -13.344 1 97.19 176 GLY A C 1
ATOM 1325 O O . GLY A 1 176 ? 10.5 -19.547 -13.578 1 97.19 176 GLY A O 1
ATOM 1326 N N . ALA A 1 177 ? 8.328 -20.109 -13.406 1 96.25 177 ALA A N 1
ATOM 1327 C CA . ALA A 1 177 ? 8.555 -21.484 -13.812 1 96.25 177 ALA A CA 1
ATOM 1328 C C . ALA A 1 177 ? 9.102 -21.562 -15.234 1 96.25 177 ALA A C 1
ATOM 1330 O O . ALA A 1 177 ? 10.008 -22.344 -15.523 1 96.25 177 ALA A O 1
ATOM 1331 N N . ARG A 1 178 ? 8.594 -20.734 -16.109 1 96.81 178 ARG A N 1
ATOM 1332 C CA . ARG A 1 178 ? 9.055 -20.703 -17.484 1 96.81 178 ARG A CA 1
ATOM 1333 C C . ARG A 1 178 ? 10.5 -20.234 -17.562 1 96.81 178 ARG A C 1
ATOM 1335 O O . ARG A 1 178 ? 11.281 -20.734 -18.375 1 96.81 178 ARG A O 1
ATOM 1342 N N . VAL A 1 179 ? 10.797 -19.25 -16.734 1 98.44 179 VAL A N 1
ATOM 1343 C CA . VAL A 1 179 ? 12.164 -18.734 -16.688 1 98.44 179 VAL A CA 1
ATOM 1344 C C . VAL A 1 179 ? 13.117 -19.844 -16.25 1 98.44 179 VAL A C 1
ATOM 1346 O O . VAL A 1 179 ? 14.156 -20.078 -16.875 1 98.44 179 VAL A O 1
ATOM 1349 N N . MET A 1 180 ? 12.742 -20.562 -15.18 1 98.19 180 MET A N 1
ATOM 1350 C CA . MET A 1 180 ? 13.578 -21.641 -14.664 1 98.19 180 MET A CA 1
ATOM 1351 C C . MET A 1 180 ? 13.75 -22.75 -15.695 1 98.19 180 MET A C 1
ATOM 1353 O O . MET A 1 180 ? 14.812 -23.359 -15.789 1 98.19 180 MET A O 1
ATOM 1357 N N . GLU A 1 181 ? 12.719 -23 -16.484 1 98 181 GLU A N 1
ATOM 1358 C CA . GLU A 1 181 ? 12.805 -24 -17.531 1 98 181 GLU A CA 1
ATOM 1359 C C . GLU A 1 181 ? 13.844 -23.609 -18.578 1 98 181 GLU A C 1
ATOM 1361 O O . GLU A 1 181 ? 14.586 -24.469 -19.078 1 98 181 GLU A O 1
ATOM 1366 N N . LYS A 1 182 ? 13.898 -22.375 -18.891 1 98.25 182 LYS A N 1
ATOM 1367 C CA . LYS A 1 182 ? 14.891 -21.891 -19.844 1 98.25 182 LYS A CA 1
ATOM 1368 C C . LYS A 1 182 ? 16.312 -22.078 -19.312 1 98.25 182 LYS A C 1
ATOM 1370 O O . LYS A 1 182 ? 17.266 -22.188 -20.078 1 98.25 182 LYS A O 1
ATOM 1375 N N . LEU A 1 183 ? 16.422 -22.172 -18 1 98.06 183 LEU A N 1
ATOM 1376 C CA . LEU A 1 183 ? 17.734 -22.312 -17.359 1 98.06 183 LEU A CA 1
ATOM 1377 C C . LEU A 1 183 ? 18.031 -23.781 -17.062 1 98.06 183 LEU A C 1
ATOM 1379 O O . LEU A 1 183 ? 18.984 -24.078 -16.328 1 98.06 183 LEU A O 1
ATOM 1383 N N . GLY A 1 184 ? 17.125 -24.656 -17.484 1 97.94 184 GLY A N 1
ATOM 1384 C CA . GLY A 1 184 ? 17.422 -26.078 -17.438 1 97.94 184 GLY A CA 1
ATOM 1385 C C . GLY A 1 184 ? 16.703 -26.797 -16.312 1 97.94 184 GLY A C 1
ATOM 1386 O O . GLY A 1 184 ? 16.859 -28.016 -16.156 1 97.94 184 GLY A O 1
ATOM 1387 N N . VAL A 1 185 ? 15.945 -26.109 -15.57 1 98.19 185 VAL A N 1
ATOM 1388 C CA . VAL A 1 185 ? 15.172 -26.703 -14.484 1 98.19 185 VAL A CA 1
ATOM 1389 C C . VAL A 1 185 ? 13.945 -27.422 -15.047 1 98.19 185 VAL A C 1
ATOM 1391 O O . VAL A 1 185 ? 13.32 -26.938 -15.992 1 98.19 185 VAL A O 1
ATOM 1394 N N . SER A 1 186 ? 13.664 -28.609 -14.547 1 97.81 186 SER A N 1
ATOM 1395 C CA . SER A 1 186 ? 12.367 -29.25 -14.781 1 97.81 186 SER A CA 1
ATOM 1396 C C . SER A 1 186 ? 11.312 -28.703 -13.828 1 97.81 186 SER A C 1
ATOM 1398 O O . SER A 1 186 ? 11.039 -29.297 -12.789 1 97.81 186 SER A O 1
ATOM 1400 N N . ALA A 1 187 ? 10.688 -27.625 -14.25 1 95.94 187 ALA A N 1
ATOM 1401 C CA . ALA A 1 187 ? 9.742 -26.922 -13.391 1 95.94 187 ALA A CA 1
ATOM 1402 C C . ALA A 1 187 ? 8.367 -27.594 -13.414 1 95.94 187 ALA A C 1
ATOM 1404 O O . ALA A 1 187 ? 7.91 -28.031 -14.477 1 95.94 187 ALA A O 1
ATOM 1405 N N . GLN A 1 188 ? 7.777 -27.766 -12.258 1 91.69 188 GLN A N 1
ATOM 1406 C CA . GLN A 1 188 ? 6.441 -28.344 -12.133 1 91.69 188 GLN A CA 1
ATOM 1407 C C . GLN A 1 188 ? 5.527 -27.422 -11.32 1 91.69 188 GLN A C 1
ATOM 1409 O O . GLN A 1 188 ? 5.965 -26.797 -10.359 1 91.69 188 GLN A O 1
ATOM 1414 N N . THR A 1 189 ? 4.293 -27.375 -11.852 1 82 189 THR A N 1
ATOM 1415 C CA . THR A 1 189 ? 3.275 -26.672 -11.078 1 82 189 THR A CA 1
ATOM 1416 C C . THR A 1 189 ? 2.49 -27.656 -10.211 1 82 189 THR A C 1
ATOM 1418 O O . THR A 1 189 ? 1.933 -28.625 -10.711 1 82 189 THR A O 1
ATOM 1421 N N . LEU A 1 190 ? 2.664 -27.516 -8.883 1 82.31 190 LEU A N 1
ATOM 1422 C CA . LEU A 1 190 ? 1.924 -28.312 -7.898 1 82.31 190 LEU A CA 1
ATOM 1423 C C . LEU A 1 190 ? 1.136 -27.406 -6.957 1 82.31 190 LEU A C 1
ATOM 1425 O O . LEU A 1 190 ? 1.594 -26.312 -6.609 1 82.31 190 LEU A O 1
ATOM 1429 N N . PRO A 1 191 ? -0.112 -27.906 -6.621 1 78.38 191 PRO A N 1
ATOM 1430 C CA . PRO A 1 191 ? -0.738 -27.203 -5.492 1 78.38 191 PRO A CA 1
ATOM 1431 C C . PRO A 1 191 ? 0.141 -27.188 -4.246 1 78.38 191 PRO A C 1
ATOM 1433 O O . PRO A 1 191 ? 0.937 -28.109 -4.035 1 78.38 191 PRO A O 1
ATOM 1436 N N . VAL A 1 192 ? -0.024 -26.156 -3.412 1 78.81 192 VAL A N 1
ATOM 1437 C CA . VAL A 1 192 ? 0.819 -25.969 -2.236 1 78.81 192 VAL A CA 1
ATOM 1438 C C . VAL A 1 192 ? 0.745 -27.203 -1.341 1 78.81 192 VAL A C 1
ATOM 1440 O O . VAL A 1 192 ? 1.769 -27.672 -0.843 1 78.81 192 VAL A O 1
ATOM 1443 N N . GLY A 1 193 ? -0.444 -27.781 -1.179 1 78.19 193 GLY A N 1
ATOM 1444 C CA . GLY A 1 193 ? -0.623 -28.953 -0.323 1 78.19 193 GLY A CA 1
ATOM 1445 C C . GLY A 1 193 ? 0.147 -30.172 -0.802 1 78.19 193 GLY A C 1
ATOM 1446 O O . GLY A 1 193 ? 0.493 -31.047 -0.005 1 78.19 193 GLY A O 1
ATOM 1447 N N . ASP A 1 194 ? 0.528 -30.172 -2.088 1 84.06 194 ASP A N 1
ATOM 1448 C CA . ASP A 1 194 ? 1.229 -31.328 -2.662 1 84.06 194 ASP A CA 1
ATOM 1449 C C . ASP A 1 194 ? 2.736 -31.078 -2.695 1 84.06 194 ASP A C 1
ATOM 1451 O O . ASP A 1 194 ? 3.514 -32 -2.932 1 84.06 194 ASP A O 1
ATOM 1455 N N . THR A 1 195 ? 3.129 -29.875 -2.473 1 88.31 195 THR A N 1
ATOM 1456 C CA . THR A 1 195 ? 4.527 -29.5 -2.631 1 88.31 195 THR A CA 1
ATOM 1457 C C . THR A 1 195 ? 5.367 -30.016 -1.47 1 88.31 195 THR A C 1
ATOM 1459 O O . THR A 1 195 ? 6.441 -30.594 -1.68 1 88.31 195 THR A O 1
ATOM 1462 N N . VAL A 1 196 ? 4.848 -29.938 -0.262 1 87.94 196 VAL A N 1
ATOM 1463 C CA . VAL A 1 196 ? 5.617 -30.312 0.917 1 87.94 196 VAL A CA 1
ATOM 1464 C C . VAL A 1 196 ? 5.848 -31.828 0.912 1 87.94 196 VAL A C 1
ATOM 1466 O O . VAL A 1 196 ? 6.988 -32.281 1.022 1 87.94 196 VAL A O 1
ATOM 1469 N N . PRO A 1 197 ? 4.777 -32.562 0.66 1 91.75 197 PRO A N 1
ATOM 1470 C CA . PRO A 1 197 ? 5.016 -34.031 0.564 1 91.75 197 PRO A CA 1
ATOM 1471 C C . PRO A 1 197 ? 5.969 -34.375 -0.574 1 91.75 197 PRO A C 1
ATOM 1473 O O . PRO A 1 197 ? 6.781 -35.312 -0.432 1 91.75 197 PRO A O 1
ATOM 1476 N N . ALA A 1 198 ? 5.852 -33.719 -1.664 1 93.75 198 ALA A N 1
ATOM 1477 C CA . ALA A 1 198 ? 6.723 -34 -2.803 1 93.75 198 ALA A CA 1
ATOM 1478 C C . ALA A 1 198 ? 8.188 -33.719 -2.455 1 93.75 198 ALA A C 1
ATOM 1480 O O . ALA A 1 198 ? 9.078 -34.469 -2.854 1 93.75 198 ALA A O 1
ATOM 1481 N N . LEU A 1 199 ? 8.43 -32.688 -1.778 1 94.12 199 LEU A N 1
ATOM 1482 C CA . LEU A 1 199 ? 9.773 -32.344 -1.327 1 94.12 199 LEU A CA 1
ATOM 1483 C C . LEU A 1 199 ? 10.273 -33.375 -0.305 1 94.12 199 LEU A C 1
ATOM 1485 O O . LEU A 1 199 ? 11.422 -33.812 -0.376 1 94.12 199 LEU A O 1
ATOM 1489 N N . GLU A 1 200 ? 9.422 -33.75 0.626 1 93.62 200 GLU A N 1
ATOM 1490 C CA . GLU A 1 200 ? 9.75 -34.719 1.662 1 93.62 200 GLU A CA 1
ATOM 1491 C C . GLU A 1 200 ? 10.133 -36.062 1.052 1 93.62 200 GLU A C 1
ATOM 1493 O O . GLU A 1 200 ? 11.125 -36.656 1.454 1 93.62 200 GLU A O 1
ATOM 1498 N N . LEU A 1 201 ? 9.359 -36.438 0.078 1 95.5 201 LEU A N 1
ATOM 1499 C CA . LEU A 1 201 ? 9.531 -37.75 -0.523 1 95.5 201 LEU A CA 1
ATOM 1500 C C . LEU A 1 201 ? 10.656 -37.75 -1.55 1 95.5 201 LEU A C 1
ATOM 1502 O O . LEU A 1 201 ? 11.102 -38.812 -2.012 1 95.5 201 LEU A O 1
ATOM 1506 N N . GLY A 1 202 ? 11.055 -36.594 -1.951 1 93.69 202 GLY A N 1
ATOM 1507 C CA . GLY A 1 202 ? 12.164 -36.469 -2.879 1 93.69 202 GLY A CA 1
ATOM 1508 C C . GLY A 1 202 ? 11.75 -36.594 -4.332 1 93.69 202 GLY A C 1
ATOM 1509 O O . GLY A 1 202 ? 12.594 -36.781 -5.207 1 93.69 202 GLY A O 1
ATOM 1510 N N . THR A 1 203 ? 10.484 -36.5 -4.594 1 96.12 203 THR A N 1
ATOM 1511 C CA . THR A 1 203 ? 10.031 -36.531 -5.977 1 96.12 203 THR A CA 1
ATOM 1512 C C . THR A 1 203 ? 10.352 -35.188 -6.676 1 96.12 203 THR A C 1
ATOM 1514 O O . THR A 1 203 ? 10.359 -35.125 -7.906 1 96.12 203 THR A O 1
ATOM 1517 N N . ILE A 1 204 ? 10.531 -34.156 -5.902 1 96.88 204 ILE A N 1
ATOM 1518 C CA . ILE A 1 204 ? 11.133 -32.906 -6.387 1 96.88 204 ILE A CA 1
ATOM 1519 C C . ILE A 1 204 ? 12.375 -32.594 -5.566 1 96.88 204 ILE A C 1
ATOM 1521 O O . ILE A 1 204 ? 12.508 -33.031 -4.422 1 96.88 204 ILE A O 1
ATOM 1525 N N . ASP A 1 205 ? 13.242 -31.891 -6.195 1 97.12 205 ASP A N 1
ATOM 1526 C CA . ASP A 1 205 ? 14.531 -31.562 -5.59 1 97.12 205 ASP A CA 1
ATOM 1527 C C . ASP A 1 205 ? 14.469 -30.25 -4.832 1 97.12 205 ASP A C 1
ATOM 1529 O O . ASP A 1 205 ? 15.273 -30 -3.922 1 97.12 205 ASP A O 1
ATOM 1533 N N . ALA A 1 206 ? 13.617 -29.375 -5.289 1 97.94 206 ALA A N 1
ATOM 1534 C CA . ALA A 1 206 ? 13.516 -28 -4.77 1 97.94 206 ALA A CA 1
ATOM 1535 C C . ALA A 1 206 ? 12.102 -27.453 -4.941 1 97.94 206 ALA A C 1
ATOM 1537 O O . ALA A 1 206 ? 11.297 -28.016 -5.684 1 97.94 206 ALA A O 1
ATOM 1538 N N . ALA A 1 207 ? 11.836 -26.359 -4.156 1 97.62 207 ALA A N 1
ATOM 1539 C CA . ALA A 1 207 ? 10.492 -25.797 -4.27 1 97.62 207 ALA A CA 1
ATOM 1540 C C . ALA A 1 207 ? 10.484 -24.312 -3.883 1 97.62 207 ALA A C 1
ATOM 1542 O O . ALA A 1 207 ? 11.141 -23.922 -2.918 1 97.62 207 ALA A O 1
ATOM 1543 N N . GLU A 1 208 ? 9.883 -23.609 -4.672 1 96.69 208 GLU A N 1
ATOM 1544 C CA . GLU A 1 208 ? 9.453 -22.25 -4.336 1 96.69 208 GLU A CA 1
ATOM 1545 C C . GLU A 1 208 ? 7.977 -22.219 -3.953 1 96.69 208 GLU A C 1
ATOM 1547 O O . GLU A 1 208 ? 7.133 -22.766 -4.664 1 96.69 208 GLU A O 1
ATOM 1552 N N . ILE A 1 209 ? 7.645 -21.578 -2.791 1 93.62 209 ILE A N 1
ATOM 1553 C CA . ILE A 1 209 ? 6.246 -21.547 -2.385 1 93.62 209 ILE A CA 1
ATOM 1554 C C . ILE A 1 209 ? 5.801 -20.109 -2.135 1 93.62 209 ILE A C 1
ATOM 1556 O O . ILE A 1 209 ? 4.891 -19.609 -2.795 1 93.62 209 ILE A O 1
ATOM 1560 N N . SER A 1 210 ? 6.449 -19.484 -1.162 1 96.5 210 SER A N 1
ATOM 1561 C CA . SER A 1 210 ? 5.941 -18.172 -0.795 1 96.5 210 SER A CA 1
ATOM 1562 C C . SER A 1 210 ? 6.98 -17.375 -0.01 1 96.5 210 SER A C 1
ATOM 1564 O O . SER A 1 210 ? 8.18 -17.5 -0.262 1 96.5 210 SER A O 1
ATOM 1566 N N . MET A 1 211 ? 6.539 -16.391 0.791 1 98.12 211 MET A N 1
ATOM 1567 C CA . MET A 1 211 ? 7.383 -15.57 1.66 1 98.12 211 MET A CA 1
ATOM 1568 C C . MET A 1 211 ? 7.762 -16.344 2.924 1 98.12 211 MET A C 1
ATOM 1570 O O . MET A 1 211 ? 7.184 -17.375 3.221 1 98.12 211 MET A O 1
ATOM 1574 N N . PRO A 1 212 ? 8.758 -15.859 3.67 1 98.44 212 PRO A N 1
ATOM 1575 C CA . PRO A 1 212 ? 9.328 -16.594 4.793 1 98.44 212 PRO A CA 1
ATOM 1576 C C . PRO A 1 212 ? 8.281 -17.031 5.82 1 98.44 212 PRO A C 1
ATOM 1578 O O . PRO A 1 212 ? 8.281 -18.172 6.273 1 98.44 212 PRO A O 1
ATOM 1581 N N . ALA A 1 213 ? 7.402 -16.172 6.164 1 98.31 213 ALA A N 1
ATOM 1582 C CA . ALA A 1 213 ? 6.418 -16.5 7.195 1 98.31 213 ALA A CA 1
ATOM 1583 C C . ALA A 1 213 ? 5.566 -17.688 6.793 1 98.31 213 ALA A C 1
ATOM 1585 O O . ALA A 1 213 ? 5.285 -18.562 7.617 1 98.31 213 ALA A O 1
ATOM 1586 N N . LEU A 1 214 ? 5.137 -17.734 5.574 1 97.19 214 LEU A N 1
ATOM 1587 C CA . LEU A 1 214 ? 4.324 -18.844 5.109 1 97.19 214 LEU A CA 1
ATOM 1588 C C . LEU A 1 214 ? 5.164 -20.109 4.969 1 97.19 214 LEU A C 1
ATOM 1590 O O . LEU A 1 214 ? 4.727 -21.203 5.34 1 97.19 214 LEU A O 1
ATOM 1594 N N . ASP A 1 215 ? 6.363 -19.969 4.434 1 97.12 215 ASP A N 1
ATOM 1595 C CA . ASP A 1 215 ? 7.242 -21.125 4.273 1 97.12 215 ASP A CA 1
ATOM 1596 C C . ASP A 1 215 ? 7.57 -21.766 5.625 1 97.12 215 ASP A C 1
ATOM 1598 O O . ASP A 1 215 ? 7.641 -22.984 5.738 1 97.12 215 ASP A O 1
ATOM 1602 N N . LEU A 1 216 ? 7.809 -20.875 6.598 1 97.56 216 LEU A N 1
ATOM 1603 C CA . LEU A 1 216 ? 8.039 -21.359 7.953 1 97.56 216 LEU A CA 1
ATOM 1604 C C . LEU A 1 216 ? 6.824 -22.141 8.469 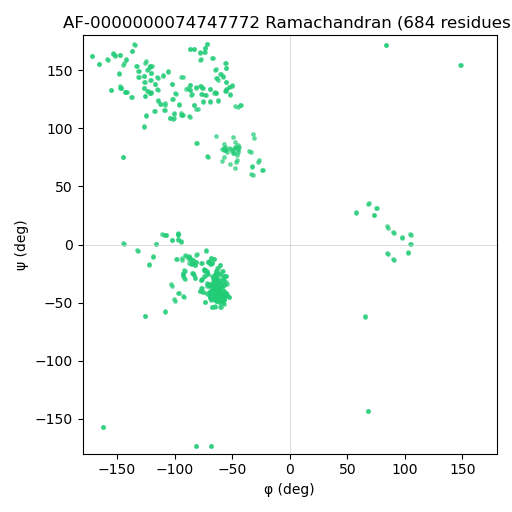1 97.56 216 LEU A C 1
ATOM 1606 O O . LEU A 1 216 ? 6.969 -23.219 9.047 1 97.56 216 LEU A O 1
ATOM 1610 N N . ALA A 1 217 ? 5.656 -21.609 8.25 1 95.88 217 ALA A N 1
ATOM 1611 C CA . ALA A 1 217 ? 4.418 -22.25 8.703 1 95.88 217 ALA A CA 1
ATOM 1612 C C . ALA A 1 217 ? 4.227 -23.609 8.039 1 95.88 217 ALA A C 1
ATOM 1614 O O . ALA A 1 217 ? 3.648 -24.516 8.641 1 95.88 217 ALA A O 1
ATOM 1615 N N . LEU A 1 218 ? 4.734 -23.766 6.836 1 94.69 218 LEU A N 1
ATOM 1616 C CA . LEU A 1 218 ? 4.598 -25.016 6.086 1 94.69 218 LEU A CA 1
ATOM 1617 C C . LEU A 1 218 ? 5.676 -26.016 6.488 1 94.69 218 LEU A C 1
ATOM 1619 O O . LEU A 1 218 ? 5.613 -27.188 6.105 1 94.69 218 LEU A O 1
ATOM 1623 N N . GLY A 1 219 ? 6.672 -25.531 7.188 1 94.88 219 GLY A N 1
ATOM 1624 C CA . GLY A 1 219 ? 7.758 -26.391 7.625 1 94.88 219 GLY A CA 1
ATOM 1625 C C . GLY A 1 219 ? 8.719 -26.75 6.504 1 94.88 219 GLY A C 1
ATOM 1626 O O . GLY A 1 219 ? 9.289 -27.844 6.5 1 94.88 219 GLY A O 1
ATOM 1627 N N . MET A 1 220 ? 8.867 -25.875 5.59 1 95.81 220 MET A N 1
ATOM 1628 C CA . MET A 1 220 ? 9.758 -26.141 4.457 1 95.81 220 MET A CA 1
ATOM 1629 C C . MET A 1 220 ? 11.18 -26.406 4.938 1 95.81 220 MET A C 1
ATOM 1631 O O . MET A 1 220 ? 11.898 -27.203 4.332 1 95.81 220 MET A O 1
ATOM 1635 N N . ASN A 1 221 ? 11.516 -25.781 6.031 1 96.5 221 ASN A N 1
ATOM 1636 C CA . ASN A 1 221 ? 12.867 -25.875 6.582 1 96.5 221 ASN A CA 1
ATOM 1637 C C . ASN A 1 221 ? 13.164 -27.281 7.109 1 96.5 221 ASN A C 1
ATOM 1639 O O . ASN A 1 221 ? 14.32 -27.609 7.391 1 96.5 221 ASN A O 1
ATOM 1643 N N . ASN A 1 222 ? 12.203 -28.094 7.223 1 96.31 222 ASN A N 1
ATOM 1644 C CA . ASN A 1 222 ? 12.414 -29.484 7.637 1 96.31 222 ASN A CA 1
ATOM 1645 C C . ASN A 1 222 ? 12.984 -30.328 6.5 1 96.31 222 ASN A C 1
ATOM 1647 O O . ASN A 1 222 ? 13.523 -31.406 6.738 1 96.31 222 ASN A O 1
ATOM 1651 N N . TYR A 1 223 ? 12.891 -29.812 5.238 1 95.38 223 TYR A N 1
ATOM 1652 C CA . TYR A 1 223 ? 13.195 -30.656 4.098 1 95.38 223 TYR A CA 1
ATOM 1653 C C . TYR A 1 223 ? 14.305 -30.062 3.246 1 95.38 223 TYR A C 1
ATOM 1655 O O . TYR A 1 223 ? 14.891 -30.75 2.4 1 95.38 223 TYR A O 1
ATOM 1663 N N . ALA A 1 224 ? 14.539 -28.844 3.438 1 96.31 224 ALA A N 1
ATOM 1664 C CA . ALA A 1 224 ? 15.633 -28.125 2.771 1 96.31 224 ALA A CA 1
ATOM 1665 C C . ALA A 1 224 ? 16.188 -27.016 3.66 1 96.31 224 ALA A C 1
ATOM 1667 O O . ALA A 1 224 ? 15.43 -26.344 4.363 1 96.31 224 ALA A O 1
ATOM 1668 N N . SER A 1 225 ? 17.5 -26.797 3.525 1 97.5 225 SER A N 1
ATOM 1669 C CA . SER A 1 225 ? 18.094 -25.891 4.496 1 97.5 225 SER A CA 1
ATOM 1670 C C . SER A 1 225 ? 18.688 -24.656 3.811 1 97.5 225 SER A C 1
ATOM 1672 O O . SER A 1 225 ? 19.172 -23.75 4.477 1 97.5 225 SER A O 1
ATOM 1674 N N . HIS A 1 226 ? 18.797 -24.656 2.488 1 98.5 226 HIS A N 1
ATOM 1675 C CA . HIS A 1 226 ? 19.312 -23.516 1.753 1 98.5 226 HIS A CA 1
ATOM 1676 C C . HIS A 1 226 ? 18.172 -22.688 1.143 1 98.5 226 HIS A C 1
ATOM 1678 O O . HIS A 1 226 ? 17.469 -23.172 0.245 1 98.5 226 HIS A O 1
ATOM 1684 N N . TYR A 1 227 ? 17.984 -21.516 1.616 1 98.69 227 TYR A N 1
ATOM 1685 C CA . TYR A 1 227 ? 16.859 -20.641 1.307 1 98.69 227 TYR A CA 1
ATOM 1686 C C . TYR A 1 227 ? 17.328 -19.422 0.516 1 98.69 227 TYR A C 1
ATOM 1688 O O . TYR A 1 227 ? 18.156 -18.641 0.99 1 98.69 227 TYR A O 1
ATOM 1696 N N . TYR A 1 228 ? 16.797 -19.203 -0.708 1 98.62 228 TYR A N 1
ATOM 1697 C CA . TYR A 1 228 ? 17.391 -18.234 -1.627 1 98.62 228 TYR A CA 1
ATOM 1698 C C . TYR A 1 228 ? 16.484 -17.016 -1.797 1 98.62 228 TYR A C 1
ATOM 1700 O O . TYR A 1 228 ? 15.258 -17.156 -1.883 1 98.62 228 TYR A O 1
ATOM 1708 N N . PHE A 1 229 ? 17.219 -15.914 -1.949 1 98.25 229 PHE A N 1
ATOM 1709 C CA . PHE A 1 229 ? 16.609 -14.602 -2.131 1 98.25 229 PHE A CA 1
ATOM 1710 C C . PHE A 1 229 ? 17.328 -13.82 -3.225 1 98.25 229 PHE A C 1
ATOM 1712 O O . PHE A 1 229 ? 18.469 -14.141 -3.576 1 98.25 229 PHE A O 1
ATOM 1719 N N . PRO A 1 230 ? 16.672 -12.68 -3.691 1 97.88 230 PRO A N 1
ATOM 1720 C CA . PRO A 1 230 ? 15.25 -12.344 -3.52 1 97.88 230 PRO A CA 1
ATOM 1721 C C . PRO A 1 230 ? 14.336 -13.18 -4.41 1 97.88 230 PRO A C 1
ATOM 1723 O O . PRO A 1 230 ? 14.805 -13.898 -5.293 1 97.88 230 PRO A O 1
ATOM 1726 N N . GLY A 1 231 ? 13.086 -13.156 -4.121 1 98 231 GLY A N 1
ATOM 1727 C CA . GLY A 1 231 ? 12.094 -13.727 -5.016 1 98 231 GLY A CA 1
ATOM 1728 C C . GLY A 1 231 ? 11.883 -12.898 -6.273 1 98 231 GLY A C 1
ATOM 1729 O O . GLY A 1 231 ? 10.828 -12.289 -6.445 1 98 231 GLY A O 1
ATOM 1730 N N . TRP A 1 232 ? 12.812 -12.984 -7.188 1 98.44 232 TRP A N 1
ATOM 1731 C CA . TRP A 1 232 ? 12.867 -12.195 -8.414 1 98.44 232 TRP A CA 1
ATOM 1732 C C . TRP A 1 232 ? 11.594 -12.391 -9.242 1 98.44 232 TRP A C 1
ATOM 1734 O O . TRP A 1 232 ? 11.211 -11.516 -10.023 1 98.44 232 TRP A O 1
ATOM 1744 N N . HIS A 1 233 ? 10.961 -13.461 -9.125 1 98.31 233 HIS A N 1
ATOM 1745 C CA . HIS A 1 233 ? 9.828 -13.859 -9.945 1 98.31 233 HIS A CA 1
ATOM 1746 C C . HIS A 1 233 ? 8.523 -13.273 -9.422 1 98.31 233 HIS A C 1
ATOM 1748 O O . HIS A 1 233 ? 7.539 -13.164 -10.164 1 98.31 233 HIS A O 1
ATOM 1754 N N . GLN A 1 234 ? 8.523 -12.961 -8.102 1 98.12 234 GLN A N 1
ATOM 1755 C CA . GLN A 1 234 ? 7.332 -12.43 -7.445 1 98.12 234 GLN A CA 1
ATOM 1756 C C . GLN A 1 234 ? 7.707 -11.406 -6.375 1 98.12 234 GLN A C 1
ATOM 1758 O O . GLN A 1 234 ? 7.59 -11.68 -5.18 1 98.12 234 GLN A O 1
ATOM 1763 N N . GLN A 1 235 ? 8.078 -10.234 -6.832 1 98.31 235 GLN A N 1
ATOM 1764 C CA . GLN A 1 235 ? 8.422 -9.156 -5.91 1 98.31 235 GLN A CA 1
ATOM 1765 C C . GLN A 1 235 ? 7.18 -8.602 -5.223 1 98.31 235 GLN A C 1
ATOM 1767 O O . GLN A 1 235 ? 7.277 -7.945 -4.184 1 98.31 235 GLN A O 1
ATOM 1772 N N . THR A 1 236 ? 6.102 -8.758 -5.785 1 98.62 236 THR A N 1
ATOM 1773 C CA . THR A 1 236 ? 4.75 -8.586 -5.262 1 98.62 236 THR A CA 1
ATOM 1774 C C . THR A 1 236 ? 3.787 -9.578 -5.902 1 98.62 236 THR A C 1
ATOM 1776 O O . THR A 1 236 ? 3.842 -9.812 -7.113 1 98.62 236 THR A O 1
ATOM 1779 N N . SER A 1 237 ? 2.963 -10.195 -5.109 1 98.5 237 SER A N 1
ATOM 1780 C CA . SER A 1 237 ? 1.926 -11.062 -5.648 1 98.5 237 SER A CA 1
ATOM 1781 C C . SER A 1 237 ? 0.534 -10.516 -5.363 1 98.5 237 SER A C 1
ATOM 1783 O O . SER A 1 237 ? 0.242 -10.102 -4.238 1 98.5 237 SER A O 1
ATOM 1785 N N . LEU A 1 238 ? -0.271 -10.508 -6.344 1 98.56 238 LEU A N 1
ATOM 1786 C CA . LEU A 1 238 ? -1.657 -10.062 -6.246 1 98.56 238 LEU A CA 1
ATOM 1787 C C . LEU A 1 238 ? -2.607 -11.25 -6.184 1 98.56 238 LEU A C 1
ATOM 1789 O O . LEU A 1 238 ? -2.41 -12.25 -6.883 1 98.56 238 LEU A O 1
ATOM 1793 N N . PHE A 1 239 ? -3.615 -11.172 -5.324 1 98.31 239 PHE A N 1
ATOM 1794 C CA . PHE A 1 239 ? -4.676 -12.164 -5.164 1 98.31 239 PHE A CA 1
ATOM 1795 C C . PHE A 1 239 ? -6.043 -11.539 -5.418 1 98.31 239 PHE A C 1
ATOM 1797 O O . PHE A 1 239 ? -6.27 -10.375 -5.09 1 98.31 239 PHE A O 1
ATOM 1804 N N . SER A 1 240 ? -6.922 -12.367 -5.945 1 98.56 240 SER A N 1
ATOM 1805 C CA . SER A 1 240 ? -8.203 -11.82 -6.363 1 98.56 240 SER A CA 1
ATOM 1806 C C . SER A 1 240 ? -9.367 -12.664 -5.84 1 98.56 240 SER A C 1
ATOM 1808 O O . SER A 1 240 ? -9.219 -13.867 -5.637 1 98.56 240 SER A O 1
ATOM 1810 N N . LEU A 1 241 ? -10.414 -11.992 -5.625 1 98.94 241 LEU A N 1
ATOM 1811 C CA . LEU A 1 241 ? -11.734 -12.617 -5.582 1 98.94 241 LEU A CA 1
ATOM 1812 C C . LEU A 1 241 ? -12.344 -12.695 -6.977 1 98.94 241 LEU A C 1
ATOM 1814 O O . LEU A 1 241 ? -12.648 -11.664 -7.586 1 98.94 241 LEU A O 1
ATOM 1818 N N . LEU A 1 242 ? -12.445 -13.906 -7.492 1 98.94 242 LEU A N 1
ATOM 1819 C CA . LEU A 1 242 ? -13.164 -14.109 -8.742 1 98.94 242 LEU A CA 1
ATOM 1820 C C . LEU A 1 242 ? -14.656 -14.312 -8.484 1 98.94 242 LEU A C 1
ATOM 1822 O O . LEU A 1 242 ? -15.039 -15.07 -7.586 1 98.94 242 LEU A O 1
ATOM 1826 N N . ILE A 1 243 ? -15.469 -13.633 -9.227 1 98.94 243 ILE A N 1
ATOM 1827 C CA . ILE A 1 243 ? -16.906 -13.828 -9.164 1 98.94 243 ILE A CA 1
ATOM 1828 C C . ILE A 1 243 ? -17.453 -14.102 -10.562 1 98.94 243 ILE A C 1
ATOM 1830 O O . ILE A 1 243 ? -17.047 -13.469 -11.531 1 98.94 243 ILE A O 1
ATOM 1834 N N . ASN A 1 244 ? -18.312 -15.102 -10.609 1 98.94 244 ASN A N 1
ATOM 1835 C CA . ASN A 1 244 ? -19.031 -15.25 -11.875 1 98.94 244 ASN A CA 1
ATOM 1836 C C . ASN A 1 244 ? -19.656 -13.93 -12.32 1 98.94 244 ASN A C 1
ATOM 1838 O O . ASN A 1 244 ? -20.281 -13.234 -11.523 1 98.94 244 ASN A O 1
ATOM 1842 N N . LEU A 1 245 ? -19.516 -13.656 -13.609 1 98.88 245 LEU A N 1
ATOM 1843 C CA . LEU A 1 245 ? -19.906 -12.336 -14.094 1 98.88 245 LEU A CA 1
ATOM 1844 C C . LEU A 1 245 ? -21.406 -12.141 -13.953 1 98.88 245 LEU A C 1
ATOM 1846 O O . LEU A 1 245 ? -21.875 -11.039 -13.617 1 98.88 245 LEU A O 1
ATOM 1850 N N . ASP A 1 246 ? -22.25 -13.141 -14.219 1 98.75 246 ASP A N 1
ATOM 1851 C CA . ASP A 1 246 ? -23.688 -13.031 -14.047 1 98.75 246 ASP A CA 1
ATOM 1852 C C . ASP A 1 246 ? -24.047 -12.75 -12.586 1 98.75 246 ASP A C 1
ATOM 1854 O O . ASP A 1 246 ? -24.922 -11.93 -12.297 1 98.75 246 ASP A O 1
ATOM 1858 N N . VAL A 1 247 ? -23.391 -13.461 -11.703 1 98.69 247 VAL A N 1
ATOM 1859 C CA . VAL A 1 247 ? -23.594 -13.266 -10.273 1 98.69 247 VAL A CA 1
ATOM 1860 C C . VAL A 1 247 ? -23.234 -11.828 -9.891 1 98.69 247 VAL A C 1
ATOM 1862 O O . VAL A 1 247 ? -23.984 -11.148 -9.195 1 98.69 247 VAL A O 1
ATOM 1865 N N . TRP A 1 248 ? -22.078 -11.344 -10.375 1 98.75 248 TRP A N 1
ATOM 1866 C CA . TRP A 1 248 ? -21.641 -9.977 -10.117 1 98.75 248 TRP A CA 1
ATOM 1867 C C . TRP A 1 248 ? -22.672 -8.969 -10.586 1 98.75 248 TRP A C 1
ATOM 1869 O O . TRP A 1 248 ? -23.031 -8.047 -9.852 1 98.75 248 TRP A O 1
ATOM 1879 N N . ASN A 1 249 ? -23.141 -9.172 -11.781 1 98.19 249 ASN A N 1
ATOM 1880 C CA . ASN A 1 249 ? -24.094 -8.242 -12.367 1 98.19 249 ASN A CA 1
ATOM 1881 C C . ASN A 1 249 ? -25.406 -8.219 -11.594 1 98.19 249 ASN A C 1
ATOM 1883 O O . ASN A 1 249 ? -26.109 -7.195 -11.57 1 98.19 249 ASN A O 1
ATOM 1887 N N . ASP A 1 250 ? -25.734 -9.258 -10.914 1 97.31 250 ASP A N 1
ATOM 1888 C CA . ASP A 1 250 ? -27 -9.375 -10.188 1 97.31 250 ASP A CA 1
ATOM 1889 C C . ASP A 1 250 ? -26.875 -8.812 -8.773 1 97.31 250 ASP A C 1
ATOM 1891 O O . ASP A 1 250 ? -27.875 -8.648 -8.078 1 97.31 250 ASP A O 1
ATOM 1895 N N . LEU A 1 251 ? -25.672 -8.531 -8.289 1 97.12 251 LEU A N 1
ATOM 1896 C CA . LEU A 1 251 ? -25.469 -8.062 -6.922 1 97.12 251 LEU A CA 1
ATOM 1897 C C . LEU A 1 251 ? -26.125 -6.707 -6.703 1 97.12 251 LEU A C 1
ATOM 1899 O O . LEU A 1 251 ? -26.531 -6.387 -5.586 1 97.12 251 LEU A O 1
ATOM 1903 N N . GLY A 1 252 ? -26.203 -5.891 -7.734 1 95.5 252 GLY A N 1
ATOM 1904 C CA . GLY A 1 252 ? -26.609 -4.504 -7.582 1 95.5 252 GLY A CA 1
ATOM 1905 C C . GLY A 1 252 ? -25.469 -3.592 -7.168 1 95.5 252 GLY A C 1
ATOM 1906 O O . GLY A 1 252 ? -24.406 -4.066 -6.762 1 95.5 252 GLY A O 1
ATOM 1907 N N . GLU A 1 253 ? -25.781 -2.33 -7.195 1 97.31 253 GLU A N 1
ATOM 1908 C CA . GLU A 1 253 ? -24.734 -1.312 -7.027 1 97.31 253 GLU A CA 1
ATOM 1909 C C . GLU A 1 253 ? -24.172 -1.336 -5.617 1 97.31 253 GLU A C 1
ATOM 1911 O O . GLU A 1 253 ? -22.953 -1.287 -5.434 1 97.31 253 GLU A O 1
ATOM 1916 N N . ARG A 1 254 ? -24.984 -1.414 -4.605 1 97.88 254 ARG A N 1
ATOM 1917 C CA . ARG A 1 254 ? -24.547 -1.364 -3.217 1 97.88 254 ARG A CA 1
ATOM 1918 C C . ARG A 1 254 ? -23.672 -2.566 -2.879 1 97.88 254 ARG A C 1
ATOM 1920 O O . ARG A 1 254 ? -22.594 -2.412 -2.299 1 97.88 254 ARG A O 1
ATOM 1927 N N . ASN A 1 255 ? -24.109 -3.76 -3.23 1 98.31 255 ASN A N 1
ATOM 1928 C CA . ASN A 1 255 ? -23.344 -4.965 -2.912 1 98.31 255 ASN A CA 1
ATOM 1929 C C . ASN A 1 255 ? -22.047 -5.031 -3.705 1 98.31 255 ASN A C 1
ATOM 1931 O O . ASN A 1 255 ? -21.031 -5.523 -3.203 1 98.31 255 ASN A O 1
ATOM 1935 N N . GLN A 1 256 ? -22.078 -4.535 -4.949 1 98.69 256 GLN A N 1
ATOM 1936 C CA . GLN A 1 256 ? -20.828 -4.406 -5.695 1 98.69 256 GLN A CA 1
ATOM 1937 C C . GLN A 1 256 ? -19.859 -3.453 -4.992 1 98.69 256 GLN A C 1
ATOM 1939 O O . GLN A 1 256 ? -18.672 -3.73 -4.902 1 98.69 256 GLN A O 1
ATOM 1944 N N . ALA A 1 257 ? -20.375 -2.352 -4.469 1 98.81 257 ALA A N 1
ATOM 1945 C CA . ALA A 1 257 ? -19.547 -1.4 -3.734 1 98.81 257 ALA A CA 1
ATOM 1946 C C . ALA A 1 257 ? -18.984 -2.029 -2.465 1 98.81 257 ALA A C 1
ATOM 1948 O O . ALA A 1 257 ? -17.844 -1.776 -2.096 1 98.81 257 ALA A O 1
ATOM 1949 N N . ILE A 1 258 ? -19.781 -2.857 -1.84 1 98.88 258 ILE A N 1
ATOM 1950 C CA . ILE A 1 258 ? -19.344 -3.543 -0.628 1 98.88 258 ILE A CA 1
ATOM 1951 C C . ILE A 1 258 ? -18.188 -4.477 -0.952 1 98.88 258 ILE A C 1
ATOM 1953 O O . ILE A 1 258 ? -17.172 -4.477 -0.255 1 98.88 258 ILE A O 1
ATOM 1957 N N . VAL A 1 259 ? -18.25 -5.27 -2.061 1 98.88 259 VAL A N 1
ATOM 1958 C CA . VAL A 1 259 ? -17.188 -6.16 -2.477 1 98.88 259 VAL A CA 1
ATOM 1959 C C . VAL A 1 259 ? -15.914 -5.352 -2.748 1 98.88 259 VAL A C 1
ATOM 1961 O O . VAL A 1 259 ? -14.836 -5.688 -2.246 1 98.88 259 VAL A O 1
ATOM 1964 N N . ASN A 1 260 ? -16.094 -4.297 -3.475 1 98.81 260 ASN A N 1
ATOM 1965 C CA . ASN A 1 260 ? -14.938 -3.477 -3.842 1 98.81 260 ASN A CA 1
ATOM 1966 C C . ASN A 1 260 ? -14.281 -2.854 -2.615 1 98.81 260 ASN A C 1
ATOM 1968 O O . ASN A 1 260 ? -13.055 -2.83 -2.51 1 98.81 260 ASN A O 1
ATOM 1972 N N . GLU A 1 261 ? -15.07 -2.346 -1.68 1 98.88 261 GLU A N 1
ATOM 1973 C CA . GLU A 1 261 ? -14.531 -1.71 -0.479 1 98.88 261 GLU A CA 1
ATOM 1974 C C . GLU A 1 261 ? -13.789 -2.717 0.393 1 98.88 261 GLU A C 1
ATOM 1976 O O . GLU A 1 261 ? -12.672 -2.453 0.836 1 98.88 261 GLU A O 1
ATOM 1981 N N . VAL A 1 262 ? -14.391 -3.85 0.618 1 98.94 262 VAL A N 1
ATOM 1982 C CA . VAL A 1 262 ? -13.781 -4.859 1.479 1 98.94 262 VAL A CA 1
ATOM 1983 C C . VAL A 1 262 ? -12.492 -5.375 0.841 1 98.94 262 VAL A C 1
ATOM 1985 O O . VAL A 1 262 ? -11.484 -5.551 1.525 1 98.94 262 VAL A O 1
ATOM 1988 N N . CYS A 1 263 ? -12.5 -5.574 -0.445 1 98.94 263 CYS A N 1
ATOM 1989 C CA . CYS A 1 263 ? -11.32 -6.102 -1.12 1 98.94 263 CYS A CA 1
ATOM 1990 C C . CYS A 1 263 ? -10.195 -5.074 -1.126 1 98.94 263 CYS A C 1
ATOM 1992 O O . CYS A 1 263 ? -9.039 -5.41 -0.843 1 98.94 263 CYS A O 1
ATOM 1994 N N . ARG A 1 264 ? -10.477 -3.85 -1.428 1 98.88 264 ARG A N 1
ATOM 1995 C CA . ARG A 1 264 ? -9.438 -2.828 -1.398 1 98.88 264 ARG A CA 1
ATOM 1996 C C . ARG A 1 264 ? -8.906 -2.627 0.017 1 98.88 264 ARG A C 1
ATOM 1998 O O . ARG A 1 264 ? -7.711 -2.387 0.21 1 98.88 264 ARG A O 1
ATOM 2005 N N . SER A 1 265 ? -9.812 -2.668 0.995 1 98.88 265 SER A N 1
ATOM 2006 C CA . SER A 1 265 ? -9.406 -2.639 2.396 1 98.88 265 SER A CA 1
ATOM 2007 C C . SER A 1 265 ? -8.453 -3.783 2.717 1 98.88 265 SER A C 1
ATOM 2009 O O . SER A 1 265 ? -7.438 -3.58 3.387 1 98.88 265 SER A O 1
ATOM 2011 N N . ALA A 1 266 ? -8.742 -4.941 2.23 1 98.94 266 ALA A N 1
ATOM 2012 C CA . ALA A 1 266 ? -7.922 -6.129 2.467 1 98.94 266 ALA A CA 1
ATOM 2013 C C . ALA A 1 266 ? -6.555 -5.992 1.807 1 98.94 266 ALA A C 1
ATOM 2015 O O . ALA A 1 266 ? -5.562 -6.523 2.307 1 98.94 266 ALA A O 1
ATOM 2016 N N . VAL A 1 267 ? -6.492 -5.277 0.731 1 98.94 267 VAL A N 1
ATOM 2017 C CA . VAL A 1 267 ? -5.211 -5.02 0.08 1 98.94 267 VAL A CA 1
ATOM 2018 C C . VAL A 1 267 ? -4.309 -4.219 1.016 1 98.94 267 VAL A C 1
ATOM 2020 O O . VAL A 1 267 ? -3.145 -4.574 1.221 1 98.94 267 VAL A O 1
ATOM 2023 N N . THR A 1 268 ? -4.828 -3.158 1.618 1 98.94 268 THR A N 1
ATOM 2024 C CA . THR A 1 268 ? -4.062 -2.393 2.594 1 98.94 268 THR A CA 1
ATOM 2025 C C . THR A 1 268 ? -3.611 -3.283 3.746 1 98.94 268 THR A C 1
ATOM 2027 O O . THR A 1 268 ? -2.445 -3.252 4.145 1 98.94 268 THR A O 1
ATOM 2030 N N . GLU A 1 269 ? -4.508 -4.07 4.203 1 98.81 269 GLU A N 1
ATOM 2031 C CA . GLU A 1 269 ? -4.211 -4.977 5.312 1 98.81 269 GLU A CA 1
ATOM 2032 C C . GLU A 1 269 ? -3.086 -5.941 4.949 1 98.81 269 GLU A C 1
ATOM 2034 O O . GLU A 1 269 ? -2.154 -6.137 5.734 1 98.81 269 GLU A O 1
ATOM 2039 N N . SER A 1 270 ? -3.178 -6.504 3.787 1 98.81 270 SER A N 1
ATOM 2040 C CA . SER A 1 270 ? -2.209 -7.52 3.389 1 98.81 270 SER A CA 1
ATOM 2041 C C . SER A 1 270 ? -0.845 -6.902 3.1 1 98.81 270 SER A C 1
ATOM 2043 O O . SER A 1 270 ? 0.189 -7.527 3.344 1 98.81 270 SER A O 1
ATOM 2045 N N . ILE A 1 271 ? -0.827 -5.715 2.588 1 98.88 271 ILE A N 1
ATOM 2046 C CA . ILE A 1 271 ? 0.44 -5.016 2.395 1 98.88 271 ILE A CA 1
ATOM 2047 C C . ILE A 1 271 ? 1.147 -4.848 3.736 1 98.88 271 ILE A C 1
ATOM 2049 O O . ILE A 1 271 ? 2.301 -5.254 3.893 1 98.88 271 ILE A O 1
ATOM 2053 N N . ALA A 1 272 ? 0.45 -4.289 4.68 1 98.88 272 ALA A N 1
ATOM 2054 C CA . ALA A 1 272 ? 1.038 -3.992 5.984 1 98.88 272 ALA A CA 1
ATOM 2055 C C . ALA A 1 272 ? 1.443 -5.27 6.711 1 98.88 272 ALA A C 1
ATOM 2057 O O . ALA A 1 272 ? 2.559 -5.375 7.227 1 98.88 272 ALA A O 1
ATOM 2058 N N . TRP A 1 273 ? 0.562 -6.199 6.699 1 98.81 273 TRP A N 1
ATOM 2059 C CA . TRP A 1 273 ? 0.762 -7.457 7.41 1 98.81 273 TRP A CA 1
ATOM 2060 C C . TRP A 1 273 ? 1.917 -8.25 6.805 1 98.81 273 TRP A C 1
ATOM 2062 O O . TRP A 1 273 ? 2.775 -8.758 7.531 1 98.81 273 TRP A O 1
ATOM 2072 N N . GLY A 1 274 ? 1.913 -8.352 5.516 1 98.69 274 GLY A N 1
ATOM 2073 C CA . GLY A 1 274 ? 2.967 -9.078 4.824 1 98.69 274 GLY A CA 1
ATOM 2074 C C . GLY A 1 274 ? 4.352 -8.531 5.109 1 98.69 274 GLY A C 1
ATOM 2075 O O . GLY A 1 274 ? 5.305 -9.297 5.281 1 98.69 274 GLY A O 1
ATOM 2076 N N . GLU A 1 275 ? 4.484 -7.25 5.188 1 98.75 275 GLU A N 1
ATOM 2077 C CA . GLU A 1 275 ? 5.773 -6.613 5.449 1 98.75 275 GLU A CA 1
ATOM 2078 C C . GLU A 1 275 ? 6.191 -6.789 6.906 1 98.75 275 GLU A C 1
ATOM 2080 O O . GLU A 1 275 ? 7.383 -6.828 7.211 1 98.75 275 GLU A O 1
ATOM 2085 N N . ALA A 1 276 ? 5.293 -6.926 7.766 1 98.81 276 ALA A N 1
ATOM 2086 C CA . ALA A 1 276 ? 5.559 -6.824 9.195 1 98.81 276 ALA A CA 1
ATOM 2087 C C . ALA A 1 276 ? 6.043 -8.156 9.766 1 98.81 276 ALA A C 1
ATOM 2089 O O . ALA A 1 276 ? 6.648 -8.195 10.836 1 98.81 276 ALA A O 1
ATOM 2090 N N . ILE A 1 277 ? 5.855 -9.266 9.062 1 98.44 277 ILE A N 1
ATOM 2091 C CA . ILE A 1 277 ? 5.984 -10.523 9.797 1 98.44 277 ILE A CA 1
ATOM 2092 C C . ILE A 1 277 ? 7.16 -11.32 9.242 1 98.44 277 ILE A C 1
ATOM 2094 O O . ILE A 1 277 ? 7.426 -12.438 9.695 1 98.44 277 ILE A O 1
ATOM 2098 N N . GLN A 1 278 ? 7.852 -10.789 8.258 1 98.69 278 GLN A N 1
ATOM 2099 C CA . GLN A 1 278 ? 8.859 -11.594 7.582 1 98.69 278 GLN A CA 1
ATOM 2100 C C . GLN A 1 278 ? 10.141 -11.688 8.406 1 98.69 278 GLN A C 1
ATOM 2102 O O . GLN A 1 278 ? 10.805 -12.727 8.43 1 98.69 278 GLN A O 1
ATOM 2107 N N . PHE A 1 279 ? 10.594 -10.57 9.078 1 98.38 279 PHE A N 1
ATOM 2108 C CA . PHE A 1 279 ? 11.891 -10.555 9.758 1 98.38 279 PHE A CA 1
ATOM 2109 C C . PHE A 1 279 ? 11.883 -11.484 10.961 1 98.38 279 PHE A C 1
ATOM 2111 O O . PHE A 1 279 ? 12.898 -12.094 11.289 1 98.38 279 PHE A O 1
ATOM 2118 N N . ASP A 1 280 ? 10.75 -11.633 11.656 1 98.44 280 ASP A N 1
ATOM 2119 C CA . ASP A 1 280 ? 10.664 -12.609 12.742 1 98.44 280 ASP A CA 1
ATOM 2120 C C . ASP A 1 280 ? 10.758 -14.031 12.195 1 98.44 280 ASP A C 1
ATOM 2122 O O . ASP A 1 280 ? 11.414 -14.891 12.797 1 98.44 280 ASP A O 1
ATOM 2126 N N . ALA A 1 281 ? 10.07 -14.312 11.109 1 98.62 281 ALA A N 1
ATOM 2127 C CA . ALA A 1 281 ? 10.133 -15.625 10.469 1 98.62 281 ALA A CA 1
ATOM 2128 C C . ALA A 1 281 ? 11.555 -15.961 10.039 1 98.62 281 ALA A C 1
ATOM 2130 O O . ALA A 1 281 ? 12.016 -17.094 10.219 1 98.62 281 ALA A O 1
ATOM 2131 N N . LEU A 1 282 ? 12.258 -15.016 9.469 1 98.62 282 LEU A N 1
ATOM 2132 C CA . LEU A 1 282 ? 13.641 -15.211 9.039 1 98.62 282 LEU A CA 1
ATOM 2133 C C . LEU A 1 282 ? 14.531 -15.555 10.234 1 98.62 282 LEU A C 1
ATOM 2135 O O . LEU A 1 282 ? 15.375 -16.438 10.141 1 98.62 282 LEU A O 1
ATOM 2139 N N . ALA A 1 283 ? 14.359 -14.812 11.336 1 98.5 283 ALA A N 1
ATOM 2140 C CA . ALA A 1 283 ? 15.133 -15.078 12.539 1 98.5 283 ALA A CA 1
ATOM 2141 C C . ALA A 1 283 ? 14.906 -16.5 13.039 1 98.5 283 ALA A C 1
ATOM 2143 O O . ALA A 1 283 ? 15.852 -17.203 13.391 1 98.5 283 ALA A O 1
ATOM 2144 N N . GLN A 1 284 ? 13.672 -16.953 13.016 1 98.56 284 GLN A N 1
ATOM 2145 C CA . GLN A 1 284 ? 13.336 -18.297 13.461 1 98.56 284 GLN A CA 1
ATOM 2146 C C . GLN A 1 284 ? 13.945 -19.344 12.539 1 98.56 284 GLN A C 1
ATOM 2148 O O . GLN A 1 284 ? 14.453 -20.375 13 1 98.56 284 GLN A O 1
ATOM 2153 N N . LEU A 1 285 ? 13.859 -19.094 11.273 1 98.62 285 LEU A N 1
ATOM 2154 C CA . LEU A 1 285 ? 14.438 -20 10.305 1 98.62 285 LEU A CA 1
ATOM 2155 C C . LEU A 1 285 ? 15.938 -20.156 10.516 1 98.62 285 LEU A C 1
ATOM 2157 O O . LEU A 1 285 ? 16.469 -21.266 10.484 1 98.62 285 LEU A O 1
ATOM 2161 N N . GLN A 1 286 ? 16.609 -19.078 10.75 1 98.38 286 GLN A N 1
ATOM 2162 C CA . GLN A 1 286 ? 18.047 -19.125 10.992 1 98.38 286 GLN A CA 1
ATOM 2163 C C . GLN A 1 286 ? 18.375 -19.859 12.289 1 98.38 286 GLN A C 1
ATOM 2165 O O . GLN A 1 286 ? 19.328 -20.641 12.344 1 98.38 286 GLN A O 1
ATOM 2170 N N . GLU A 1 287 ? 17.594 -19.625 13.281 1 98.25 287 GLU A N 1
ATOM 2171 C CA . GLU A 1 287 ? 17.766 -20.328 14.555 1 98.25 287 GLU A CA 1
ATOM 2172 C C . GLU A 1 287 ? 17.609 -21.828 14.375 1 98.25 287 GLU A C 1
ATOM 2174 O O . GLU A 1 287 ? 18.234 -22.609 15.102 1 98.25 287 GLU A O 1
ATOM 2179 N N . GLN A 1 288 ? 16.891 -22.203 13.367 1 98 288 GLN A N 1
ATOM 2180 C CA . GLN A 1 288 ? 16.609 -23.609 13.109 1 98 288 GLN A CA 1
ATOM 2181 C C . GLN A 1 288 ? 17.625 -24.188 12.117 1 98 288 GLN A C 1
ATOM 2183 O O . GLN A 1 288 ? 17.438 -25.297 11.609 1 98 288 GLN A O 1
ATOM 2188 N N . GLY A 1 289 ? 18.562 -23.391 11.711 1 97.75 289 GLY A N 1
ATOM 2189 C CA . GLY A 1 289 ? 19.688 -23.938 10.961 1 97.75 289 GLY A CA 1
ATOM 2190 C C . GLY A 1 289 ? 19.609 -23.625 9.477 1 97.75 289 GLY A C 1
ATOM 2191 O O . GLY A 1 289 ? 20.422 -24.125 8.695 1 97.75 289 GLY A O 1
ATOM 2192 N N . VAL A 1 290 ? 18.672 -22.797 9.117 1 98.69 290 VAL A N 1
ATOM 2193 C CA . VAL A 1 290 ? 18.531 -22.438 7.707 1 98.69 290 VAL A CA 1
ATOM 2194 C C . VAL A 1 290 ? 19.625 -21.453 7.316 1 98.69 290 VAL A C 1
ATOM 2196 O O . VAL A 1 290 ? 19.922 -20.516 8.062 1 98.69 290 VAL A O 1
ATOM 2199 N N . THR A 1 291 ? 20.25 -21.688 6.184 1 98.75 291 THR A N 1
ATOM 2200 C CA . THR A 1 291 ? 21.203 -20.75 5.598 1 98.75 291 THR A CA 1
ATOM 2201 C C . THR A 1 291 ? 20.516 -19.875 4.551 1 98.75 291 THR A C 1
ATOM 2203 O O . THR A 1 291 ? 19.969 -20.375 3.57 1 98.75 291 THR A O 1
ATOM 2206 N N . LEU A 1 292 ? 20.531 -18.594 4.758 1 98.5 292 LEU A N 1
ATOM 2207 C CA . LEU A 1 292 ? 19.984 -17.625 3.809 1 98.5 292 LEU A CA 1
ATOM 2208 C C . LEU A 1 292 ? 21.016 -17.281 2.738 1 98.5 292 LEU A C 1
ATOM 2210 O O . LEU A 1 292 ? 22.172 -16.984 3.053 1 98.5 292 LEU A O 1
ATOM 2214 N N . HIS A 1 293 ? 20.578 -17.375 1.521 1 98.19 293 HIS A N 1
ATOM 2215 C CA . HIS A 1 293 ? 21.438 -17.047 0.388 1 98.19 293 HIS A CA 1
ATOM 2216 C C . HIS A 1 293 ? 20.844 -15.938 -0.455 1 98.19 293 HIS A C 1
ATOM 2218 O O . HIS A 1 293 ? 19.625 -15.734 -0.449 1 98.19 293 HIS A O 1
ATOM 2224 N N . THR A 1 294 ? 21.688 -15.219 -1.125 1 97.69 294 THR A N 1
ATOM 2225 C CA . THR A 1 294 ? 21.281 -14.344 -2.221 1 97.69 294 THR A CA 1
ATOM 2226 C C . THR A 1 294 ? 21.875 -14.828 -3.543 1 97.69 294 THR A C 1
ATOM 2228 O O . THR A 1 294 ? 22.953 -15.414 -3.564 1 97.69 294 THR A O 1
ATOM 2231 N N . TRP A 1 295 ? 21.109 -14.664 -4.562 1 97.81 295 TRP A N 1
ATOM 2232 C CA . TRP A 1 295 ? 21.609 -15.023 -5.883 1 97.81 295 TRP A CA 1
ATOM 2233 C C . TRP A 1 295 ? 22.797 -14.141 -6.27 1 97.81 295 TRP A C 1
ATOM 2235 O O . TRP A 1 295 ? 22.812 -12.945 -5.973 1 97.81 295 TRP A O 1
ATOM 2245 N N . SER A 1 296 ? 23.781 -14.758 -6.965 1 96.31 296 SER A N 1
ATOM 2246 C CA . SER A 1 296 ? 24.859 -13.945 -7.535 1 96.31 296 SER A CA 1
ATOM 2247 C C . SER A 1 296 ? 24.344 -13.039 -8.648 1 96.31 296 SER A C 1
ATOM 2249 O O . SER A 1 296 ? 23.297 -13.312 -9.242 1 96.31 296 SER A O 1
ATOM 2251 N N . ALA A 1 297 ? 25.094 -12.031 -8.938 1 96.12 297 ALA A N 1
ATOM 2252 C CA . ALA A 1 297 ? 24.734 -11.133 -10.031 1 96.12 297 ALA A CA 1
ATOM 2253 C C . ALA A 1 297 ? 24.641 -11.883 -11.359 1 96.12 297 ALA A C 1
ATOM 2255 O O . ALA A 1 297 ? 23.781 -11.586 -12.188 1 96.12 297 ALA A O 1
ATOM 2256 N N . GLU A 1 298 ? 25.484 -12.828 -11.516 1 96.88 298 GLU A N 1
ATOM 2257 C CA . GLU A 1 298 ? 25.516 -13.625 -12.734 1 96.88 298 GLU A CA 1
ATOM 2258 C C . GLU A 1 298 ? 24.219 -14.43 -12.898 1 96.88 298 GLU A C 1
ATOM 2260 O O . GLU A 1 298 ? 23.625 -14.43 -13.977 1 96.88 298 GLU A O 1
ATOM 2265 N N . ILE A 1 299 ? 23.812 -15.07 -11.891 1 97.38 299 ILE A N 1
ATOM 2266 C CA . ILE A 1 299 ? 22.625 -15.914 -11.961 1 97.38 299 ILE A CA 1
ATOM 2267 C C . ILE A 1 299 ? 21.391 -15.031 -12.125 1 97.38 299 ILE A C 1
ATOM 2269 O O . ILE A 1 299 ? 20.5 -15.344 -12.922 1 97.38 299 ILE A O 1
ATOM 2273 N N . LEU A 1 300 ? 21.312 -13.914 -11.43 1 97.94 300 LEU A N 1
ATOM 2274 C CA . LEU A 1 300 ? 20.188 -12.992 -11.562 1 97.94 300 LEU A CA 1
ATOM 2275 C C . LEU A 1 300 ? 20.094 -12.453 -12.984 1 97.94 300 LEU A C 1
ATOM 2277 O O . LEU A 1 300 ? 18.984 -12.328 -13.531 1 97.94 300 LEU A O 1
ATOM 2281 N N . GLU A 1 301 ? 21.234 -12.164 -13.539 1 98.19 301 GLU A N 1
ATOM 2282 C CA . GLU A 1 301 ? 21.234 -11.664 -14.906 1 98.19 301 GLU A CA 1
ATOM 2283 C C . GLU A 1 301 ? 20.781 -12.742 -15.891 1 98.19 301 GLU A C 1
ATOM 2285 O O . GLU A 1 301 ? 20.062 -12.445 -16.859 1 98.19 301 GLU A O 1
ATOM 2290 N N . ALA A 1 302 ? 21.219 -13.961 -15.633 1 98.69 302 ALA A N 1
ATOM 2291 C CA . ALA A 1 302 ? 20.75 -15.07 -16.469 1 98.69 302 ALA A CA 1
ATOM 2292 C C . ALA A 1 302 ? 19.234 -15.227 -16.375 1 98.69 302 ALA A C 1
ATOM 2294 O O . ALA A 1 302 ? 18.562 -15.461 -17.375 1 98.69 302 ALA A O 1
ATOM 2295 N N . MET A 1 303 ? 18.688 -15.078 -15.188 1 98.69 303 MET A N 1
ATOM 2296 C CA . MET A 1 303 ? 17.25 -15.156 -14.984 1 98.69 303 MET A CA 1
ATOM 2297 C C . MET A 1 303 ? 16.531 -14.008 -15.688 1 98.69 303 MET A C 1
ATOM 2299 O O . MET A 1 303 ? 15.484 -14.211 -16.297 1 98.69 303 MET A O 1
ATOM 2303 N N . ARG A 1 304 ? 17.078 -12.828 -15.625 1 98.62 304 ARG A N 1
ATOM 2304 C CA . ARG A 1 304 ? 16.5 -11.672 -16.297 1 98.62 304 ARG A CA 1
ATOM 2305 C C . ARG A 1 304 ? 16.469 -11.875 -17.797 1 98.62 304 ARG A C 1
ATOM 2307 O O . ARG A 1 304 ? 15.469 -11.57 -18.453 1 98.62 304 ARG A O 1
ATOM 2314 N N . THR A 1 305 ? 17.578 -12.352 -18.344 1 98.81 305 THR A N 1
ATOM 2315 C CA . THR A 1 305 ? 17.672 -12.617 -19.781 1 98.81 305 THR A CA 1
ATOM 2316 C C . THR A 1 305 ? 16.656 -13.664 -20.203 1 98.81 305 THR A C 1
ATOM 2318 O O . THR A 1 305 ? 15.945 -13.484 -21.203 1 98.81 305 THR A O 1
ATOM 2321 N N . ALA A 1 306 ? 16.562 -14.719 -19.422 1 98.88 306 ALA A N 1
ATOM 2322 C CA . ALA A 1 306 ? 15.586 -15.766 -19.688 1 98.88 306 ALA A CA 1
ATOM 2323 C C . ALA A 1 306 ? 14.164 -15.227 -19.641 1 98.88 306 ALA A C 1
ATOM 2325 O O . ALA A 1 306 ? 13.312 -15.609 -20.438 1 98.88 306 ALA A O 1
ATOM 2326 N N . TRP A 1 307 ? 13.883 -14.32 -18.719 1 98.75 307 TRP A N 1
ATOM 2327 C CA . TRP A 1 307 ? 12.562 -13.711 -18.594 1 98.75 307 TRP A CA 1
ATOM 2328 C C . TRP A 1 307 ? 12.188 -12.961 -19.859 1 98.75 307 TRP A C 1
ATOM 2330 O O . TRP A 1 307 ? 11.062 -13.086 -20.359 1 98.75 307 TRP A O 1
ATOM 2340 N N . LEU A 1 308 ? 13.109 -12.211 -20.406 1 98.69 308 LEU A N 1
ATOM 2341 C CA . LEU A 1 308 ? 12.828 -11.438 -21.609 1 98.69 308 LEU A CA 1
ATOM 2342 C C . LEU A 1 308 ? 12.555 -12.352 -22.797 1 98.69 308 LEU A C 1
ATOM 2344 O O . LEU A 1 308 ? 11.75 -12.023 -23.656 1 98.69 308 LEU A O 1
ATOM 2348 N N . GLU A 1 309 ? 13.195 -13.516 -22.797 1 98.81 309 GLU A N 1
ATOM 2349 C CA . GLU A 1 309 ? 12.875 -14.508 -23.812 1 98.81 309 GLU A CA 1
ATOM 2350 C C . GLU A 1 309 ? 11.461 -15.039 -23.656 1 98.81 309 GLU A C 1
ATOM 2352 O O . GLU A 1 309 ? 10.742 -15.234 -24.641 1 98.81 309 GLU A O 1
ATOM 2357 N N . VAL A 1 310 ? 11.062 -15.273 -22.422 1 98.75 310 VAL A N 1
ATOM 2358 C CA . VAL A 1 310 ? 9.703 -15.734 -22.125 1 98.75 310 VAL A CA 1
ATOM 2359 C C . VAL A 1 310 ? 8.695 -14.68 -22.578 1 98.75 310 VAL A C 1
ATOM 2361 O O . VAL A 1 310 ? 7.668 -15 -23.172 1 98.75 310 VAL A O 1
ATOM 2364 N N . VAL A 1 311 ? 8.961 -13.406 -22.344 1 98.81 311 VAL A N 1
ATOM 2365 C CA . VAL A 1 311 ? 8.102 -12.305 -22.766 1 98.81 311 VAL A CA 1
ATOM 2366 C C . VAL A 1 311 ? 7.922 -12.344 -24.281 1 98.81 311 VAL A C 1
ATOM 2368 O O . VAL A 1 311 ? 6.801 -12.219 -24.781 1 98.81 311 VAL A O 1
ATOM 2371 N N . ASP A 1 312 ? 9.047 -12.523 -25 1 98.69 312 ASP A N 1
ATOM 2372 C CA . ASP A 1 312 ? 9 -12.578 -26.469 1 98.69 312 ASP A CA 1
ATOM 2373 C C . ASP A 1 312 ? 8.102 -13.719 -26.938 1 98.69 312 ASP A C 1
ATOM 2375 O O . ASP A 1 312 ? 7.273 -13.531 -27.828 1 98.69 312 ASP A O 1
ATOM 2379 N N . GLU A 1 313 ? 8.242 -14.852 -26.312 1 98.56 313 GLU A N 1
ATOM 2380 C CA . GLU A 1 313 ? 7.445 -16.016 -26.688 1 98.56 313 GLU A CA 1
ATOM 2381 C C . GLU A 1 313 ? 5.965 -15.789 -26.391 1 98.56 313 GLU A C 1
ATOM 2383 O O . GLU A 1 313 ? 5.109 -16.062 -27.25 1 98.56 313 GLU A O 1
ATOM 2388 N N . LEU A 1 314 ? 5.648 -15.258 -25.25 1 98.5 314 LEU A N 1
ATOM 2389 C CA . LEU A 1 314 ? 4.258 -15.102 -24.844 1 98.5 314 LEU A CA 1
ATOM 2390 C C . LEU A 1 314 ? 3.592 -13.961 -25.594 1 98.5 314 LEU A C 1
ATOM 2392 O O . LEU A 1 314 ? 2.363 -13.906 -25.688 1 98.5 314 LEU A O 1
ATOM 2396 N N . SER A 1 315 ? 4.395 -13.047 -26.125 1 98.5 315 SER A N 1
ATOM 2397 C CA . SER A 1 315 ? 3.867 -11.883 -26.828 1 98.5 315 SER A CA 1
ATOM 2398 C C . SER A 1 315 ? 3.299 -12.266 -28.188 1 98.5 315 SER A C 1
ATOM 2400 O O . SER A 1 315 ? 2.732 -11.43 -28.891 1 98.5 315 SER A O 1
ATOM 2402 N N . GLU A 1 316 ? 3.482 -13.539 -28.516 1 98.31 316 GLU A N 1
ATOM 2403 C CA . GLU A 1 316 ? 2.777 -14.039 -29.703 1 98.31 316 GLU A CA 1
ATOM 2404 C C . GLU A 1 316 ? 1.268 -14.023 -29.484 1 98.31 316 GLU A C 1
ATOM 2406 O O . GLU A 1 316 ? 0.5 -13.938 -30.453 1 98.31 316 GLU A O 1
ATOM 2411 N N . ASP A 1 317 ? 0.874 -14.18 -28.266 1 98.5 317 ASP A N 1
ATOM 2412 C CA . ASP A 1 317 ? -0.527 -14.016 -27.891 1 98.5 317 ASP A CA 1
ATOM 2413 C C . ASP A 1 317 ? -0.906 -12.539 -27.828 1 98.5 317 ASP A C 1
ATOM 2415 O O . ASP A 1 317 ? -0.239 -11.758 -27.141 1 98.5 317 ASP A O 1
ATOM 2419 N N . ALA A 1 318 ? -1.967 -12.156 -28.469 1 98.5 318 ALA A N 1
ATOM 2420 C CA . ALA A 1 318 ? -2.336 -10.75 -28.625 1 98.5 318 ALA A CA 1
ATOM 2421 C C . ALA A 1 318 ? -2.658 -10.117 -27.281 1 98.5 318 ALA A C 1
ATOM 2423 O O . ALA A 1 318 ? -2.303 -8.961 -27.016 1 98.5 318 ALA A O 1
ATOM 2424 N N . ASP A 1 319 ? -3.334 -10.844 -26.422 1 98.56 319 ASP A N 1
ATOM 2425 C CA . ASP A 1 319 ? -3.695 -10.312 -25.109 1 98.56 319 ASP A CA 1
ATOM 2426 C C . ASP A 1 319 ? -2.463 -10.148 -24.219 1 98.56 319 ASP A C 1
ATOM 2428 O O . ASP A 1 319 ? -2.35 -9.172 -23.484 1 98.56 319 ASP A O 1
ATOM 2432 N N . PHE A 1 320 ? -1.561 -11.102 -24.281 1 98.75 320 PHE A N 1
ATOM 2433 C CA . PHE A 1 320 ? -0.317 -10.938 -23.531 1 98.75 320 PHE A CA 1
ATOM 2434 C C . PHE A 1 320 ? 0.459 -9.727 -24.047 1 98.75 320 PHE A C 1
ATOM 2436 O O . PHE A 1 320 ? 0.943 -8.914 -23.266 1 98.75 320 PHE A O 1
ATOM 2443 N N . ALA A 1 321 ? 0.533 -9.617 -25.359 1 98.81 321 ALA A N 1
ATOM 2444 C CA . ALA A 1 321 ? 1.304 -8.539 -25.969 1 98.81 321 ALA A CA 1
ATOM 2445 C C . ALA A 1 321 ? 0.778 -7.172 -25.531 1 98.81 321 ALA A C 1
ATOM 2447 O O . ALA A 1 321 ? 1.556 -6.293 -25.141 1 98.81 321 ALA A O 1
ATOM 2448 N N . ARG A 1 322 ? -0.507 -6.949 -25.562 1 98.75 322 ARG A N 1
ATOM 2449 C CA . ARG A 1 322 ? -1.045 -5.637 -25.219 1 98.75 322 ARG A CA 1
ATOM 2450 C C . ARG A 1 322 ? -0.925 -5.375 -23.719 1 98.75 322 ARG A C 1
ATOM 2452 O O . ARG A 1 322 ? -0.729 -4.234 -23.297 1 98.75 322 ARG A O 1
ATOM 2459 N N . THR A 1 323 ? -1.099 -6.438 -22.891 1 98.88 323 THR A N 1
ATOM 2460 C CA . THR A 1 323 ? -0.913 -6.281 -21.453 1 98.88 323 THR A CA 1
ATOM 2461 C C . THR A 1 323 ? 0.53 -5.902 -21.125 1 98.88 323 THR A C 1
ATOM 2463 O O . THR A 1 323 ? 0.777 -4.98 -20.344 1 98.88 323 THR A O 1
ATOM 2466 N N . TRP A 1 324 ? 1.469 -6.637 -21.766 1 98.88 324 TRP A N 1
ATOM 2467 C CA . TRP A 1 324 ? 2.885 -6.348 -21.562 1 98.88 324 TRP A CA 1
ATOM 2468 C C . TRP A 1 324 ? 3.217 -4.922 -21.984 1 98.88 324 TRP A C 1
ATOM 2470 O O . TRP A 1 324 ? 3.963 -4.219 -21.312 1 98.88 324 TRP A O 1
ATOM 2480 N N . ALA A 1 325 ? 2.713 -4.488 -23.125 1 98.88 325 ALA A N 1
ATOM 2481 C CA . ALA A 1 325 ? 2.961 -3.133 -23.609 1 98.88 325 ALA A CA 1
ATOM 2482 C C . ALA A 1 325 ? 2.467 -2.092 -22.609 1 98.88 325 ALA A C 1
ATOM 2484 O O . ALA A 1 325 ? 3.184 -1.143 -22.281 1 98.88 325 ALA A O 1
ATOM 2485 N N . SER A 1 326 ? 1.232 -2.248 -22.125 1 98.94 326 SER A N 1
ATOM 2486 C CA . SER A 1 326 ? 0.663 -1.352 -21.125 1 98.94 326 SER A CA 1
ATOM 2487 C C . SER A 1 326 ? 1.529 -1.3 -19.859 1 98.94 326 SER A C 1
ATOM 2489 O O . SER A 1 326 ? 1.869 -0.218 -19.375 1 98.94 326 SER A O 1
ATOM 2491 N N . TYR A 1 327 ? 1.89 -2.459 -19.438 1 98.88 327 TYR A N 1
ATOM 2492 C CA . TYR A 1 327 ? 2.668 -2.637 -18.219 1 98.88 327 TYR A CA 1
ATOM 2493 C C . TYR A 1 327 ? 4.055 -2.02 -18.359 1 98.88 327 TYR A C 1
ATOM 2495 O O . TYR A 1 327 ? 4.484 -1.24 -17.5 1 98.88 327 TYR A O 1
ATOM 2503 N N . SER A 1 328 ? 4.781 -2.395 -19.391 1 98.81 328 SER A N 1
ATOM 2504 C CA . SER A 1 328 ? 6.156 -1.954 -19.578 1 98.81 328 SER A CA 1
ATOM 2505 C C . SER A 1 328 ? 6.227 -0.453 -19.844 1 98.81 328 SER A C 1
ATOM 2507 O O . SER A 1 328 ? 7.133 0.225 -19.344 1 98.81 328 SER A O 1
ATOM 2509 N N . GLU A 1 329 ? 5.281 0.098 -20.594 1 98.75 329 GLU A N 1
ATOM 2510 C CA . GLU A 1 329 ? 5.238 1.538 -20.828 1 98.75 329 GLU A CA 1
ATOM 2511 C C . GLU A 1 329 ? 5.004 2.301 -19.531 1 98.75 329 GLU A C 1
ATOM 2513 O O . GLU A 1 329 ? 5.66 3.312 -19.266 1 98.75 329 GLU A O 1
ATOM 2518 N N . PHE A 1 330 ? 4.066 1.8 -18.734 1 98.88 330 PHE A N 1
ATOM 2519 C CA . PHE A 1 330 ? 3.816 2.426 -17.438 1 98.88 330 PHE A CA 1
ATOM 2520 C C . PHE A 1 330 ? 5.082 2.441 -16.594 1 98.88 330 PHE A C 1
ATOM 2522 O O . PHE A 1 330 ? 5.418 3.461 -15.984 1 98.88 330 PHE A O 1
ATOM 2529 N N . ARG A 1 331 ? 5.766 1.317 -16.562 1 98.69 331 ARG A N 1
ATOM 2530 C CA . ARG A 1 331 ? 6.941 1.193 -15.703 1 98.69 331 ARG A CA 1
ATOM 2531 C C . ARG A 1 331 ? 8.062 2.113 -16.172 1 98.69 331 ARG A C 1
ATOM 2533 O O . ARG A 1 331 ? 8.828 2.639 -15.359 1 98.69 331 ARG A O 1
ATOM 2540 N N . GLU A 1 332 ? 8.195 2.281 -17.469 1 98.44 332 GLU A N 1
ATOM 2541 C CA . GLU A 1 332 ? 9.195 3.201 -18.016 1 98.44 332 GLU A CA 1
ATOM 2542 C C . GLU A 1 332 ? 8.922 4.633 -17.562 1 98.44 332 GLU A C 1
ATOM 2544 O O . GLU A 1 332 ? 9.844 5.34 -17.141 1 98.44 332 GLU A O 1
ATOM 2549 N N . ASN A 1 333 ? 7.699 5.02 -17.594 1 98.25 333 ASN A N 1
ATOM 2550 C CA . ASN A 1 333 ? 7.32 6.352 -17.125 1 98.25 333 ASN A CA 1
ATOM 2551 C C . ASN A 1 333 ? 7.469 6.48 -15.617 1 98.25 333 ASN A C 1
ATOM 2553 O O . ASN A 1 333 ? 7.969 7.492 -15.125 1 98.25 333 ASN A O 1
ATOM 2557 N N . TYR A 1 334 ? 7.062 5.469 -14.969 1 98.56 334 TYR A N 1
ATOM 2558 C CA . TYR A 1 334 ? 7.117 5.465 -13.508 1 98.56 334 TYR A CA 1
ATOM 2559 C C . TYR A 1 334 ? 8.555 5.605 -13.023 1 98.56 334 TYR A C 1
ATOM 2561 O O . TYR A 1 334 ? 8.805 6.203 -11.969 1 98.56 334 TYR A O 1
ATOM 2569 N N . ALA A 1 335 ? 9.484 5.047 -13.758 1 97.81 335 ALA A N 1
ATOM 2570 C CA . ALA A 1 335 ? 10.891 5.086 -13.367 1 97.81 335 ALA A CA 1
ATOM 2571 C C . ALA A 1 335 ? 11.367 6.527 -13.195 1 97.81 335 ALA A C 1
ATOM 2573 O O . ALA A 1 335 ? 12.211 6.809 -12.344 1 97.81 335 ALA A O 1
ATOM 2574 N N . ILE A 1 336 ? 10.805 7.438 -13.938 1 97.12 336 ILE A N 1
ATOM 2575 C CA . ILE A 1 336 ? 11.141 8.852 -13.82 1 97.12 336 ILE A CA 1
ATOM 2576 C C . ILE A 1 336 ? 10.797 9.352 -12.414 1 97.12 336 ILE A C 1
ATOM 2578 O O . ILE A 1 336 ? 11.609 10 -11.766 1 97.12 336 ILE A O 1
ATOM 2582 N N . TRP A 1 337 ? 9.664 8.953 -11.969 1 98.06 337 TRP A N 1
ATOM 2583 C CA . TRP A 1 337 ? 9.188 9.344 -10.648 1 98.06 337 TRP A CA 1
ATOM 2584 C C . TRP A 1 337 ? 9.945 8.609 -9.555 1 98.06 337 TRP A C 1
ATOM 2586 O O . TRP A 1 337 ? 10.406 9.219 -8.586 1 98.06 337 TRP A O 1
ATOM 2596 N N . ARG A 1 338 ? 10.023 7.336 -9.703 1 97.31 338 ARG A N 1
ATOM 2597 C CA . ARG A 1 338 ? 10.695 6.52 -8.695 1 97.31 338 ARG A CA 1
ATOM 2598 C C . ARG A 1 338 ? 12.094 7.047 -8.406 1 97.31 338 ARG A C 1
ATOM 2600 O O . ARG A 1 338 ? 12.484 7.195 -7.25 1 97.31 338 ARG A O 1
ATOM 2607 N N . ASP A 1 339 ? 12.883 7.391 -9.445 1 96.19 339 ASP A N 1
ATOM 2608 C CA . ASP A 1 339 ? 14.289 7.762 -9.32 1 96.19 339 ASP A CA 1
ATOM 2609 C C . ASP A 1 339 ? 14.43 9.156 -8.719 1 96.19 339 ASP A C 1
ATOM 2611 O O . ASP A 1 339 ? 15.445 9.461 -8.094 1 96.19 339 ASP A O 1
ATOM 2615 N N . LEU A 1 340 ? 13.398 9.938 -8.844 1 97.44 340 LEU A N 1
ATOM 2616 C CA . LEU A 1 340 ? 13.445 11.312 -8.367 1 97.44 340 LEU A CA 1
ATOM 2617 C C . LEU A 1 340 ? 12.836 11.422 -6.969 1 97.44 340 LEU A C 1
ATOM 2619 O O . LEU A 1 340 ? 13.375 12.125 -6.109 1 97.44 340 LEU A O 1
ATOM 2623 N N . GLY A 1 341 ? 11.742 10.75 -6.727 1 97.69 341 GLY A N 1
ATOM 2624 C CA . GLY A 1 341 ? 10.906 10.969 -5.555 1 97.69 341 GLY A CA 1
ATOM 2625 C C . GLY A 1 341 ? 11.414 10.242 -4.32 1 97.69 341 GLY A C 1
ATOM 2626 O O . GLY A 1 341 ? 11.188 10.688 -3.195 1 97.69 341 GLY A O 1
ATOM 2627 N N . TYR A 1 342 ? 12.07 9.156 -4.492 1 97.38 342 TYR A N 1
ATOM 2628 C CA . TYR A 1 342 ? 12.414 8.32 -3.346 1 97.38 342 TYR A CA 1
ATOM 2629 C C . TYR A 1 342 ? 13.891 8.438 -3.004 1 97.38 342 TYR A C 1
ATOM 2631 O O . TYR A 1 342 ? 14.727 8.594 -3.895 1 97.38 342 TYR A O 1
ATOM 2639 N N . LEU A 1 343 ? 14.133 8.289 -1.722 1 93.69 343 LEU A N 1
ATOM 2640 C CA . LEU A 1 343 ? 15.5 8.227 -1.227 1 93.69 343 LEU A CA 1
ATOM 2641 C C . LEU A 1 343 ? 16.188 6.938 -1.666 1 93.69 343 LEU A C 1
ATOM 2643 O O . LEU A 1 343 ? 15.562 5.871 -1.665 1 93.69 343 LEU A O 1
ATOM 2647 N N . ARG A 1 344 ? 17.438 6.977 -2.182 1 81.62 344 ARG A N 1
ATOM 2648 C CA . ARG A 1 344 ? 18.219 5.812 -2.584 1 81.62 344 ARG A CA 1
ATOM 2649 C C . ARG A 1 344 ? 19.312 5.508 -1.565 1 81.62 344 ARG A C 1
ATOM 2651 O O . ARG A 1 344 ? 19.797 6.41 -0.875 1 81.62 344 ARG A O 1
ATOM 2658 N N . MET B 1 1 ? -77.375 -25.016 39.969 1 22.61 1 MET B N 1
ATOM 2659 C CA . MET B 1 1 ? -77.188 -24.422 38.656 1 22.61 1 MET B CA 1
ATOM 2660 C C . MET B 1 1 ? -75.938 -23.562 38.656 1 22.61 1 MET B C 1
ATOM 2662 O O . MET B 1 1 ? -75.688 -22.766 37.719 1 22.61 1 MET B O 1
ATOM 2666 N N . LYS B 1 2 ? -75.062 -23.641 39.781 1 28.31 2 LYS B N 1
ATOM 2667 C CA . LYS B 1 2 ? -74.188 -22.516 39.844 1 28.31 2 LYS B CA 1
ATOM 2668 C C . LYS B 1 2 ? -73.25 -22.422 38.594 1 28.31 2 LYS B C 1
ATOM 2670 O O . LYS B 1 2 ? -73 -23.438 37.969 1 28.31 2 LYS B O 1
ATOM 2675 N N . SER B 1 3 ? -73 -21.219 38.094 1 28.17 3 SER B N 1
ATOM 2676 C CA . SER B 1 3 ? -72.438 -20.453 37 1 28.17 3 SER B CA 1
ATOM 2677 C C . SER B 1 3 ? -70.938 -20.703 36.906 1 28.17 3 SER B C 1
ATOM 2679 O O . SER B 1 3 ? -70.188 -20.531 37.906 1 28.17 3 SER B O 1
ATOM 2681 N N . ILE B 1 4 ? -70.375 -21.625 36.125 1 32.62 4 ILE B N 1
ATOM 2682 C CA . ILE B 1 4 ? -69 -21.953 35.75 1 32.62 4 ILE B CA 1
ATOM 2683 C C . ILE B 1 4 ? -68.375 -20.719 35.156 1 32.62 4 ILE B C 1
ATOM 2685 O O . ILE B 1 4 ? -68.75 -20.234 34.094 1 32.62 4 ILE B O 1
ATOM 2689 N N . LYS B 1 5 ? -67.875 -19.734 35.969 1 33.06 5 LYS B N 1
ATOM 2690 C CA . LYS B 1 5 ? -67 -18.594 35.656 1 33.06 5 LYS B CA 1
ATOM 2691 C C . LYS B 1 5 ? -65.812 -19.047 34.812 1 33.06 5 LYS B C 1
ATOM 2693 O O . LYS B 1 5 ? -64.938 -19.766 35.312 1 33.06 5 LYS B O 1
ATOM 2698 N N . SER B 1 6 ? -66 -19.516 33.562 1 31.55 6 SER B N 1
ATOM 2699 C CA . SER B 1 6 ? -64.938 -19.859 32.625 1 31.55 6 SER B CA 1
ATOM 2700 C C . SER B 1 6 ? -64 -18.672 32.375 1 31.55 6 SER B C 1
ATOM 2702 O O . SER B 1 6 ? -64.438 -17.594 31.984 1 31.55 6 SER B O 1
ATOM 2704 N N . HIS B 1 7 ? -63.125 -18.344 33.312 1 34.72 7 HIS B N 1
ATOM 2705 C CA . HIS B 1 7 ? -62.094 -17.344 33.125 1 34.72 7 HIS B CA 1
ATOM 2706 C C . HIS B 1 7 ? -61.281 -17.578 31.859 1 34.72 7 HIS B C 1
ATOM 2708 O O . HIS B 1 7 ? -60.719 -18.656 31.672 1 34.72 7 HIS B O 1
ATOM 2714 N N . MET B 1 8 ? -61.781 -17.156 30.719 1 31.14 8 MET B N 1
ATOM 2715 C CA . MET B 1 8 ? -61.031 -17.078 29.453 1 31.14 8 MET B CA 1
ATOM 2716 C C . MET B 1 8 ? -59.781 -16.219 29.609 1 31.14 8 MET B C 1
ATOM 2718 O O . MET B 1 8 ? -59.875 -15.031 29.906 1 31.14 8 MET B O 1
ATOM 2722 N N . ARG B 1 9 ? -58.688 -16.766 30.094 1 32.91 9 ARG B N 1
ATOM 2723 C CA . ARG B 1 9 ? -57.375 -16.125 30.062 1 32.91 9 ARG B CA 1
ATOM 2724 C C . ARG B 1 9 ? -56.969 -15.734 28.641 1 32.91 9 ARG B C 1
ATOM 2726 O O . ARG B 1 9 ? -56.875 -16.594 27.766 1 32.91 9 ARG B O 1
ATOM 2733 N N . LEU B 1 10 ? -57.469 -14.586 28.156 1 35.34 10 LEU B N 1
ATOM 2734 C CA . LEU B 1 10 ? -56.938 -14 26.922 1 35.34 10 LEU B CA 1
ATOM 2735 C C . LEU B 1 10 ? -55.438 -13.922 26.938 1 35.34 10 LEU B C 1
ATOM 2737 O O . LEU B 1 10 ? -54.844 -13.312 27.844 1 35.34 10 LEU B O 1
ATOM 2741 N N . ALA B 1 11 ? -54.719 -14.938 26.422 1 39.94 11 ALA B N 1
ATOM 2742 C CA . ALA B 1 11 ? -53.281 -14.922 26.125 1 39.94 11 ALA B CA 1
ATOM 2743 C C . ALA B 1 11 ? -52.906 -13.688 25.297 1 39.94 11 ALA B C 1
ATOM 2745 O O . ALA B 1 11 ? -53.375 -13.523 24.172 1 39.94 11 ALA B O 1
ATOM 2746 N N . ALA B 1 12 ? -52.75 -12.547 25.969 1 37.91 12 ALA B N 1
ATOM 2747 C CA . ALA B 1 12 ? -52.125 -11.406 25.312 1 37.91 12 ALA B CA 1
ATOM 2748 C C . ALA B 1 12 ? -50.844 -11.828 24.609 1 37.91 12 ALA B C 1
ATOM 2750 O O . ALA B 1 12 ? -49.906 -12.281 25.234 1 37.91 12 ALA B O 1
ATOM 2751 N N . LEU B 1 13 ? -50.938 -12.344 23.391 1 37.03 13 LEU B N 1
ATOM 2752 C CA . LEU B 1 13 ? -49.812 -12.477 22.5 1 37.03 13 LEU B CA 1
ATOM 2753 C C . LEU B 1 13 ? -49 -11.188 22.484 1 37.03 13 LEU B C 1
ATOM 2755 O O . LEU B 1 13 ? -49.469 -10.156 22 1 37.03 13 LEU B O 1
ATOM 2759 N N . ALA B 1 14 ? -48.188 -10.922 23.5 1 39 14 ALA B N 1
ATOM 2760 C CA . ALA B 1 14 ? -47.156 -9.906 23.375 1 39 14 ALA B CA 1
ATOM 2761 C C . ALA B 1 14 ? -46.344 -10.094 22.078 1 39 14 ALA B C 1
ATOM 2763 O O . ALA B 1 14 ? -45.594 -11.062 21.938 1 39 14 ALA B O 1
ATOM 2764 N N . ALA B 1 15 ? -46.875 -9.672 20.969 1 36.97 15 ALA B N 1
ATOM 2765 C CA . ALA B 1 15 ? -46.031 -9.508 19.812 1 36.97 15 ALA B CA 1
ATOM 2766 C C . ALA B 1 15 ? -44.75 -8.773 20.172 1 36.97 15 ALA B C 1
ATOM 2768 O O . ALA B 1 15 ? -44.781 -7.586 20.5 1 36.97 15 ALA B O 1
ATOM 2769 N N . ALA B 1 16 ? -43.75 -9.438 20.656 1 37.69 16 ALA B N 1
ATOM 2770 C CA . ALA B 1 16 ? -42.375 -8.883 20.688 1 37.69 16 ALA B CA 1
ATOM 2771 C C . ALA B 1 16 ? -42.031 -8.234 19.344 1 37.69 16 ALA B C 1
ATOM 2773 O O . ALA B 1 16 ? -41.781 -8.922 18.359 1 37.69 16 ALA B O 1
ATOM 2774 N N . VAL B 1 17 ? -42.625 -7.078 19.094 1 37.38 17 VAL B N 1
ATOM 2775 C CA . VAL B 1 17 ? -41.969 -6.301 18.031 1 37.38 17 VAL B CA 1
ATOM 2776 C C . VAL B 1 17 ? -40.469 -6.328 18.219 1 37.38 17 VAL B C 1
ATOM 2778 O O . VAL B 1 17 ? -39.938 -5.898 19.266 1 37.38 17 VAL B O 1
ATOM 2781 N N . SER B 1 18 ? -39.812 -7.301 17.781 1 36.62 18 SER B N 1
ATOM 2782 C CA . SER B 1 18 ? -38.375 -7.121 17.641 1 36.62 18 SER B CA 1
ATOM 2783 C C . SER B 1 18 ? -38.031 -5.688 17.25 1 36.62 18 SER B C 1
ATOM 2785 O O . SER B 1 18 ? -38.438 -5.219 16.172 1 36.62 18 SER B O 1
ATOM 2787 N N . ALA B 1 19 ? -38.031 -4.789 18.203 1 35.56 19 ALA B N 1
ATOM 2788 C CA . ALA B 1 19 ? -37.344 -3.516 17.938 1 35.56 19 ALA B CA 1
ATOM 2789 C C . ALA B 1 19 ? -36.156 -3.711 17.016 1 35.56 19 ALA B C 1
ATOM 2791 O O . ALA B 1 19 ? -35.094 -4.156 17.453 1 35.56 19 ALA B O 1
ATOM 2792 N N . THR B 1 20 ? -36.312 -4.18 15.867 1 38.66 20 THR B N 1
ATOM 2793 C CA . THR B 1 20 ? -35.188 -3.82 15 1 38.66 20 THR B CA 1
ATOM 2794 C C . THR B 1 20 ? -34.625 -2.447 15.367 1 38.66 20 THR B C 1
ATOM 2796 O O . THR B 1 20 ? -35.344 -1.439 15.273 1 38.66 20 THR B O 1
ATOM 2799 N N . THR B 1 21 ? -34.031 -2.287 16.469 1 38.62 21 THR B N 1
ATOM 2800 C CA . THR B 1 21 ? -33.312 -1.023 16.656 1 38.62 21 THR B CA 1
ATOM 2801 C C . THR B 1 21 ? -32.938 -0.406 15.305 1 38.62 21 THR B C 1
ATOM 2803 O O . THR B 1 21 ? -32.125 -0.95 14.57 1 38.62 21 THR B O 1
ATOM 2806 N N . LEU B 1 22 ? -33.875 -0.017 14.477 1 42.81 22 LEU B N 1
ATOM 2807 C CA . LEU B 1 22 ? -33.562 0.833 13.328 1 42.81 22 LEU B CA 1
ATOM 2808 C C . LEU B 1 22 ? -32.312 1.698 13.617 1 42.81 22 LEU B C 1
ATOM 2810 O O . LEU B 1 22 ? -32.375 2.572 14.484 1 42.81 22 LEU B O 1
ATOM 2814 N N . ALA B 1 23 ? -31.234 1.162 13.664 1 49.78 23 ALA B N 1
ATOM 2815 C CA . ALA B 1 23 ? -30.047 2.012 13.75 1 49.78 23 ALA B CA 1
ATOM 2816 C C . ALA B 1 23 ? -30.266 3.336 13.023 1 49.78 23 ALA B C 1
ATOM 2818 O O . ALA B 1 23 ? -30.625 3.352 11.844 1 49.78 23 ALA B O 1
ATOM 2819 N N . HIS B 1 24 ? -30.688 4.461 13.711 1 64.31 24 HIS B N 1
ATOM 2820 C CA . HIS B 1 24 ? -30.922 5.805 13.203 1 64.31 24 HIS B CA 1
ATOM 2821 C C . HIS B 1 24 ? -29.75 6.262 12.328 1 64.31 24 HIS B C 1
ATOM 2823 O O . HIS B 1 24 ? -28.594 6.082 12.688 1 64.31 24 HIS B O 1
ATOM 2829 N N . ALA B 1 25 ? -30.047 6.555 11.047 1 80.62 25 ALA B N 1
ATOM 2830 C CA . ALA B 1 25 ? -29.094 7.152 10.117 1 80.62 25 ALA B CA 1
ATOM 2831 C C . ALA B 1 25 ? -28.297 8.273 10.789 1 80.62 25 ALA B C 1
ATOM 2833 O O . ALA B 1 25 ? -28.875 9.109 11.484 1 80.62 25 ALA B O 1
ATOM 2834 N N . GLN B 1 26 ? -27 8.109 10.828 1 92.12 26 GLN B N 1
ATOM 2835 C CA . GLN B 1 26 ? -26.109 9.102 11.406 1 92.12 26 GLN B CA 1
ATOM 2836 C C . GLN B 1 26 ? -25.312 9.812 10.32 1 92.12 26 GLN B C 1
ATOM 2838 O O . GLN B 1 26 ? -24.734 9.172 9.438 1 92.12 26 GLN B O 1
ATOM 2843 N N . THR B 1 27 ? -25.453 11.125 10.266 1 97.12 27 THR B N 1
ATOM 2844 C CA . THR B 1 27 ? -24.578 11.953 9.438 1 97.12 27 THR B CA 1
ATOM 2845 C C . THR B 1 27 ? -23.625 12.773 10.305 1 97.12 27 THR B C 1
ATOM 2847 O O . THR B 1 27 ? -24.062 13.594 11.109 1 97.12 27 THR B O 1
ATOM 2850 N N . LEU B 1 28 ? -22.375 12.539 10.203 1 98.5 28 LEU B N 1
ATOM 2851 C CA . LEU B 1 28 ? -21.359 13.234 10.984 1 98.5 28 LEU B CA 1
ATOM 2852 C C . LEU B 1 28 ? -20.875 14.484 10.25 1 98.5 28 LEU B C 1
ATOM 2854 O O . LEU B 1 28 ? -20.625 14.445 9.047 1 98.5 28 LEU B O 1
ATOM 2858 N N . GLU B 1 29 ? -20.797 15.539 10.945 1 98.69 29 GLU B N 1
ATOM 2859 C CA . GLU B 1 29 ? -20.219 16.766 10.391 1 98.69 29 GLU B CA 1
ATOM 2860 C C . GLU B 1 29 ? -18.688 16.75 10.484 1 98.69 29 GLU B C 1
ATOM 2862 O O . GLU B 1 29 ? -18.125 16.688 11.578 1 98.69 29 GLU B O 1
ATOM 2867 N N . MET B 1 30 ? -18.047 16.844 9.289 1 98.75 30 MET B N 1
ATOM 2868 C CA . MET B 1 30 ? -16.594 16.719 9.211 1 98.75 30 MET B CA 1
ATOM 2869 C C . MET B 1 30 ? -15.969 18.016 8.703 1 98.75 30 MET B C 1
ATOM 2871 O O . MET B 1 30 ? -16.219 18.422 7.566 1 98.75 30 MET B O 1
ATOM 2875 N N . THR B 1 31 ? -15.18 18.703 9.516 1 98.44 31 THR B N 1
ATOM 2876 C CA . THR B 1 31 ? -14.344 19.797 9.016 1 98.44 31 THR B CA 1
ATOM 2877 C C . THR B 1 31 ? -13.102 19.25 8.312 1 98.44 31 THR B C 1
ATOM 2879 O O . THR B 1 31 ? -12.773 18.062 8.461 1 98.44 31 THR B O 1
ATOM 2882 N N . SER B 1 32 ? -12.477 20.031 7.453 1 97.19 32 SER B N 1
ATOM 2883 C CA . SER B 1 32 ? -11.273 19.594 6.758 1 97.19 32 SER B CA 1
ATOM 2884 C C . SER B 1 32 ? -10.172 20.641 6.863 1 97.19 32 SER B C 1
ATOM 2886 O O . SER B 1 32 ? -10.438 21.844 6.828 1 97.19 32 SER B O 1
ATOM 2888 N N . VAL B 1 33 ? -8.984 20.156 6.961 1 94.12 33 VAL B N 1
ATOM 2889 C CA . VAL B 1 33 ? -7.852 21.078 6.895 1 94.12 33 VAL B CA 1
ATOM 2890 C C . VAL B 1 33 ? -7.387 21.219 5.449 1 94.12 33 VAL B C 1
ATOM 2892 O O . VAL B 1 33 ? -6.559 22.094 5.137 1 94.12 33 VAL B O 1
ATOM 2895 N N . TYR B 1 34 ? -7.906 20.391 4.523 1 94.56 34 TYR B N 1
ATOM 2896 C CA . TYR B 1 34 ? -7.555 20.422 3.107 1 94.56 34 TYR B CA 1
ATOM 2897 C C . TYR B 1 34 ? -8.773 20.781 2.256 1 94.56 34 TYR B C 1
ATOM 2899 O O . TYR B 1 34 ? -9.875 20.281 2.498 1 94.56 34 TYR B O 1
ATOM 2907 N N . PRO B 1 35 ? -8.539 21.641 1.268 1 94.31 35 PRO B N 1
ATOM 2908 C CA . PRO B 1 35 ? -9.617 21.828 0.288 1 94.31 35 PRO B CA 1
ATOM 2909 C C . PRO B 1 35 ? -9.984 20.547 -0.441 1 94.31 35 PRO B C 1
ATOM 2911 O O . PRO B 1 35 ? -9.109 19.734 -0.738 1 94.31 35 PRO B O 1
ATOM 2914 N N . GLY B 1 36 ? -11.234 20.438 -0.767 1 95.56 36 GLY B N 1
ATOM 2915 C CA . GLY B 1 36 ? -11.734 19.266 -1.464 1 95.56 36 GLY B CA 1
ATOM 2916 C C . GLY B 1 36 ? -11.203 19.141 -2.879 1 95.56 36 GLY B C 1
ATOM 2917 O O . GLY B 1 36 ? -11.211 18.047 -3.457 1 95.56 36 GLY B O 1
ATOM 2918 N N . THR B 1 37 ? -10.656 20.203 -3.418 1 94.5 37 THR B N 1
ATOM 2919 C CA . THR B 1 37 ? -10.227 20.234 -4.812 1 94.5 37 THR B CA 1
ATOM 2920 C C . THR B 1 37 ? -8.805 19.688 -4.949 1 94.5 37 THR B C 1
ATOM 2922 O O . THR B 1 37 ? -8.328 19.453 -6.062 1 94.5 37 THR B O 1
ATOM 2925 N N . PHE B 1 38 ? -8.07 19.5 -3.818 1 94.75 38 PHE B N 1
ATOM 2926 C CA . PHE B 1 38 ? -6.719 18.969 -3.898 1 94.75 38 PHE B CA 1
ATOM 2927 C C . PHE B 1 38 ? -6.734 17.547 -4.457 1 94.75 38 PHE B C 1
ATOM 2929 O O . PHE B 1 38 ? -7.496 16.703 -3.988 1 94.75 38 PHE B O 1
ATOM 2936 N N . PRO B 1 39 ? -5.875 17.328 -5.461 1 95.75 39 PRO B N 1
ATOM 2937 C CA . PRO B 1 39 ? -5.805 15.945 -5.961 1 95.75 39 PRO B CA 1
ATOM 2938 C C . PRO B 1 39 ? -5.5 14.93 -4.863 1 95.75 39 PRO B C 1
ATOM 2940 O O . PRO B 1 39 ? -4.641 15.18 -4.012 1 95.75 39 PRO B O 1
ATOM 2943 N N . ILE B 1 40 ? -6.125 13.773 -4.875 1 97.19 40 ILE B N 1
ATOM 2944 C CA . ILE B 1 40 ? -6.004 12.625 -3.986 1 97.19 40 ILE B CA 1
ATOM 2945 C C . ILE B 1 40 ? -6.469 13.008 -2.582 1 97.19 40 ILE B C 1
ATOM 2947 O O . ILE B 1 40 ? -7.535 12.586 -2.137 1 97.19 40 ILE B O 1
ATOM 2951 N N . ILE B 1 41 ? -5.75 14 -1.936 1 96.06 41 ILE B N 1
ATOM 2952 C CA . ILE B 1 41 ? -5.957 14.297 -0.523 1 96.06 41 ILE B CA 1
ATOM 2953 C C . ILE B 1 41 ? -7.348 14.898 -0.321 1 96.06 41 ILE B C 1
ATOM 2955 O O . ILE B 1 41 ? -8.125 14.414 0.507 1 96.06 41 ILE B O 1
ATOM 2959 N N . GLY B 1 42 ? -7.648 15.945 -1.062 1 96.56 42 GLY B N 1
ATOM 2960 C CA . GLY B 1 42 ? -8.953 16.578 -0.946 1 96.56 42 GLY B CA 1
ATOM 2961 C C . GLY B 1 42 ? -10.086 15.719 -1.492 1 96.56 42 GLY B C 1
ATOM 2962 O O . GLY B 1 42 ? -11.148 15.625 -0.878 1 96.56 42 GLY B O 1
ATOM 2963 N N . GLU B 1 43 ? -9.828 15.094 -2.652 1 97.75 43 GLU B N 1
ATOM 2964 C CA . GLU B 1 43 ? -10.844 14.297 -3.33 1 97.75 43 GLU B CA 1
ATOM 2965 C C . GLU B 1 43 ? -11.266 13.102 -2.479 1 97.75 43 GLU B C 1
ATOM 2967 O O . GLU B 1 43 ? -12.461 12.812 -2.355 1 97.75 43 GLU B O 1
ATOM 2972 N N . ILE B 1 44 ? -10.32 12.422 -1.864 1 98.31 44 ILE B N 1
ATOM 2973 C CA . ILE B 1 44 ? -10.641 11.281 -1.014 1 98.31 44 ILE B CA 1
ATOM 2974 C C . ILE B 1 44 ? -11.422 11.75 0.211 1 98.31 44 ILE B C 1
ATOM 2976 O O . ILE B 1 44 ? -12.406 11.125 0.603 1 98.31 44 ILE B O 1
ATOM 2980 N N . GLY B 1 45 ? -11.016 12.852 0.792 1 98.25 45 GLY B N 1
ATOM 2981 C CA . GLY B 1 45 ? -11.742 13.406 1.924 1 98.25 45 GLY B CA 1
ATOM 2982 C C . GLY B 1 45 ? -13.203 13.688 1.614 1 98.25 45 GLY B C 1
ATOM 2983 O O . GLY B 1 45 ? -14.078 13.453 2.451 1 98.25 45 GLY B O 1
ATOM 2984 N N . GLN B 1 46 ? -13.469 14.094 0.418 1 97.81 46 GLN B N 1
ATOM 2985 C CA . GLN B 1 46 ? -14.828 14.414 -0.008 1 97.81 46 GLN B CA 1
ATOM 2986 C C . GLN B 1 46 ? -15.633 13.141 -0.267 1 97.81 46 GLN B C 1
ATOM 2988 O O . GLN B 1 46 ? -16.844 13.117 -0.075 1 97.81 46 GLN B O 1
ATOM 2993 N N . GLU B 1 47 ? -14.969 12.125 -0.653 1 98.38 47 GLU B N 1
ATOM 2994 C CA . GLU B 1 47 ? -15.664 10.969 -1.202 1 98.38 47 GLU B CA 1
ATOM 2995 C C . GLU B 1 47 ? -15.969 9.938 -0.113 1 98.38 47 GLU B C 1
ATOM 2997 O O . GLU B 1 47 ? -16.922 9.164 -0.234 1 98.38 47 GLU B O 1
ATOM 3002 N N . ILE B 1 48 ? -15.203 9.906 0.997 1 98.69 48 ILE B N 1
ATOM 3003 C CA . ILE B 1 48 ? -15.32 8.805 1.95 1 98.69 48 ILE B CA 1
ATOM 3004 C C . ILE B 1 48 ? -16.703 8.82 2.592 1 98.69 48 ILE B C 1
ATOM 3006 O O . ILE B 1 48 ? -17.281 7.758 2.871 1 98.69 48 ILE B O 1
ATOM 3010 N N . GLY B 1 49 ? -17.312 10.008 2.809 1 98.5 49 GLY B N 1
ATOM 3011 C CA . GLY B 1 49 ? -18.672 10.07 3.348 1 98.5 49 GLY B CA 1
ATOM 3012 C C . GLY B 1 49 ? -19.703 9.445 2.434 1 98.5 49 GLY B C 1
ATOM 3013 O O . GLY B 1 49 ? -20.594 8.734 2.896 1 98.5 49 GLY B O 1
ATOM 3014 N N . LYS B 1 50 ? -19.609 9.719 1.15 1 98.31 50 LYS B N 1
ATOM 3015 C CA . LYS B 1 50 ? -20.5 9.133 0.161 1 98.31 50 LYS B CA 1
ATOM 3016 C C . LYS B 1 50 ? -20.344 7.617 0.099 1 98.31 50 LYS B C 1
ATOM 3018 O O . LYS B 1 50 ? -21.328 6.891 -0.049 1 98.31 50 LYS B O 1
ATOM 3023 N N . ARG B 1 51 ? -19.172 7.172 0.182 1 98.75 51 ARG B N 1
ATOM 3024 C CA . ARG B 1 51 ? -18.906 5.738 0.177 1 98.75 51 ARG B CA 1
ATOM 3025 C C . ARG B 1 51 ? -19.531 5.059 1.393 1 98.75 51 ARG B C 1
ATOM 3027 O O . ARG B 1 51 ? -20.141 3.996 1.271 1 98.75 51 ARG B O 1
ATOM 3034 N N . MET B 1 52 ? -19.328 5.684 2.549 1 98.81 52 MET B N 1
ATOM 3035 C CA . MET B 1 52 ? -19.938 5.152 3.764 1 98.81 52 MET B CA 1
ATOM 3036 C C . MET B 1 52 ? -21.453 5.102 3.633 1 98.81 52 MET B C 1
ATOM 3038 O O . MET B 1 52 ? -22.078 4.117 4.023 1 98.81 52 MET B O 1
ATOM 3042 N N . ASP B 1 53 ? -21.969 6.125 3.068 1 98.56 53 ASP B N 1
ATOM 3043 C CA . ASP B 1 53 ? -23.422 6.191 2.865 1 98.56 53 ASP B CA 1
ATOM 3044 C C . ASP B 1 53 ? -23.906 5.055 1.971 1 98.56 53 ASP B C 1
ATOM 3046 O O . ASP B 1 53 ? -24.844 4.34 2.32 1 98.56 53 ASP B O 1
ATOM 3050 N N . LEU B 1 54 ? -23.25 4.852 0.922 1 98.44 54 LEU B N 1
ATOM 3051 C CA . LEU B 1 54 ? -23.641 3.83 -0.045 1 98.44 54 LEU B CA 1
ATOM 3052 C C . LEU B 1 54 ? -23.578 2.439 0.58 1 98.44 54 LEU B C 1
ATOM 3054 O O . LEU B 1 54 ? -24.578 1.715 0.58 1 98.44 54 LEU B O 1
ATOM 3058 N N . ILE B 1 55 ? -22.5 2.059 1.263 1 98.25 55 ILE B N 1
ATOM 3059 C CA . ILE B 1 55 ? -22.312 0.667 1.662 1 98.25 55 ILE B CA 1
ATOM 3060 C C . ILE B 1 55 ? -23.094 0.395 2.945 1 98.25 55 ILE B C 1
ATOM 3062 O O . ILE B 1 55 ? -23.391 -0.759 3.264 1 98.25 55 ILE B O 1
ATOM 3066 N N . SER B 1 56 ? -23.469 1.444 3.654 1 97.75 56 SER B N 1
ATOM 3067 C CA . SER B 1 56 ? -24.25 1.259 4.867 1 97.75 56 SER B CA 1
ATOM 3068 C C . SER B 1 56 ? -25.75 1.212 4.551 1 97.75 56 SER B C 1
ATOM 3070 O O . SER B 1 56 ? -26.562 0.874 5.414 1 97.75 56 SER B O 1
ATOM 3072 N N . GLY B 1 57 ? -26.125 1.557 3.314 1 96.62 57 GLY B N 1
ATOM 3073 C CA . GLY B 1 57 ? -27.531 1.677 2.979 1 96.62 57 GLY B CA 1
ATOM 3074 C C . GLY B 1 57 ? -28.172 2.916 3.564 1 96.62 57 GLY B C 1
ATOM 3075 O O . GLY B 1 57 ? -29.359 2.896 3.916 1 96.62 57 GLY B O 1
ATOM 3076 N N . GLY B 1 58 ? -27.297 3.934 3.799 1 96.81 58 GLY B N 1
ATOM 3077 C CA . GLY B 1 58 ? -27.812 5.207 4.285 1 96.81 58 GLY B CA 1
ATOM 3078 C C . GLY B 1 58 ? -27.703 5.359 5.789 1 96.81 58 GLY B C 1
ATOM 3079 O O . GLY B 1 58 ? -28.078 6.395 6.344 1 96.81 58 GLY B O 1
ATOM 3080 N N . ASP B 1 59 ? -27.062 4.406 6.453 1 96.81 59 ASP B N 1
ATOM 3081 C CA . ASP B 1 59 ? -27.047 4.398 7.914 1 96.81 59 ASP B CA 1
ATOM 3082 C C . ASP B 1 59 ? -25.938 5.32 8.445 1 96.81 59 ASP B C 1
ATOM 3084 O O . ASP B 1 59 ? -26.016 5.789 9.586 1 96.81 59 ASP B O 1
ATOM 3088 N N . LEU B 1 60 ? -24.906 5.543 7.648 1 98.31 60 LEU B N 1
ATOM 3089 C CA . LEU B 1 60 ? -23.766 6.355 8.062 1 98.31 60 LEU B CA 1
ATOM 3090 C C . LEU B 1 60 ? -23.25 7.199 6.906 1 98.31 60 LEU B C 1
ATOM 3092 O O . LEU B 1 60 ? -23.047 6.688 5.805 1 98.31 60 LEU B O 1
ATOM 3096 N N . SER B 1 61 ? -23.078 8.422 7.195 1 98.06 61 SER B N 1
ATOM 3097 C CA . SER B 1 61 ? -22.453 9.305 6.215 1 98.06 61 SER B CA 1
ATOM 3098 C C . SER B 1 61 ? -21.625 10.398 6.902 1 98.06 61 SER B C 1
ATOM 3100 O O . SER B 1 61 ? -21.75 10.602 8.109 1 98.06 61 SER B O 1
ATOM 3102 N N . LEU B 1 62 ? -20.75 11.039 6.184 1 98.19 62 LEU B N 1
ATOM 3103 C CA . LEU B 1 62 ? -19.984 12.211 6.59 1 98.19 62 LEU B CA 1
ATOM 3104 C C . LEU B 1 62 ? -20.25 13.383 5.656 1 98.19 62 LEU B C 1
ATOM 3106 O O . LEU B 1 62 ? -20.234 13.227 4.434 1 98.19 62 LEU B O 1
ATOM 3110 N N . ASN B 1 63 ? -20.531 14.477 6.258 1 98.38 63 ASN B N 1
ATOM 3111 C CA . ASN B 1 63 ? -20.609 15.711 5.492 1 98.38 63 ASN B CA 1
ATOM 3112 C C . ASN B 1 63 ? -19.281 16.453 5.48 1 98.38 63 ASN B C 1
ATOM 3114 O O . ASN B 1 63 ? -18.859 16.984 6.512 1 98.38 63 ASN B O 1
ATOM 3118 N N . PHE B 1 64 ? -18.703 16.469 4.32 1 98.62 64 PHE B N 1
ATOM 3119 C CA . PHE B 1 64 ? -17.438 17.172 4.152 1 98.62 64 PHE B CA 1
ATOM 3120 C C . PHE B 1 64 ? -17.656 18.688 4.156 1 98.62 64 PHE B C 1
ATOM 3122 O O . PHE B 1 64 ? -18.516 19.203 3.434 1 98.62 64 PHE B O 1
ATOM 3129 N N . ASN B 1 65 ? -16.938 19.422 4.949 1 98.5 65 ASN B N 1
ATOM 3130 C CA . ASN B 1 65 ? -16.938 20.875 4.961 1 98.5 65 ASN B CA 1
ATOM 3131 C C . ASN B 1 65 ? -15.539 21.438 4.684 1 98.5 65 ASN B C 1
ATOM 3133 O O . ASN B 1 65 ? -14.562 21.016 5.301 1 98.5 65 ASN B O 1
ATOM 3137 N N . GLU B 1 66 ? -15.492 22.375 3.75 1 96.69 66 GLU B N 1
ATOM 3138 C CA . GLU B 1 66 ? -14.234 23 3.352 1 96.69 66 GLU B CA 1
ATOM 3139 C C . GLU B 1 66 ? -13.523 23.625 4.547 1 96.69 66 GLU B C 1
ATOM 3141 O O . GLU B 1 66 ? -14.148 23.938 5.559 1 96.69 66 GLU B O 1
ATOM 3146 N N . PRO B 1 67 ? -12.203 23.766 4.383 1 94.5 67 PRO B N 1
ATOM 3147 C CA . PRO B 1 67 ? -11.492 24.438 5.473 1 94.5 67 PRO B CA 1
ATOM 3148 C C . PRO B 1 67 ? -12.117 25.781 5.848 1 94.5 67 PRO B C 1
ATOM 3150 O O . PRO B 1 67 ? -12.391 26.594 4.969 1 94.5 67 PRO B O 1
ATOM 3153 N N . GLY B 1 68 ? -12.359 25.938 7.133 1 94.12 68 GLY B N 1
ATOM 3154 C CA . GLY B 1 68 ? -12.859 27.203 7.617 1 94.12 68 GLY B CA 1
ATOM 3155 C C . GLY B 1 68 ? -14.375 27.297 7.625 1 94.12 68 GLY B C 1
ATOM 3156 O O . GLY B 1 68 ? -14.945 28.203 8.219 1 94.12 68 GLY B O 1
ATOM 3157 N N . ALA B 1 69 ? -15.078 26.375 6.988 1 97.44 69 ALA B N 1
ATOM 3158 C CA . ALA B 1 69 ? -16.531 26.453 6.895 1 97.44 69 ALA B CA 1
ATOM 3159 C C . ALA B 1 69 ? -17.188 26.234 8.266 1 97.44 69 ALA B C 1
ATOM 3161 O O . ALA B 1 69 ? -18.156 26.906 8.602 1 97.44 69 ALA B O 1
ATOM 3162 N N . LEU B 1 70 ? -16.688 25.281 9.062 1 97.75 70 LEU B N 1
ATOM 3163 C CA . LEU B 1 70 ? -17.234 25.016 10.391 1 97.75 70 LEU B CA 1
ATOM 3164 C C . LEU B 1 70 ? -16.375 25.656 11.469 1 97.75 70 LEU B C 1
ATOM 3166 O O . LEU B 1 70 ? -16.891 26.312 12.375 1 97.75 70 LEU B O 1
ATOM 3170 N N . VAL B 1 71 ? -15.109 25.484 11.391 1 96.56 71 VAL B N 1
ATOM 3171 C CA . VAL B 1 71 ? -14.102 26.062 12.273 1 96.56 71 VAL B CA 1
ATOM 3172 C C . VAL B 1 71 ? -12.836 26.391 11.477 1 96.56 71 VAL B C 1
ATOM 3174 O O . VAL B 1 71 ? -12.57 25.766 10.445 1 96.56 71 VAL B O 1
ATOM 3177 N N . PRO B 1 72 ? -12.047 27.359 11.969 1 93.06 72 PRO B N 1
ATOM 3178 C CA . PRO B 1 72 ? -10.75 27.562 11.312 1 93.06 72 PRO B CA 1
ATOM 3179 C C . PRO B 1 72 ? -9.883 26.297 11.32 1 93.06 72 PRO B C 1
ATOM 3181 O O . PRO B 1 72 ? -9.898 25.547 12.297 1 93.06 72 PRO B O 1
ATOM 3184 N N . ALA B 1 73 ? -9.117 26.078 10.289 1 90.31 73 ALA B N 1
ATOM 3185 C CA . ALA B 1 73 ? -8.328 24.875 10.086 1 90.31 73 ALA B CA 1
ATOM 3186 C C . ALA B 1 73 ? -7.418 24.609 11.281 1 90.31 73 ALA B C 1
ATOM 3188 O O . ALA B 1 73 ? -7.328 23.469 11.766 1 90.31 73 ALA B O 1
ATOM 3189 N N . PRO B 1 74 ? -6.723 25.656 11.875 1 90.81 74 PRO B N 1
ATOM 3190 C CA . PRO B 1 74 ? -5.824 25.391 13.008 1 90.81 74 PRO B CA 1
ATOM 3191 C C . PRO B 1 74 ? -6.566 24.906 14.25 1 90.81 74 PRO B C 1
ATOM 3193 O O . PRO B 1 74 ? -5.941 24.406 15.188 1 90.81 74 PRO B O 1
ATOM 3196 N N . GLU B 1 75 ? -7.879 25.016 14.266 1 95.69 75 GLU B N 1
ATOM 3197 C CA . GLU B 1 75 ? -8.672 24.672 15.445 1 95.69 75 GLU B CA 1
ATOM 3198 C C . GLU B 1 75 ? -9.344 23.312 15.281 1 95.69 75 GLU B C 1
ATOM 3200 O O . GLU B 1 75 ? -10.094 22.875 16.156 1 95.69 75 GLU B O 1
ATOM 3205 N N . ALA B 1 76 ? -9.07 22.641 14.211 1 97 76 ALA B N 1
ATOM 3206 C CA . ALA B 1 76 ? -9.766 21.391 13.875 1 97 76 ALA B CA 1
ATOM 3207 C C . ALA B 1 76 ? -9.57 20.344 14.969 1 97 76 ALA B C 1
ATOM 3209 O O . ALA B 1 76 ? -10.523 19.688 15.391 1 97 76 ALA B O 1
ATOM 3210 N N . TRP B 1 77 ? -8.328 20.172 15.43 1 98 77 TRP B N 1
ATOM 3211 C CA . TRP B 1 77 ? -8.055 19.188 16.469 1 98 77 TRP B CA 1
ATOM 3212 C C . TRP B 1 77 ? -8.891 19.453 17.703 1 98 77 TRP B C 1
ATOM 3214 O O . TRP B 1 77 ? -9.57 18.547 18.219 1 98 77 TRP B O 1
ATOM 3224 N N . ASP B 1 78 ? -8.852 20.656 18.172 1 98.31 78 ASP B N 1
ATOM 3225 C CA . ASP B 1 78 ? -9.586 21.031 19.375 1 98.31 78 ASP B CA 1
ATOM 3226 C C . ASP B 1 78 ? -11.086 20.859 19.172 1 98.31 78 ASP B C 1
ATOM 3228 O O . ASP B 1 78 ? -11.797 20.438 20.094 1 98.31 78 ASP B O 1
ATOM 3232 N N . ALA B 1 79 ? -11.523 21.25 18.016 1 98.75 79 ALA B N 1
ATOM 3233 C CA . ALA B 1 79 ? -12.953 21.141 17.703 1 98.75 79 ALA B CA 1
ATOM 3234 C C . ALA B 1 79 ? -13.43 19.703 17.781 1 98.75 79 ALA B C 1
ATOM 3236 O O . ALA B 1 79 ? -14.516 19.422 18.281 1 98.75 79 ALA B O 1
ATOM 3237 N N . VAL B 1 80 ? -12.664 18.75 17.281 1 98.88 80 VAL B N 1
ATOM 3238 C CA . VAL B 1 80 ? -13.016 17.344 17.375 1 98.88 80 VAL B CA 1
ATOM 3239 C C . VAL B 1 80 ? -12.922 16.875 18.828 1 98.88 80 VAL B C 1
ATOM 3241 O O . VAL B 1 80 ? -13.812 16.188 19.328 1 98.88 80 VAL B O 1
ATOM 3244 N N . SER B 1 81 ? -11.82 17.281 19.484 1 98.88 81 SER B N 1
ATOM 3245 C CA . SER B 1 81 ? -11.562 16.875 20.859 1 98.88 81 SER B CA 1
ATOM 3246 C C . SER B 1 81 ? -12.719 17.266 21.781 1 98.88 81 SER B C 1
ATOM 3248 O O . SER B 1 81 ? -13.148 16.453 22.609 1 98.88 81 SER B O 1
ATOM 3250 N N . THR B 1 82 ? -13.273 18.438 21.609 1 98.69 82 THR B N 1
ATOM 3251 C CA . THR B 1 82 ? -14.297 18.969 22.5 1 98.69 82 THR B CA 1
ATOM 3252 C C . THR B 1 82 ? -15.688 18.516 22.062 1 98.69 82 THR B C 1
ATOM 3254 O O . THR B 1 82 ? -16.656 18.672 22.812 1 98.69 82 THR B O 1
ATOM 3257 N N . GLY B 1 83 ? -15.781 18.031 20.828 1 98.5 83 GLY B N 1
ATOM 3258 C CA . GLY B 1 83 ? -17.062 17.594 20.297 1 98.5 83 GLY B CA 1
ATOM 3259 C C . GLY B 1 83 ? -17.812 18.719 19.594 1 98.5 83 GLY B C 1
ATOM 3260 O O . GLY B 1 83 ? -18.984 18.547 19.219 1 98.5 83 GLY B O 1
ATOM 3261 N N . ALA B 1 84 ? -17.141 19.828 19.375 1 98.5 84 ALA B N 1
ATOM 3262 C CA . ALA B 1 84 ? -17.75 20.922 18.609 1 98.5 84 ALA B CA 1
ATOM 3263 C C . ALA B 1 84 ? -18.062 20.5 17.188 1 98.5 84 ALA B C 1
ATOM 3265 O O . ALA B 1 84 ? -18.984 21.016 16.562 1 98.5 84 ALA B O 1
ATOM 3266 N N . VAL B 1 85 ? -17.281 19.688 16.609 1 98.62 85 VAL B N 1
ATOM 3267 C CA . VAL B 1 85 ? -17.547 18.969 15.359 1 98.62 85 VAL B CA 1
ATOM 3268 C C . VAL B 1 85 ? -17.375 17.469 15.57 1 98.62 85 VAL B C 1
ATOM 3270 O O . VAL B 1 85 ? -16.641 17.047 16.484 1 98.62 85 VAL B O 1
ATOM 3273 N N . ASP B 1 86 ? -18 16.703 14.719 1 98.81 86 ASP B N 1
ATOM 3274 C CA . ASP B 1 86 ? -17.969 15.25 14.906 1 98.81 86 ASP B CA 1
ATOM 3275 C C . ASP B 1 86 ? -16.625 14.68 14.453 1 98.81 86 ASP B C 1
ATOM 3277 O O . ASP B 1 86 ? -16.109 13.742 15.055 1 98.81 86 ASP B O 1
ATOM 3281 N N . ALA B 1 87 ? -16.125 15.289 13.359 1 98.88 87 ALA B N 1
ATOM 3282 C CA . ALA B 1 87 ? -14.961 14.68 12.703 1 98.88 87 ALA B CA 1
ATOM 3283 C C . ALA B 1 87 ? -14.141 15.734 11.953 1 98.88 87 ALA B C 1
ATOM 3285 O O . ALA B 1 87 ? -14.609 16.844 11.734 1 98.88 87 ALA B O 1
ATOM 3286 N N . ALA B 1 88 ? -12.906 15.352 11.609 1 98.81 88 ALA B N 1
ATOM 3287 C CA . ALA B 1 88 ? -12.039 16.188 10.789 1 98.81 88 ALA B CA 1
ATOM 3288 C C . ALA B 1 88 ? -11.203 15.352 9.82 1 98.81 88 ALA B C 1
ATOM 3290 O O . ALA B 1 88 ? -10.711 14.289 10.188 1 98.81 88 ALA B O 1
ATOM 3291 N N . TRP B 1 89 ? -11.211 15.766 8.562 1 98.5 89 TRP B N 1
ATOM 3292 C CA . TRP B 1 89 ? -10.211 15.305 7.609 1 98.5 89 TRP B CA 1
ATOM 3293 C C . TRP B 1 89 ? -8.867 15.992 7.855 1 98.5 89 TRP B C 1
ATOM 3295 O O . TRP B 1 89 ? -8.758 17.219 7.727 1 98.5 89 TRP B O 1
ATOM 3305 N N . TYR B 1 90 ? -7.75 15.164 8.102 1 96.81 90 TYR B N 1
ATOM 3306 C CA . TYR B 1 90 ? -6.703 15.781 8.906 1 96.81 90 TYR B CA 1
ATOM 3307 C C . TYR B 1 90 ? -5.367 15.078 8.695 1 96.81 90 TYR B C 1
ATOM 3309 O O . TYR B 1 90 ? -5.316 13.977 8.148 1 96.81 90 TYR B O 1
ATOM 3317 N N . SER B 1 91 ? -4.281 15.734 9 1 95.5 91 SER B N 1
ATOM 3318 C CA . SER B 1 91 ? -2.953 15.172 9.219 1 95.5 91 SER B CA 1
ATOM 3319 C C . SER B 1 91 ? -2.51 15.367 10.664 1 95.5 91 SER B C 1
ATOM 3321 O O . SER B 1 91 ? -2.396 16.5 11.141 1 95.5 91 SER B O 1
ATOM 3323 N N . PRO B 1 92 ? -2.172 14.281 11.32 1 97.06 92 PRO B N 1
ATOM 3324 C CA . PRO B 1 92 ? -1.816 14.375 12.734 1 97.06 92 PRO B CA 1
ATOM 3325 C C . PRO B 1 92 ? -0.682 15.367 12.992 1 97.06 92 PRO B C 1
ATOM 3327 O O . PRO B 1 92 ? -0.622 15.977 14.062 1 97.06 92 PRO B O 1
ATOM 3330 N N . GLY B 1 93 ? 0.149 15.586 12.055 1 94.69 93 GLY B N 1
ATOM 3331 C CA . GLY B 1 93 ? 1.277 16.484 12.203 1 94.69 93 GLY B CA 1
ATOM 3332 C C . GLY B 1 93 ? 0.862 17.906 12.555 1 94.69 93 GLY B C 1
ATOM 3333 O O . GLY B 1 93 ? 1.652 18.672 13.117 1 94.69 93 GLY B O 1
ATOM 3334 N N . PHE B 1 94 ? -0.355 18.312 12.266 1 92.94 94 PHE B N 1
ATOM 3335 C CA . PHE B 1 94 ? -0.847 19.641 12.602 1 92.94 94 PHE B CA 1
ATOM 3336 C C . PHE B 1 94 ? -1.059 19.781 14.102 1 92.94 94 PHE B C 1
ATOM 3338 O O . PHE B 1 94 ? -1.184 20.891 14.625 1 92.94 94 PHE B O 1
ATOM 3345 N N . ALA B 1 95 ? -1.086 18.703 14.797 1 95.62 95 ALA B N 1
ATOM 3346 C CA . ALA B 1 95 ? -1.283 18.719 16.25 1 95.62 95 ALA B CA 1
ATOM 3347 C C . ALA B 1 95 ? 0.05 18.641 16.984 1 95.62 95 ALA B C 1
ATOM 3349 O O . ALA B 1 95 ? 0.082 18.438 18.203 1 95.62 95 ALA B O 1
ATOM 3350 N N . GLN B 1 96 ? 1.176 18.766 16.297 1 94.69 96 GLN B N 1
ATOM 3351 C CA . GLN B 1 96 ? 2.492 18.531 16.875 1 94.69 96 GLN B CA 1
ATOM 3352 C C . GLN B 1 96 ? 2.775 19.516 18 1 94.69 96 GLN B C 1
ATOM 3354 O O . GLN B 1 96 ? 3.598 19.25 18.891 1 94.69 96 GLN B O 1
ATOM 3359 N N . GLY B 1 97 ? 2.139 20.703 18.031 1 93.19 97 GLY B N 1
ATOM 3360 C CA . GLY B 1 97 ? 2.285 21.656 19.109 1 93.19 97 GLY B CA 1
ATOM 3361 C C . GLY B 1 97 ? 1.603 21.219 20.391 1 93.19 97 GLY B C 1
ATOM 3362 O O . GLY B 1 97 ? 1.978 21.672 21.484 1 93.19 97 GLY B O 1
ATOM 3363 N N . ILE B 1 98 ? 0.586 20.391 20.266 1 95.69 98 ILE B N 1
ATOM 3364 C CA . ILE B 1 98 ? -0.163 19.828 21.391 1 95.69 98 ILE B CA 1
ATOM 3365 C C . ILE B 1 98 ? 0.446 18.5 21.812 1 95.69 98 ILE B C 1
ATOM 3367 O O . ILE B 1 98 ? 0.653 18.25 23 1 95.69 98 ILE B O 1
ATOM 3371 N N . ILE B 1 99 ? 0.73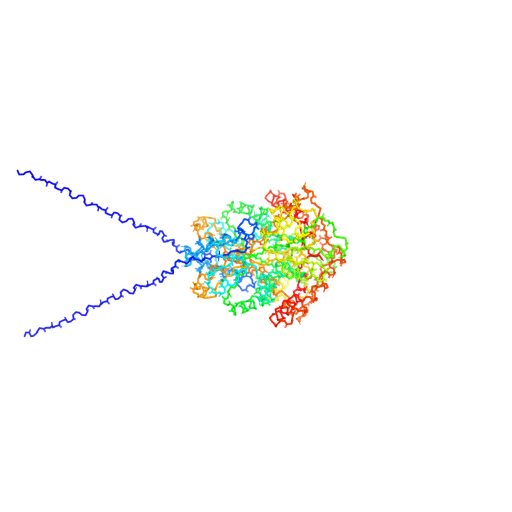9 17.703 20.859 1 97.69 99 ILE B N 1
ATOM 3372 C CA . ILE B 1 99 ? 1.306 16.359 21.031 1 97.69 99 ILE B CA 1
ATOM 3373 C C . ILE B 1 99 ? 2.582 16.234 20.203 1 97.69 99 ILE B C 1
ATOM 3375 O O . ILE B 1 99 ? 2.523 15.938 19.016 1 97.69 99 ILE B O 1
ATOM 3379 N N . PRO B 1 100 ? 3.717 16.312 20.75 1 97.19 100 PRO B N 1
ATOM 3380 C CA . PRO B 1 100 ? 4.973 16.312 20 1 97.19 100 PRO B CA 1
ATOM 3381 C C . PRO B 1 100 ? 5.121 15.094 19.094 1 97.19 100 PRO B C 1
ATOM 3383 O O . PRO B 1 100 ? 5.672 15.195 17.984 1 97.19 100 PRO B O 1
ATOM 3386 N N . SER B 1 101 ? 4.57 13.938 19.516 1 98.38 101 SER B N 1
ATOM 3387 C CA . SER B 1 101 ? 4.73 12.703 18.75 1 98.38 101 SER B CA 1
ATOM 3388 C C . SER B 1 101 ? 3.729 12.641 17.609 1 98.38 101 SER B C 1
ATOM 3390 O O . SER B 1 101 ? 3.83 11.766 16.734 1 98.38 101 SER B O 1
ATOM 3392 N N . ALA B 1 102 ? 2.754 13.562 17.547 1 98.44 102 ALA B N 1
ATOM 3393 C CA . ALA B 1 102 ? 1.676 13.5 16.562 1 98.44 102 ALA B CA 1
ATOM 3394 C C . ALA B 1 102 ? 2.227 13.516 15.141 1 98.44 102 ALA B C 1
ATOM 3396 O O . ALA B 1 102 ? 1.714 12.82 14.258 1 98.44 102 ALA B O 1
ATOM 3397 N N . ALA B 1 103 ? 3.295 14.258 14.945 1 97.62 103 ALA B N 1
ATOM 3398 C CA . ALA B 1 103 ? 3.854 14.43 13.602 1 97.62 103 ALA B CA 1
ATOM 3399 C C . ALA B 1 103 ? 4.375 13.109 13.047 1 97.62 103 ALA B C 1
ATOM 3401 O O . ALA B 1 103 ? 4.398 12.906 11.836 1 97.62 103 ALA B O 1
ATOM 3402 N N . MET B 1 104 ? 4.77 12.172 13.953 1 98.75 104 MET B N 1
ATOM 3403 C CA . MET B 1 104 ? 5.285 10.883 13.508 1 98.75 104 MET B CA 1
ATOM 3404 C C . MET B 1 104 ? 4.184 10.039 12.867 1 98.75 104 MET B C 1
ATOM 3406 O O . MET B 1 104 ? 4.469 9.055 12.188 1 98.75 104 MET B O 1
ATOM 3410 N N . PHE B 1 105 ? 2.961 10.438 13.125 1 98.81 105 PHE B N 1
ATOM 3411 C CA . PHE B 1 105 ? 1.83 9.711 12.562 1 98.81 105 PHE B CA 1
ATOM 3412 C C . PHE B 1 105 ? 1.337 10.383 11.289 1 98.81 105 PHE B C 1
ATOM 3414 O O . PHE B 1 105 ? 0.276 10.031 10.766 1 98.81 105 PHE B O 1
ATOM 3421 N N . THR B 1 106 ? 2.064 11.367 10.789 1 98 106 THR B N 1
ATOM 3422 C CA . THR B 1 106 ? 1.935 11.906 9.438 1 98 106 THR B CA 1
ATOM 3423 C C . THR B 1 106 ? 3.127 11.5 8.578 1 98 106 THR B C 1
ATOM 3425 O O . THR B 1 106 ? 2.955 10.898 7.512 1 98 106 THR B O 1
ATOM 3428 N N . SER B 1 107 ? 4.281 11.852 9.047 1 98.31 107 SER B N 1
ATOM 3429 C CA . SER B 1 107 ? 5.496 11.508 8.32 1 98.31 107 SER B CA 1
ATOM 3430 C C . SER B 1 107 ? 6.734 11.695 9.188 1 98.31 107 SER B C 1
ATOM 3432 O O . SER B 1 107 ? 6.715 12.469 10.148 1 98.31 107 SER B O 1
ATOM 3434 N N . VAL B 1 108 ? 7.77 11.008 8.883 1 98.69 108 VAL B N 1
ATOM 3435 C CA . VAL B 1 108 ? 9.047 11.07 9.578 1 98.69 108 VAL B CA 1
ATOM 3436 C C . VAL B 1 108 ? 10.164 11.375 8.586 1 98.69 108 VAL B C 1
ATOM 3438 O O . VAL B 1 108 ? 10.289 10.703 7.555 1 98.69 108 VAL B O 1
ATOM 3441 N N . PRO B 1 109 ? 10.969 12.398 8.867 1 98.75 109 PRO B N 1
ATOM 3442 C CA . PRO B 1 109 ? 12.109 12.656 7.98 1 98.75 109 PRO B CA 1
ATOM 3443 C C . PRO B 1 109 ? 12.977 11.422 7.766 1 98.75 109 PRO B C 1
ATOM 3445 O O . PRO B 1 109 ? 13.281 10.695 8.719 1 98.75 109 PRO B O 1
ATOM 3448 N N . PHE B 1 110 ? 13.336 11.227 6.465 1 98.5 110 PHE B N 1
ATOM 3449 C CA . PHE B 1 110 ? 14.125 10.07 6.055 1 98.5 110 PHE B CA 1
ATOM 3450 C C . PHE B 1 110 ? 13.422 8.773 6.438 1 98.5 110 PHE B C 1
ATOM 3452 O O . PHE B 1 110 ? 14.078 7.785 6.777 1 98.5 110 PHE B O 1
ATOM 3459 N N . GLY B 1 111 ? 12.086 8.836 6.523 1 98.19 111 GLY B N 1
ATOM 3460 C CA . GLY B 1 111 ? 11.266 7.695 6.895 1 98.19 111 GLY B CA 1
ATOM 3461 C C . GLY B 1 111 ? 11.008 6.746 5.738 1 98.19 111 GLY B C 1
ATOM 3462 O O . GLY B 1 111 ? 11.594 6.898 4.66 1 98.19 111 GLY B O 1
ATOM 3463 N N . PRO B 1 112 ? 10.195 5.797 5.938 1 98 112 PRO B N 1
ATOM 3464 C CA . PRO B 1 112 ? 10 4.707 4.977 1 98 112 PRO B CA 1
ATOM 3465 C C . PRO B 1 112 ? 8.953 5.035 3.914 1 98 112 PRO B C 1
ATOM 3467 O O . PRO B 1 112 ? 8.219 6.02 4.047 1 98 112 PRO B O 1
ATOM 3470 N N . GLU B 1 113 ? 8.953 4.172 2.904 1 97.94 113 GLU B N 1
ATOM 3471 C CA . GLU B 1 113 ? 7.859 4.148 1.939 1 97.94 113 GLU B CA 1
ATOM 3472 C C . GLU B 1 113 ? 6.59 3.564 2.557 1 97.94 113 GLU B C 1
ATOM 3474 O O . GLU B 1 113 ? 6.613 3.08 3.689 1 97.94 113 GLU B O 1
ATOM 3479 N N . ALA B 1 114 ? 5.527 3.639 1.837 1 98.75 114 ALA B N 1
ATOM 3480 C CA . ALA B 1 114 ? 4.191 3.363 2.357 1 98.75 114 ALA B CA 1
ATOM 3481 C C . ALA B 1 114 ? 4.105 1.953 2.934 1 98.75 114 ALA B C 1
ATOM 3483 O O . ALA B 1 114 ? 3.617 1.76 4.051 1 98.75 114 ALA B O 1
ATOM 3484 N N . PRO B 1 115 ? 4.609 0.875 2.254 1 98.81 115 PRO B N 1
ATOM 3485 C CA . PRO B 1 115 ? 4.418 -0.471 2.799 1 98.81 115 PRO B CA 1
ATOM 3486 C C . PRO B 1 115 ? 5.074 -0.654 4.164 1 98.81 115 PRO B C 1
ATOM 3488 O O . PRO B 1 115 ? 4.449 -1.18 5.09 1 98.81 115 PRO B O 1
ATOM 3491 N N . GLU B 1 116 ? 6.27 -0.189 4.32 1 98.81 116 GLU B N 1
ATOM 3492 C CA . GLU B 1 116 ? 6.969 -0.292 5.598 1 98.81 116 GLU B CA 1
ATOM 3493 C C . GLU B 1 116 ? 6.293 0.561 6.664 1 98.81 116 GLU B C 1
ATOM 3495 O O . GLU B 1 116 ? 6.145 0.129 7.812 1 98.81 116 GLU B O 1
ATOM 3500 N N . TYR B 1 117 ? 5.898 1.793 6.293 1 98.94 117 TYR B N 1
ATOM 3501 C CA . TYR B 1 117 ? 5.234 2.682 7.238 1 98.94 117 TYR B CA 1
ATOM 3502 C C . TYR B 1 117 ? 3.93 2.072 7.738 1 98.94 117 TYR B C 1
ATOM 3504 O O . TYR B 1 117 ? 3.65 2.084 8.938 1 98.94 117 TYR B O 1
ATOM 3512 N N . LEU B 1 118 ? 3.188 1.518 6.863 1 98.94 118 LEU B N 1
ATOM 3513 C CA . LEU B 1 118 ? 1.922 0.879 7.207 1 98.94 118 LEU B CA 1
ATOM 3514 C C . LEU B 1 118 ? 2.152 -0.36 8.062 1 98.94 118 LEU B C 1
ATOM 3516 O O . LEU B 1 118 ? 1.349 -0.666 8.945 1 98.94 118 LEU B O 1
ATOM 3520 N N . ALA B 1 119 ? 3.205 -1.058 7.754 1 98.94 119 ALA B N 1
ATOM 3521 C CA . ALA B 1 119 ? 3.539 -2.229 8.562 1 98.94 119 ALA B CA 1
ATOM 3522 C C . ALA B 1 119 ? 3.777 -1.841 10.016 1 98.94 119 ALA B C 1
ATOM 3524 O O . ALA B 1 119 ? 3.262 -2.49 10.93 1 98.94 119 ALA B O 1
ATOM 3525 N N . TRP B 1 120 ? 4.543 -0.793 10.195 1 98.94 120 TRP B N 1
ATOM 3526 C CA . TRP B 1 120 ? 4.75 -0.324 11.562 1 98.94 120 TRP B CA 1
ATOM 3527 C C . TRP B 1 120 ? 3.439 0.156 12.18 1 98.94 120 TRP B C 1
ATOM 3529 O O . TRP B 1 120 ? 3.131 -0.167 13.328 1 98.94 120 TRP B O 1
ATOM 3539 N N . TYR B 1 121 ? 2.674 0.943 11.406 1 98.94 121 TYR B N 1
ATOM 3540 C CA . TYR B 1 121 ? 1.446 1.536 11.93 1 98.94 121 TYR B CA 1
ATOM 3541 C C . TYR B 1 121 ? 0.467 0.457 12.375 1 98.94 121 TYR B C 1
ATOM 3543 O O . TYR B 1 121 ? 0.004 0.466 13.523 1 98.94 121 TYR B O 1
ATOM 3551 N N . TYR B 1 122 ? 0.296 -0.542 11.547 1 98.81 122 TYR B N 1
ATOM 3552 C CA . TYR B 1 122 ? -0.79 -1.482 11.797 1 98.81 122 TYR B CA 1
ATOM 3553 C C . TYR B 1 122 ? -0.3 -2.672 12.617 1 98.81 122 TYR B C 1
ATOM 3555 O O . TYR B 1 122 ? -1.085 -3.32 13.312 1 98.81 122 TYR B O 1
ATOM 3563 N N . HIS B 1 123 ? 0.974 -2.994 12.523 1 98.69 123 HIS B N 1
ATOM 3564 C CA . HIS B 1 123 ? 1.408 -4.262 13.094 1 98.69 123 HIS B CA 1
ATOM 3565 C C . HIS B 1 123 ? 2.656 -4.078 13.953 1 98.69 123 HIS B C 1
ATOM 3567 O O . HIS B 1 123 ? 3.125 -5.027 14.586 1 98.69 123 HIS B O 1
ATOM 3573 N N . GLY B 1 124 ? 3.191 -2.93 13.961 1 98.69 124 GLY B N 1
ATOM 3574 C CA . GLY B 1 124 ? 4.406 -2.672 14.711 1 98.69 124 GLY B CA 1
ATOM 3575 C C . GLY B 1 124 ? 4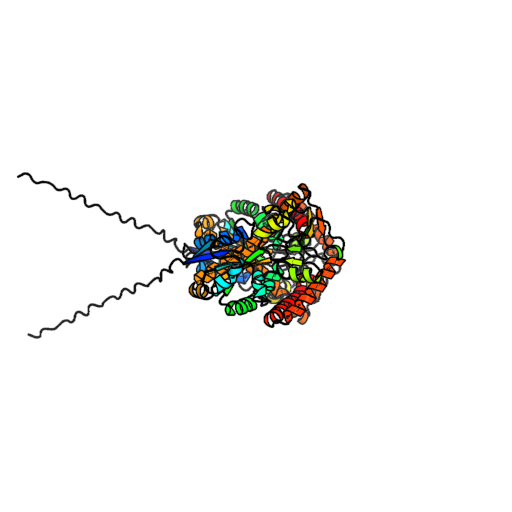.172 -1.841 15.961 1 98.69 124 GLY B C 1
ATOM 3576 O O . GLY B 1 124 ? 5.121 -1.367 16.594 1 98.69 124 GLY B O 1
ATOM 3577 N N . GLY B 1 125 ? 2.943 -1.624 16.266 1 98.69 125 GLY B N 1
ATOM 3578 C CA . GLY B 1 125 ? 2.602 -0.922 17.5 1 98.69 125 GLY B CA 1
ATOM 3579 C C . GLY B 1 125 ? 2.209 0.526 17.266 1 98.69 125 GLY B C 1
ATOM 3580 O O . GLY B 1 125 ? 1.756 1.205 18.188 1 98.69 125 GLY B O 1
ATOM 3581 N N . GLY B 1 126 ? 2.32 1.065 16.109 1 98.88 126 GLY B N 1
ATOM 3582 C CA . GLY B 1 126 ? 2.037 2.461 15.812 1 98.88 126 GLY B CA 1
ATOM 3583 C C . GLY B 1 126 ? 0.602 2.854 16.109 1 98.88 126 GLY B C 1
ATOM 3584 O O . GLY B 1 126 ? 0.352 3.852 16.781 1 98.88 126 GLY B O 1
ATOM 3585 N N . GLN B 1 127 ? -0.34 2.076 15.617 1 98.81 127 GLN B N 1
ATOM 3586 C CA . GLN B 1 127 ? -1.755 2.381 15.797 1 98.81 127 GLN B CA 1
ATOM 3587 C C . GLN B 1 127 ? -2.137 2.375 17.266 1 98.81 127 GLN B C 1
ATOM 3589 O O . GLN B 1 127 ? -2.857 3.26 17.734 1 98.81 127 GLN B O 1
ATOM 3594 N N . GLU B 1 128 ? -1.652 1.382 18 1 98.81 128 GLU B N 1
ATOM 3595 C CA . GLU B 1 128 ? -1.963 1.276 19.422 1 98.81 128 GLU B CA 1
ATOM 3596 C C . GLU B 1 128 ? -1.452 2.492 20.188 1 98.81 128 GLU B C 1
ATOM 3598 O O . GLU B 1 128 ? -2.174 3.064 21.016 1 98.81 128 GLU B O 1
ATOM 3603 N N . ILE B 1 129 ? -0.22 2.896 19.906 1 98.94 129 ILE B N 1
ATOM 3604 C CA . ILE B 1 129 ? 0.382 4.047 20.562 1 98.94 129 ILE B CA 1
ATOM 3605 C C . ILE B 1 129 ? -0.416 5.309 20.234 1 98.94 129 ILE B C 1
ATOM 3607 O O . ILE B 1 129 ? -0.775 6.074 21.141 1 98.94 129 ILE B O 1
ATOM 3611 N N . TRP B 1 130 ? -0.757 5.5 19 1 98.88 130 TRP B N 1
ATOM 3612 C CA . TRP B 1 130 ? -1.424 6.719 18.562 1 98.88 130 TRP B CA 1
ATOM 3613 C C . TRP B 1 130 ? -2.846 6.793 19.109 1 98.88 130 TRP B C 1
ATOM 3615 O O . TRP B 1 130 ? -3.299 7.859 19.531 1 98.88 130 TRP B O 1
ATOM 3625 N N . GLU B 1 131 ? -3.533 5.684 19.109 1 98.81 131 GLU B N 1
ATOM 3626 C CA . GLU B 1 131 ? -4.891 5.652 19.641 1 98.81 131 GLU B CA 1
ATOM 3627 C C . GLU B 1 131 ? -4.902 5.934 21.141 1 98.81 131 GLU B C 1
ATOM 3629 O O . GLU B 1 131 ? -5.789 6.625 21.656 1 98.81 131 GLU B O 1
ATOM 3634 N N . GLU B 1 132 ? -3.941 5.352 21.797 1 98.88 132 GLU B N 1
ATOM 3635 C CA . GLU B 1 132 ? -3.854 5.609 23.234 1 98.88 132 GLU B CA 1
ATOM 3636 C C . GLU B 1 132 ? -3.617 7.094 23.516 1 98.88 132 GLU B C 1
ATOM 3638 O O . GLU B 1 132 ? -4.324 7.695 24.328 1 98.88 132 GLU B O 1
ATOM 3643 N N . ILE B 1 133 ? -2.645 7.707 22.812 1 98.88 133 ILE B N 1
ATOM 3644 C CA . ILE B 1 133 ? -2.318 9.109 23.016 1 98.88 133 ILE B CA 1
ATOM 3645 C C . ILE B 1 133 ? -3.523 9.977 22.656 1 98.88 133 ILE B C 1
ATOM 3647 O O . ILE B 1 133 ? -3.904 10.867 23.422 1 98.88 133 ILE B O 1
ATOM 3651 N N . SER B 1 134 ? -4.172 9.719 21.547 1 98.81 134 SER B N 1
ATOM 3652 C CA . SER B 1 134 ? -5.281 10.531 21.062 1 98.81 134 SER B CA 1
ATOM 3653 C C . SER B 1 134 ? -6.516 10.375 21.938 1 98.81 134 SER B C 1
ATOM 3655 O O . SER B 1 134 ? -7.281 11.328 22.109 1 98.81 134 SER B O 1
ATOM 3657 N N . ALA B 1 135 ? -6.707 9.164 22.469 1 98.81 135 ALA B N 1
ATOM 3658 C CA . ALA B 1 135 ? -7.836 8.938 23.359 1 98.81 135 ALA B CA 1
ATOM 3659 C C . ALA B 1 135 ? -7.766 9.859 24.578 1 98.81 135 ALA B C 1
ATOM 3661 O O . ALA B 1 135 ? -8.797 10.305 25.094 1 98.81 135 ALA B O 1
ATOM 36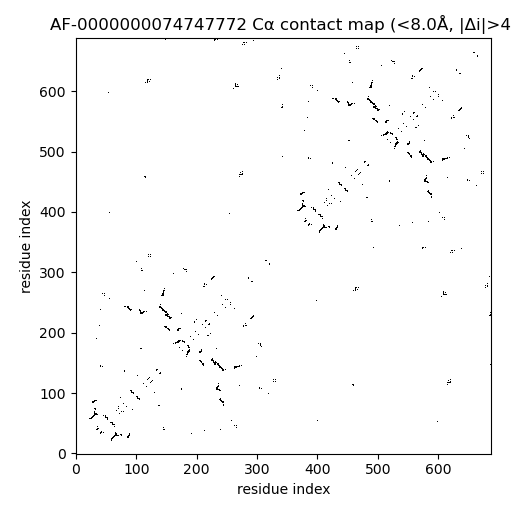62 N N . GLY B 1 136 ? -6.57 10.125 25.031 1 98.69 136 GLY B N 1
ATOM 3663 C CA . GLY B 1 136 ? -6.383 11.062 26.125 1 98.69 136 GLY B CA 1
ATOM 3664 C C . GLY B 1 136 ? -6.883 12.461 25.812 1 98.69 136 GLY B C 1
ATOM 3665 O O . GLY B 1 136 ? -7.094 13.273 26.719 1 98.69 136 GLY B O 1
ATOM 3666 N N . HIS B 1 137 ? -7.062 12.727 24.562 1 98.81 137 HIS B N 1
ATOM 3667 C CA . HIS B 1 137 ? -7.586 14.008 24.094 1 98.81 137 HIS B CA 1
ATOM 3668 C C . HIS B 1 137 ? -9 13.859 23.547 1 98.81 137 HIS B C 1
ATOM 3670 O O . HIS B 1 137 ? -9.469 14.727 22.797 1 98.81 137 HIS B O 1
ATOM 3676 N N . ASN B 1 138 ? -9.602 12.664 23.719 1 98.88 138 ASN B N 1
ATOM 3677 C CA . ASN B 1 138 ? -10.961 12.359 23.297 1 98.88 138 ASN B CA 1
ATOM 3678 C C . ASN B 1 138 ? -11.078 12.32 21.781 1 98.88 138 ASN B C 1
ATOM 3680 O O . ASN B 1 138 ? -12.07 12.781 21.219 1 98.88 138 ASN B O 1
ATOM 3684 N N . VAL B 1 139 ? -10.102 11.867 21.125 1 98.94 139 VAL B N 1
ATOM 3685 C CA . VAL B 1 139 ? -10.078 11.758 19.672 1 98.94 139 VAL B CA 1
ATOM 3686 C C . VAL B 1 139 ? -9.781 10.32 19.266 1 98.94 139 VAL B C 1
ATOM 3688 O O . VAL B 1 139 ? -8.93 9.656 19.859 1 98.94 139 VAL B O 1
ATOM 3691 N N . LYS B 1 140 ? -10.547 9.758 18.344 1 98.94 140 LYS B N 1
ATOM 3692 C CA . LYS B 1 140 ? -10.266 8.508 17.641 1 98.94 140 LYS B CA 1
ATOM 3693 C C . LYS B 1 140 ? -9.719 8.781 16.234 1 98.94 140 LYS B C 1
ATOM 3695 O O . LYS B 1 140 ? -10.461 9.211 15.344 1 98.94 140 LYS B O 1
ATOM 3700 N N . PRO B 1 141 ? -8.453 8.523 16.062 1 98.88 141 PRO B N 1
ATOM 3701 C CA . PRO B 1 141 ? -7.914 8.648 14.711 1 98.88 141 PRO B CA 1
ATOM 3702 C C . PRO B 1 141 ? -8.078 7.375 13.891 1 98.88 141 PRO B C 1
ATOM 3704 O O . PRO B 1 141 ? -7.914 6.273 14.414 1 98.88 141 PRO B O 1
ATOM 3707 N N . VAL B 1 142 ? -8.469 7.5 12.656 1 98.94 142 VAL B N 1
ATOM 3708 C CA . VAL B 1 142 ? -8.539 6.391 11.711 1 98.94 142 VAL B CA 1
ATOM 3709 C C . VAL B 1 142 ? -7.723 6.727 10.461 1 98.94 142 VAL B C 1
ATOM 3711 O O . VAL B 1 142 ? -8.062 7.652 9.719 1 98.94 142 VAL B O 1
ATOM 3714 N N . LEU B 1 143 ? -6.598 6.016 10.266 1 98.94 143 LEU B N 1
ATOM 3715 C CA . LEU B 1 143 ? -5.805 6.211 9.055 1 98.94 143 LEU B CA 1
ATOM 3716 C C . LEU B 1 143 ? -6.648 5.98 7.809 1 98.94 143 LEU B C 1
ATOM 3718 O O . LEU B 1 143 ? -7.344 4.969 7.699 1 98.94 143 LEU B O 1
ATOM 3722 N N . CYS B 1 144 ? -6.531 6.961 6.852 1 98.88 144 CYS B N 1
ATOM 3723 C CA . CYS B 1 144 ? -7.555 6.883 5.816 1 98.88 144 CYS B CA 1
ATOM 3724 C C . CYS B 1 144 ? -6.992 7.277 4.457 1 98.88 144 CYS B C 1
ATOM 3726 O O . CYS B 1 144 ? -7.715 7.285 3.459 1 98.88 144 CYS B O 1
ATOM 3728 N N . SER B 1 145 ? -5.75 7.609 4.316 1 98.69 145 SER B N 1
ATOM 3729 C CA . SER B 1 145 ? -5.125 7.938 3.039 1 98.69 145 SER B CA 1
ATOM 3730 C C . SER B 1 145 ? -3.613 8.078 3.182 1 98.69 145 SER B C 1
ATOM 3732 O O . SER B 1 145 ? -3.098 8.195 4.293 1 98.69 145 SER B O 1
ATOM 3734 N N . THR B 1 146 ? -2.943 8.008 2.082 1 98.56 146 THR B N 1
ATOM 3735 C CA . THR B 1 146 ? -1.507 8.234 1.989 1 98.56 146 THR B CA 1
ATOM 3736 C C . THR B 1 146 ? -1.162 8.984 0.705 1 98.56 146 THR B C 1
ATOM 3738 O O . THR B 1 146 ? -1.97 9.039 -0.225 1 98.56 146 THR B O 1
ATOM 3741 N N . ILE B 1 147 ? -0.072 9.586 0.711 1 98.44 147 ILE B N 1
ATOM 3742 C CA . ILE B 1 147 ? 0.492 10.047 -0.554 1 98.44 147 ILE B CA 1
ATOM 3743 C C . ILE B 1 147 ? 1.968 9.656 -0.63 1 98.44 147 ILE B C 1
ATOM 3745 O O . ILE B 1 147 ? 2.609 9.43 0.398 1 98.44 147 ILE B O 1
ATOM 3749 N N . PRO B 1 148 ? 2.457 9.508 -1.822 1 98.62 148 PRO B N 1
ATOM 3750 C CA . PRO B 1 148 ? 3.879 9.219 -2.014 1 98.62 148 PRO B CA 1
ATOM 3751 C C . PRO B 1 148 ? 4.773 10.398 -1.642 1 98.62 148 PRO B C 1
ATOM 3753 O O . PRO B 1 148 ? 4.293 11.398 -1.106 1 98.62 148 PRO B O 1
ATOM 3756 N N . PRO B 1 149 ? 6.109 10.305 -1.909 1 98.5 149 PRO B N 1
ATOM 3757 C CA . PRO B 1 149 ? 7.004 11.375 -1.469 1 98.5 149 PRO B CA 1
ATOM 3758 C C . PRO B 1 149 ? 6.578 12.75 -1.983 1 98.5 149 PRO B C 1
ATOM 3760 O O . PRO B 1 149 ? 6.152 12.875 -3.135 1 98.5 149 PRO B O 1
ATOM 3763 N N . GLU B 1 150 ? 6.598 13.609 -1.052 1 97.81 150 GLU B N 1
ATOM 3764 C CA . GLU B 1 150 ? 6.512 15 -1.49 1 97.81 150 GLU B CA 1
ATOM 3765 C C . GLU B 1 150 ? 7.82 15.461 -2.123 1 97.81 150 GLU B C 1
ATOM 3767 O O . GLU B 1 150 ? 8.797 14.703 -2.176 1 97.81 150 GLU B O 1
ATOM 3772 N N . ALA B 1 151 ? 7.77 16.594 -2.73 1 97.94 151 ALA B N 1
ATOM 3773 C CA . ALA B 1 151 ? 9.016 17.266 -3.088 1 97.94 151 ALA B CA 1
ATOM 3774 C C . ALA B 1 151 ? 9.562 18.062 -1.906 1 97.94 151 ALA B C 1
ATOM 3776 O O . ALA B 1 151 ? 8.883 18.234 -0.895 1 97.94 151 ALA B O 1
ATOM 3777 N N . SER B 1 152 ? 10.773 18.469 -2.086 1 97.25 152 SER B N 1
ATOM 3778 C CA . SER B 1 152 ? 11.492 19.047 -0.954 1 97.25 152 SER B CA 1
ATOM 3779 C C . SER B 1 152 ? 11.344 20.562 -0.932 1 97.25 152 SER B C 1
ATOM 3781 O O . SER B 1 152 ? 11.727 21.219 0.043 1 97.25 152 SER B O 1
ATOM 3783 N N . GLY B 1 153 ? 10.805 21.125 -2.084 1 97.38 153 GLY B N 1
ATOM 3784 C CA . GLY B 1 153 ? 10.586 22.562 -2.023 1 97.38 153 GLY B CA 1
ATOM 3785 C C . GLY B 1 153 ? 10.758 23.25 -3.365 1 97.38 153 GLY B C 1
ATOM 3786 O O . GLY B 1 153 ? 11.453 22.734 -4.246 1 97.38 153 GLY B O 1
ATOM 3787 N N . TRP B 1 154 ? 10.094 24.344 -3.461 1 98 154 TRP B N 1
ATOM 3788 C CA . TRP B 1 154 ? 10.18 25.297 -4.566 1 98 154 TRP B CA 1
ATOM 3789 C C . TRP B 1 154 ? 11.047 26.5 -4.191 1 98 154 TRP B C 1
ATOM 3791 O O . TRP B 1 154 ? 10.805 27.141 -3.174 1 98 154 TRP B O 1
ATOM 3801 N N . PHE B 1 155 ? 12.039 26.734 -5.027 1 98 155 PHE B N 1
ATOM 3802 C CA . PHE B 1 155 ? 12.961 27.844 -4.793 1 98 155 PHE B CA 1
ATOM 3803 C C . PHE B 1 155 ? 13.047 28.75 -6.02 1 98 155 PHE B C 1
ATOM 3805 O O . PHE B 1 155 ? 12.984 28.266 -7.152 1 98 155 PHE B O 1
ATOM 3812 N N . ARG B 1 156 ? 13.211 30.047 -5.797 1 96.62 156 ARG B N 1
ATOM 3813 C CA . ARG B 1 156 ? 13.383 31 -6.895 1 96.62 156 ARG B CA 1
ATOM 3814 C C . ARG B 1 156 ? 14.797 30.938 -7.457 1 96.62 156 ARG B C 1
ATOM 3816 O O . ARG B 1 156 ? 15.016 31.219 -8.641 1 96.62 156 ARG B O 1
ATOM 3823 N N . GLU B 1 157 ? 15.711 30.609 -6.586 1 96.5 157 GLU B N 1
ATOM 3824 C CA . GLU B 1 157 ? 17.125 30.422 -6.938 1 96.5 157 GLU B CA 1
ATOM 3825 C C . GLU B 1 157 ? 17.609 29.047 -6.543 1 96.5 157 GLU B C 1
ATOM 3827 O O . GLU B 1 157 ? 17.125 28.453 -5.574 1 96.5 157 GLU B O 1
ATOM 3832 N N . PRO B 1 158 ? 18.609 28.5 -7.289 1 97.56 158 PRO B N 1
ATOM 3833 C CA . PRO B 1 158 ? 19.125 27.172 -6.926 1 97.56 158 PRO B CA 1
ATOM 3834 C C . PRO B 1 158 ? 19.812 27.156 -5.562 1 97.56 158 PRO B C 1
ATOM 3836 O O . PRO B 1 158 ? 20.359 28.188 -5.137 1 97.56 158 PRO B O 1
ATOM 3839 N N . ILE B 1 159 ? 19.766 26.047 -4.914 1 97.88 159 ILE B N 1
ATOM 3840 C CA . ILE B 1 159 ? 20.469 25.812 -3.652 1 97.88 159 ILE B CA 1
ATOM 3841 C C . ILE B 1 159 ? 21.703 24.953 -3.898 1 97.88 159 ILE B C 1
ATOM 3843 O O . ILE B 1 159 ? 21.594 23.734 -4.047 1 97.88 159 ILE B O 1
ATOM 3847 N N . GLU B 1 160 ? 22.875 25.516 -3.803 1 96 160 GLU B N 1
ATOM 3848 C CA . GLU B 1 160 ? 24.094 24.797 -4.141 1 96 160 GLU B CA 1
ATOM 3849 C C . GLU B 1 160 ? 24.828 24.328 -2.883 1 96 160 GLU B C 1
ATOM 3851 O O . GLU B 1 160 ? 25.516 23.312 -2.9 1 96 160 GLU B O 1
ATOM 3856 N N . THR B 1 161 ? 24.719 25.203 -1.879 1 96.56 161 THR B N 1
ATOM 3857 C CA . THR B 1 161 ? 25.375 24.906 -0.612 1 96.56 161 THR B CA 1
ATOM 3858 C C . THR B 1 161 ? 24.438 25.172 0.561 1 96.56 161 THR B C 1
ATOM 3860 O O . THR B 1 161 ? 23.344 25.734 0.382 1 96.56 161 THR B O 1
ATOM 3863 N N . LEU B 1 162 ? 24.875 24.781 1.722 1 97.31 162 LEU B N 1
ATOM 3864 C CA . LEU B 1 162 ? 24.094 25.016 2.938 1 97.31 162 LEU B CA 1
ATOM 3865 C C . LEU B 1 162 ? 23.938 26.5 3.207 1 97.31 162 LEU B C 1
ATOM 3867 O O . LEU B 1 162 ? 22.922 26.922 3.781 1 97.31 162 LEU B O 1
ATOM 3871 N N . ASP B 1 163 ? 24.859 27.281 2.783 1 97.25 163 ASP B N 1
ATOM 3872 C CA . ASP B 1 163 ? 24.797 28.719 2.977 1 97.25 163 ASP B CA 1
ATOM 3873 C C . ASP B 1 163 ? 23.609 29.328 2.24 1 97.25 163 ASP B C 1
ATOM 3875 O O . ASP B 1 163 ? 23.047 30.328 2.68 1 97.25 163 ASP B O 1
ATOM 3879 N N . ASP B 1 164 ? 23.203 28.672 1.164 1 97.25 164 ASP B N 1
ATOM 3880 C CA . ASP B 1 164 ? 22.094 29.172 0.357 1 97.25 164 ASP B CA 1
ATOM 3881 C C . ASP B 1 164 ? 20.766 29.031 1.098 1 97.25 164 ASP B C 1
ATOM 3883 O O . ASP B 1 164 ? 19.766 29.641 0.715 1 97.25 164 ASP B O 1
ATOM 3887 N N . LEU B 1 165 ? 20.719 28.25 2.172 1 97.44 165 LEU B N 1
ATOM 3888 C CA . LEU B 1 165 ? 19.5 28.016 2.947 1 97.44 165 LEU B CA 1
ATOM 3889 C C . LEU B 1 165 ? 19.391 29.031 4.078 1 97.44 165 LEU B C 1
ATOM 3891 O O . LEU B 1 165 ? 18.281 29.281 4.582 1 97.44 165 LEU B O 1
ATOM 3895 N N . GLN B 1 166 ? 20.562 29.594 4.441 1 97.12 166 GLN B N 1
ATOM 3896 C CA . GLN B 1 166 ? 20.625 30.453 5.621 1 97.12 166 GLN B CA 1
ATOM 3897 C C . GLN B 1 166 ? 19.75 31.688 5.449 1 97.12 166 GLN B C 1
ATOM 3899 O O . GLN B 1 166 ? 19.906 32.438 4.48 1 97.12 166 GLN B O 1
ATOM 3904 N N . GLY B 1 167 ? 18.797 31.844 6.441 1 96.62 167 GLY B N 1
ATOM 3905 C CA . GLY B 1 167 ? 18.016 33.062 6.508 1 96.62 167 GLY B CA 1
ATOM 3906 C C . GLY B 1 167 ? 16.781 33.031 5.609 1 96.62 167 GLY B C 1
ATOM 3907 O O . GLY B 1 167 ? 15.938 33.938 5.672 1 96.62 167 GLY B O 1
ATOM 3908 N N . LYS B 1 168 ? 16.672 32.031 4.789 1 97.44 168 LYS B N 1
ATOM 3909 C CA . LYS B 1 168 ? 15.516 31.953 3.908 1 97.44 168 LYS B CA 1
ATOM 3910 C C . LYS B 1 168 ? 14.227 31.766 4.707 1 97.44 168 LYS B C 1
ATOM 3912 O O . LYS B 1 168 ? 14.172 30.922 5.605 1 97.44 168 LYS B O 1
ATOM 3917 N N . LYS B 1 169 ? 13.234 32.562 4.406 1 97.94 169 LYS B N 1
ATOM 3918 C CA . LYS B 1 169 ? 11.883 32.344 4.918 1 97.94 169 LYS B CA 1
ATOM 3919 C C . LYS B 1 169 ? 11.148 31.297 4.098 1 97.94 169 LYS B C 1
ATOM 3921 O O . LYS B 1 169 ? 10.875 31.5 2.914 1 97.94 169 LYS B O 1
ATOM 3926 N N . MET B 1 170 ? 10.812 30.188 4.75 1 97.75 170 MET B N 1
ATOM 3927 C CA . MET B 1 170 ? 10.289 29.062 3.982 1 97.75 170 MET B CA 1
ATOM 3928 C C . MET B 1 170 ? 9.102 28.422 4.691 1 97.75 170 MET B C 1
ATOM 3930 O O . MET B 1 170 ? 9.156 28.172 5.895 1 97.75 170 MET B O 1
ATOM 3934 N N . ARG B 1 171 ? 7.996 28.297 3.965 1 96.88 171 ARG B N 1
ATOM 3935 C CA . ARG B 1 171 ? 6.941 27.406 4.461 1 96.88 171 ARG B CA 1
ATOM 3936 C C . ARG B 1 171 ? 7.371 25.953 4.383 1 96.88 171 ARG B C 1
ATOM 3938 O O . ARG B 1 171 ? 7.773 25.469 3.324 1 96.88 171 ARG B O 1
ATOM 3945 N N . PHE B 1 172 ? 7.355 25.25 5.449 1 96 172 PHE B N 1
ATOM 3946 C CA . PHE B 1 172 ? 7.758 23.844 5.523 1 96 172 PHE B CA 1
ATOM 3947 C C . PHE B 1 172 ? 6.934 23.094 6.57 1 96 172 PHE B C 1
ATOM 3949 O O . PHE B 1 172 ? 6.699 23.609 7.664 1 96 172 PHE B O 1
ATOM 3956 N N . PHE B 1 173 ? 6.496 21.969 6.297 1 92.06 173 PHE B N 1
ATOM 3957 C CA . PHE B 1 173 ? 5.539 21.25 7.133 1 92.06 173 PHE B CA 1
ATOM 3958 C C . PHE B 1 173 ? 6.258 20.312 8.094 1 92.06 173 PHE B C 1
ATOM 3960 O O . PHE B 1 173 ? 7.262 19.703 7.738 1 92.06 173 PHE B O 1
ATOM 3967 N N . GLY B 1 174 ? 5.703 20.203 9.289 1 91.75 174 GLY B N 1
ATOM 3968 C CA . GLY B 1 174 ? 5.934 19.094 10.203 1 91.75 174 GLY B CA 1
ATOM 3969 C C . GLY B 1 174 ? 7.348 19.062 10.758 1 91.75 174 GLY B C 1
ATOM 3970 O O . GLY B 1 174 ? 7.926 20.109 11.055 1 91.75 174 GLY B O 1
ATOM 3971 N N . LEU B 1 175 ? 7.887 17.891 10.93 1 96.94 175 LEU B N 1
ATOM 3972 C CA . LEU B 1 175 ? 9.203 17.656 11.508 1 96.94 175 LEU B CA 1
ATOM 3973 C C . LEU B 1 175 ? 10.305 18.203 10.602 1 96.94 175 LEU B C 1
ATOM 3975 O O . LEU B 1 175 ? 11.367 18.594 11.078 1 96.94 175 LEU B O 1
ATOM 3979 N N . GLY B 1 176 ? 9.977 18.219 9.328 1 97.19 176 GLY B N 1
ATOM 3980 C CA . GLY B 1 176 ? 10.93 18.797 8.391 1 97.19 176 GLY B CA 1
ATOM 3981 C C . GLY B 1 176 ? 11.219 20.266 8.648 1 97.19 176 GLY B C 1
ATOM 3982 O O . GLY B 1 176 ? 12.328 20.734 8.406 1 97.19 176 GLY B O 1
ATOM 3983 N N . ALA B 1 177 ? 10.219 20.984 9.117 1 96.19 177 ALA B N 1
ATOM 3984 C CA . ALA B 1 177 ? 10.398 22.406 9.438 1 96.19 177 ALA B CA 1
ATOM 3985 C C . ALA B 1 177 ? 11.453 22.578 10.523 1 96.19 177 ALA B C 1
ATOM 3987 O O . ALA B 1 177 ? 12.289 23.484 10.445 1 96.19 177 ALA B O 1
ATOM 3988 N N . ARG B 1 178 ? 11.445 21.734 11.5 1 96.75 178 ARG B N 1
ATOM 3989 C CA . ARG B 1 178 ? 12.43 21.797 12.578 1 96.75 178 ARG B CA 1
ATOM 3990 C C . ARG B 1 178 ? 13.836 21.516 12.062 1 96.75 178 ARG B C 1
ATOM 3992 O O . ARG B 1 178 ? 14.797 22.141 12.508 1 96.75 178 ARG B O 1
ATOM 3999 N N . VAL B 1 179 ? 13.898 20.562 11.172 1 98.44 179 VAL B N 1
ATOM 4000 C CA . VAL B 1 179 ? 15.188 20.234 10.562 1 98.44 179 VAL B CA 1
ATOM 4001 C C . VAL B 1 179 ? 15.734 21.453 9.812 1 98.44 179 VAL B C 1
ATOM 4003 O O . VAL B 1 179 ? 16.891 21.828 9.984 1 98.44 179 VAL B O 1
ATOM 4006 N N . MET B 1 180 ? 14.875 22.078 9.008 1 98.19 180 MET B N 1
ATOM 4007 C CA . MET B 1 180 ? 15.289 23.234 8.227 1 98.19 180 MET B CA 1
ATOM 4008 C C . MET B 1 180 ? 15.703 24.391 9.133 1 98.19 180 MET B C 1
ATOM 4010 O O . MET B 1 180 ? 16.625 25.125 8.82 1 98.19 180 MET B O 1
ATOM 4014 N N . GLU B 1 181 ? 15.047 24.516 10.258 1 98 181 GLU B N 1
ATOM 4015 C CA . GLU B 1 181 ? 15.414 25.547 11.227 1 98 181 GLU B CA 1
ATOM 4016 C C . GLU B 1 181 ? 16.828 25.328 11.758 1 98 181 GLU B C 1
ATOM 4018 O O . GLU B 1 181 ? 17.578 26.281 11.93 1 98 181 GLU B O 1
ATOM 4023 N N . LYS B 1 182 ? 17.156 24.109 11.992 1 98.25 182 LYS B N 1
ATOM 4024 C CA . LYS B 1 182 ? 18.5 23.797 12.453 1 98.25 182 LYS B CA 1
ATOM 4025 C C . LYS B 1 182 ? 19.547 24.156 11.406 1 98.25 182 LYS B C 1
ATOM 4027 O O . LYS B 1 182 ? 20.703 24.422 11.742 1 98.25 182 LYS B O 1
ATOM 4032 N N . LEU B 1 183 ? 19.125 24.219 10.172 1 98.06 183 LEU B N 1
ATOM 4033 C CA . LEU B 1 183 ? 20.047 24.5 9.078 1 98.06 183 LEU B CA 1
ATOM 4034 C C . LEU B 1 183 ? 20 25.984 8.719 1 98.06 183 LEU B C 1
ATOM 4036 O O . LEU B 1 183 ? 20.531 26.391 7.691 1 98.06 183 LEU B O 1
ATOM 4040 N N . GLY B 1 184 ? 19.234 26.766 9.492 1 97.94 184 GLY B N 1
ATOM 4041 C CA . GLY B 1 184 ? 19.297 28.219 9.375 1 97.94 184 GLY B CA 1
ATOM 4042 C C . GLY B 1 184 ? 18.109 28.797 8.648 1 97.94 184 GLY B C 1
ATOM 4043 O O . GLY B 1 184 ? 18.016 30.016 8.484 1 97.94 184 GLY B O 1
ATOM 4044 N N . VAL B 1 185 ? 17.203 27.984 8.242 1 98.19 185 VAL B N 1
ATOM 4045 C CA . VAL B 1 185 ? 16 28.453 7.57 1 98.19 185 VAL B CA 1
ATOM 4046 C C . VAL B 1 185 ? 15.016 29.016 8.594 1 98.19 185 VAL B C 1
ATOM 4048 O O . VAL B 1 185 ? 14.883 28.484 9.695 1 98.19 185 VAL B O 1
ATOM 4051 N N . SER B 1 186 ? 14.414 30.156 8.281 1 97.75 186 SER B N 1
ATOM 4052 C CA . SER B 1 186 ? 13.25 30.625 9.031 1 97.75 186 SER B CA 1
ATOM 4053 C C . SER B 1 186 ? 11.977 29.922 8.562 1 97.75 186 SER B C 1
ATOM 4055 O O . SER B 1 186 ? 11.234 30.453 7.738 1 97.75 186 SER B O 1
ATOM 4057 N N . ALA B 1 187 ? 11.719 28.766 9.164 1 95.94 187 ALA B N 1
ATOM 4058 C CA . ALA B 1 187 ? 10.602 27.938 8.734 1 95.94 187 ALA B CA 1
ATOM 4059 C C . ALA B 1 187 ? 9.289 28.422 9.32 1 95.94 187 ALA B C 1
ATOM 4061 O O . ALA B 1 187 ? 9.227 28.828 10.484 1 95.94 187 ALA B O 1
ATOM 4062 N N . GLN B 1 188 ? 8.281 28.484 8.5 1 91.62 188 GLN B N 1
ATOM 4063 C CA . GLN B 1 188 ? 6.938 28.875 8.93 1 91.62 188 GLN B CA 1
ATOM 4064 C C . GLN B 1 188 ? 5.906 27.828 8.531 1 91.62 188 GLN B C 1
ATOM 4066 O O . GLN B 1 188 ? 6.004 27.234 7.453 1 91.62 188 GLN B O 1
ATOM 4071 N N . THR B 1 189 ? 4.992 27.625 9.5 1 82.19 189 THR B N 1
ATOM 4072 C CA . THR B 1 189 ? 3.855 26.766 9.18 1 82.19 189 THR B CA 1
ATOM 4073 C C . THR B 1 189 ? 2.66 27.594 8.719 1 82.19 189 THR B C 1
ATOM 4075 O O . THR B 1 189 ? 2.219 28.5 9.438 1 82.19 189 THR B O 1
ATOM 4078 N N . LEU B 1 190 ? 2.305 27.469 7.43 1 82.12 190 LEU B N 1
ATOM 4079 C CA . LEU B 1 190 ? 1.137 28.125 6.852 1 82.12 190 LEU B CA 1
ATOM 4080 C C . LEU B 1 190 ? 0.164 27.094 6.281 1 82.12 190 LEU B C 1
ATOM 4082 O O . LEU B 1 190 ? 0.584 26.062 5.754 1 82.12 190 LEU B O 1
ATOM 4086 N N . PRO B 1 191 ? -1.169 27.406 6.48 1 78.31 191 PRO B N 1
ATOM 4087 C CA . PRO B 1 191 ? -2.096 26.609 5.676 1 78.31 191 PRO B CA 1
ATOM 4088 C C . PRO B 1 191 ? -1.792 26.672 4.18 1 78.31 191 PRO B C 1
ATOM 4090 O O . PRO B 1 191 ? -1.27 27.688 3.699 1 78.31 191 PRO B O 1
ATOM 4093 N N . VAL B 1 192 ? -2.146 25.609 3.443 1 78.81 192 VAL B N 1
ATOM 4094 C CA . VAL B 1 192 ? -1.82 25.5 2.025 1 78.81 192 VAL B CA 1
ATOM 4095 C C . VAL B 1 192 ? -2.402 26.703 1.27 1 78.81 192 VAL B C 1
ATOM 4097 O O . VAL B 1 192 ? -1.732 27.297 0.422 1 78.81 192 VAL B O 1
ATOM 4100 N N . GLY B 1 193 ? -3.631 27.109 1.613 1 78 193 GLY B N 1
ATOM 4101 C CA . GLY B 1 193 ? -4.285 28.219 0.932 1 78 193 GLY B CA 1
ATOM 4102 C C . GLY B 1 193 ? -3.555 29.531 1.095 1 78 193 GLY B C 1
ATOM 4103 O O . GLY B 1 193 ? -3.674 30.422 0.251 1 78 193 GLY B O 1
ATOM 4104 N N . ASP B 1 194 ? -2.691 29.641 2.121 1 83.81 194 ASP B N 1
ATOM 4105 C CA . ASP B 1 194 ? -1.978 30.875 2.398 1 83.81 194 ASP B CA 1
ATOM 4106 C C . ASP B 1 194 ? -0.564 30.844 1.823 1 83.81 194 ASP B C 1
ATOM 4108 O O . ASP B 1 194 ? 0.113 31.875 1.759 1 83.81 194 ASP B O 1
ATOM 4112 N N . THR B 1 195 ? -0.139 29.688 1.42 1 88.19 195 THR B N 1
ATOM 4113 C CA . THR B 1 195 ? 1.244 29.5 0.998 1 88.19 195 THR B CA 1
ATOM 4114 C C . THR B 1 195 ? 1.474 30.094 -0.386 1 88.19 195 THR B C 1
ATOM 4116 O O . THR B 1 195 ? 2.459 30.812 -0.606 1 88.19 195 THR B O 1
ATOM 4119 N N . VAL B 1 196 ? 0.538 29.922 -1.288 1 87.88 196 VAL B N 1
ATOM 4120 C CA . VAL B 1 196 ? 0.713 30.375 -2.664 1 87.88 196 VAL B CA 1
ATOM 4121 C C . VAL B 1 196 ? 0.729 31.891 -2.705 1 87.88 196 VAL B C 1
ATOM 4123 O O . VAL B 1 196 ? 1.659 32.5 -3.248 1 87.88 196 VAL B O 1
ATOM 4126 N N . PRO B 1 197 ? -0.239 32.5 -2.037 1 91.62 197 PRO B N 1
ATOM 4127 C CA . PRO B 1 197 ? -0.173 33.969 -2 1 91.62 197 PRO B CA 1
ATOM 4128 C C . PRO B 1 197 ? 1.094 34.5 -1.322 1 91.62 197 PRO B C 1
ATOM 4130 O O . PRO B 1 197 ? 1.657 35.5 -1.748 1 91.62 197 PRO B O 1
ATOM 4133 N N . ALA B 1 198 ? 1.518 33.844 -0.29 1 93.75 198 ALA B N 1
ATOM 4134 C CA . ALA B 1 198 ? 2.725 34.25 0.417 1 93.75 198 ALA B CA 1
ATOM 4135 C C . ALA B 1 198 ? 3.949 34.156 -0.489 1 93.75 198 ALA B C 1
ATOM 4137 O O . ALA B 1 198 ? 4.82 35.031 -0.457 1 93.75 198 ALA B O 1
ATOM 4138 N N . LEU B 1 199 ? 4.031 33.156 -1.233 1 93.94 199 LEU B N 1
ATOM 4139 C CA . LEU B 1 199 ? 5.121 32.969 -2.189 1 93.94 199 LEU B CA 1
ATOM 4140 C C . LEU B 1 199 ? 5.035 34.031 -3.297 1 93.94 199 LEU B C 1
ATOM 4142 O O . LEU B 1 199 ? 6.047 34.625 -3.676 1 93.94 199 LEU B O 1
ATOM 4146 N N . GLU B 1 200 ? 3.85 34.25 -3.805 1 93.5 200 GLU B N 1
ATOM 4147 C CA . GLU B 1 200 ? 3.605 35.25 -4.855 1 93.5 200 GLU B CA 1
ATOM 4148 C C . GLU B 1 200 ? 4.016 36.656 -4.41 1 93.5 200 GLU B C 1
ATOM 4150 O O . GLU B 1 200 ? 4.676 37.375 -5.156 1 93.5 200 GLU B O 1
ATOM 4155 N N . LEU B 1 201 ? 3.643 36.969 -3.195 1 95.44 201 LEU B N 1
ATOM 4156 C CA . LEU B 1 201 ? 3.865 38.312 -2.676 1 95.44 201 LEU B CA 1
ATOM 4157 C C . LEU B 1 201 ? 5.297 38.469 -2.18 1 95.44 201 LEU B C 1
ATOM 4159 O O . LEU B 1 201 ? 5.742 39.594 -1.909 1 95.44 201 LEU B O 1
ATOM 4163 N N . GLY B 1 202 ? 5.973 37.375 -2.008 1 93.62 202 GLY B N 1
ATOM 4164 C CA . GLY B 1 202 ? 7.367 37.406 -1.602 1 93.62 202 GLY B CA 1
ATOM 4165 C C . GLY B 1 202 ? 7.547 37.531 -0.099 1 93.62 202 GLY B C 1
ATOM 4166 O O . GLY B 1 202 ? 8.633 37.875 0.378 1 93.62 202 GLY B O 1
ATOM 4167 N N . THR B 1 203 ? 6.516 37.281 0.64 1 96 203 THR B N 1
ATOM 4168 C CA . THR B 1 203 ? 6.648 37.281 2.092 1 96 203 THR B CA 1
ATOM 4169 C C . THR B 1 203 ? 7.395 36.031 2.564 1 96 203 THR B C 1
ATOM 4171 O O . THR B 1 203 ? 7.898 36 3.688 1 96 203 THR B O 1
ATOM 4174 N N . ILE B 1 204 ? 7.391 35 1.749 1 96.88 204 ILE B N 1
ATOM 4175 C CA . ILE B 1 204 ? 8.289 33.844 1.918 1 96.88 204 ILE B CA 1
ATOM 4176 C C . ILE B 1 204 ? 9.141 33.688 0.661 1 96.88 204 ILE B C 1
ATOM 4178 O O . ILE B 1 204 ? 8.742 34.094 -0.427 1 96.88 204 ILE B O 1
ATOM 4182 N N . ASP B 1 205 ? 10.273 33.125 0.88 1 97.06 205 ASP B N 1
ATOM 4183 C CA . ASP B 1 205 ? 11.25 32.969 -0.197 1 97.06 205 ASP B CA 1
ATOM 4184 C C . ASP B 1 205 ? 11.07 31.625 -0.903 1 97.06 205 ASP B C 1
ATOM 4186 O O . ASP B 1 205 ? 11.461 31.469 -2.061 1 97.06 205 ASP B O 1
ATOM 4190 N N . ALA B 1 206 ? 10.586 30.656 -0.169 1 97.94 206 ALA B N 1
ATOM 4191 C CA . ALA B 1 206 ? 10.461 29.281 -0.641 1 97.94 206 ALA B CA 1
ATOM 4192 C C . ALA B 1 206 ? 9.312 28.547 0.059 1 97.94 206 ALA B C 1
ATOM 4194 O O . ALA B 1 206 ? 8.805 29.031 1.075 1 97.94 206 ALA B O 1
ATOM 4195 N N . ALA B 1 207 ? 8.906 27.406 -0.579 1 97.62 207 ALA B N 1
ATOM 4196 C CA . ALA B 1 207 ? 7.809 26.688 0.042 1 97.62 207 ALA B CA 1
ATOM 4197 C C . ALA B 1 207 ? 7.84 25.203 -0.347 1 97.62 207 ALA B C 1
ATOM 4199 O O . ALA B 1 207 ? 8.094 24.875 -1.505 1 97.62 207 ALA B O 1
ATOM 4200 N N . GLU B 1 208 ? 7.707 24.438 0.591 1 96.69 208 GLU B N 1
ATOM 4201 C CA . GLU B 1 208 ? 7.359 23.031 0.418 1 96.69 208 GLU B CA 1
ATOM 4202 C C . GLU B 1 208 ? 5.867 22.797 0.653 1 96.69 208 GLU B C 1
ATOM 4204 O O . GLU B 1 208 ? 5.312 23.266 1.651 1 96.69 208 GLU B O 1
ATOM 4209 N N . ILE B 1 209 ? 5.191 22.094 -0.302 1 93.69 209 ILE B N 1
ATOM 4210 C CA . ILE B 1 209 ? 3.758 21.875 -0.121 1 93.69 209 ILE B CA 1
ATOM 4211 C C . ILE B 1 209 ? 3.445 20.375 -0.217 1 93.69 209 ILE B C 1
ATOM 4213 O O . ILE B 1 209 ? 2.934 19.781 0.734 1 93.69 209 ILE B O 1
ATOM 4217 N N . SER B 1 210 ? 3.729 19.812 -1.379 1 96.5 210 SER B N 1
ATOM 4218 C CA . SER B 1 210 ? 3.295 18.438 -1.549 1 96.5 210 SER B CA 1
ATOM 4219 C C . SER B 1 210 ? 4.031 17.766 -2.703 1 96.5 210 SER B C 1
ATOM 4221 O O . SER B 1 210 ? 5.203 18.047 -2.949 1 96.5 210 SER B O 1
ATOM 4223 N N . MET B 1 211 ? 3.441 16.703 -3.289 1 98.12 211 MET B N 1
ATOM 4224 C CA . MET B 1 211 ? 3.965 15.984 -4.441 1 98.12 211 MET B CA 1
ATOM 4225 C C . MET B 1 211 ? 3.713 16.75 -5.734 1 98.12 211 MET B C 1
ATOM 4227 O O . MET B 1 211 ? 2.936 17.719 -5.746 1 98.12 211 MET B O 1
ATOM 4231 N N . PRO B 1 212 ? 4.375 16.391 -6.82 1 98.44 212 PRO B N 1
ATOM 4232 C CA . PRO B 1 212 ? 4.359 17.172 -8.062 1 98.44 212 PRO B CA 1
ATOM 4233 C C . PRO B 1 212 ? 2.943 17.422 -8.578 1 98.44 212 PRO B C 1
ATOM 4235 O O . PRO B 1 212 ? 2.615 18.547 -8.953 1 98.44 212 PRO B O 1
ATOM 4238 N N . ALA B 1 213 ? 2.113 16.469 -8.562 1 98.38 213 ALA B N 1
ATOM 4239 C CA . ALA B 1 213 ? 0.771 16.625 -9.117 1 98.38 213 ALA B CA 1
ATOM 4240 C C . ALA B 1 213 ? -0.001 17.719 -8.375 1 98.38 213 ALA B C 1
ATOM 4242 O O . ALA B 1 213 ? -0.7 18.516 -8.992 1 98.38 213 ALA B O 1
ATOM 4243 N N . LEU B 1 214 ? 0.091 17.734 -7.086 1 97.19 214 LEU B N 1
ATOM 4244 C CA . LEU B 1 214 ? -0.611 18.75 -6.309 1 97.19 214 LEU B CA 1
ATOM 4245 C C . LEU B 1 214 ? 0.047 20.109 -6.477 1 97.19 214 LEU B C 1
ATOM 4247 O O . LEU B 1 214 ? -0.643 21.125 -6.617 1 97.19 214 LEU B O 1
ATOM 4251 N N . ASP B 1 215 ? 1.363 20.141 -6.469 1 97.19 215 ASP B N 1
ATOM 4252 C CA . ASP B 1 215 ? 2.076 21.406 -6.641 1 97.19 215 ASP B CA 1
ATOM 4253 C C . ASP B 1 215 ? 1.753 22.031 -7.992 1 97.19 215 ASP B C 1
ATOM 4255 O O . ASP B 1 215 ? 1.613 23.25 -8.094 1 97.19 215 ASP B O 1
ATOM 4259 N N . LEU B 1 216 ? 1.693 21.172 -9 1 97.62 216 LEU B N 1
ATOM 4260 C CA . LEU B 1 216 ? 1.299 21.641 -10.32 1 97.62 216 LEU B CA 1
ATOM 4261 C C . LEU B 1 216 ? -0.107 22.234 -10.289 1 97.62 216 LEU B C 1
ATOM 4263 O O . LEU B 1 216 ? -0.346 23.297 -10.844 1 97.62 216 LEU B O 1
ATOM 4267 N N . ALA B 1 217 ? -1.015 21.562 -9.641 1 95.94 217 ALA B N 1
ATOM 4268 C CA . ALA B 1 217 ? -2.4 22.016 -9.539 1 95.94 217 ALA B CA 1
ATOM 4269 C C . ALA B 1 217 ? -2.488 23.359 -8.82 1 95.94 217 ALA B C 1
ATOM 4271 O O . ALA B 1 217 ? -3.371 24.172 -9.117 1 95.94 217 ALA B O 1
ATOM 4272 N N . LEU B 1 218 ? -1.565 23.609 -7.91 1 94.62 218 LEU B N 1
ATOM 4273 C CA . LEU B 1 218 ? -1.555 24.844 -7.137 1 94.62 218 LEU B CA 1
ATOM 4274 C C . LEU B 1 218 ? -0.867 25.969 -7.91 1 94.62 218 LEU B C 1
ATOM 4276 O O . LEU B 1 218 ? -0.921 27.141 -7.508 1 94.62 218 LEU B O 1
ATOM 4280 N N . GLY B 1 219 ? -0.178 25.609 -8.961 1 94.88 219 GLY B N 1
ATOM 4281 C CA . GLY B 1 219 ? 0.524 26.594 -9.773 1 94.88 219 GLY B CA 1
ATOM 4282 C C . GLY B 1 219 ? 1.793 27.109 -9.117 1 94.88 219 GLY B C 1
ATOM 4283 O O . GLY B 1 219 ? 2.176 28.266 -9.305 1 94.88 219 GLY B O 1
ATOM 4284 N N . MET B 1 220 ? 2.406 26.281 -8.359 1 95.75 220 MET B N 1
ATOM 4285 C CA . MET B 1 220 ? 3.629 26.672 -7.668 1 95.75 220 MET B CA 1
ATOM 4286 C C . MET B 1 220 ? 4.695 27.125 -8.664 1 95.75 220 MET B C 1
ATOM 4288 O O . MET B 1 220 ? 5.492 28.016 -8.375 1 95.75 220 MET B O 1
ATOM 4292 N N . ASN B 1 221 ? 4.648 26.516 -9.82 1 96.5 221 ASN B N 1
ATOM 4293 C CA . ASN B 1 221 ? 5.645 26.766 -10.859 1 96.5 221 ASN B CA 1
ATOM 4294 C C . ASN B 1 221 ? 5.523 28.172 -11.422 1 96.5 221 ASN B C 1
ATOM 4296 O O . ASN B 1 221 ? 6.418 28.641 -12.133 1 96.5 221 ASN B O 1
ATOM 4300 N N . ASN B 1 222 ? 4.5 28.859 -11.125 1 96.25 222 ASN B N 1
ATOM 4301 C CA . ASN B 1 222 ? 4.348 30.25 -11.555 1 96.25 222 ASN B CA 1
ATOM 4302 C C . ASN B 1 222 ? 5.199 31.188 -10.711 1 96.25 222 ASN B C 1
ATOM 4304 O O . ASN B 1 222 ? 5.449 32.344 -11.109 1 96.25 222 ASN B O 1
ATOM 4308 N N . TYR B 1 223 ? 5.684 30.703 -9.531 1 95.38 223 TYR B N 1
ATOM 4309 C CA . TYR B 1 223 ? 6.301 31.625 -8.578 1 95.38 223 TYR B CA 1
ATOM 4310 C C . TYR B 1 223 ? 7.73 31.203 -8.258 1 95.38 223 TYR B C 1
ATOM 4312 O O . TYR B 1 223 ? 8.5 31.969 -7.691 1 95.38 223 TYR B O 1
ATOM 4320 N N . ALA B 1 224 ? 8.031 30 -8.562 1 96.31 224 ALA B N 1
ATOM 4321 C CA . ALA B 1 224 ? 9.375 29.469 -8.406 1 96.31 224 ALA B CA 1
ATOM 4322 C C . ALA B 1 224 ? 9.672 28.422 -9.477 1 96.31 224 ALA B C 1
ATOM 4324 O O . ALA B 1 224 ? 8.789 27.625 -9.844 1 96.31 224 ALA B O 1
ATOM 4325 N N . SER B 1 225 ? 10.945 28.375 -9.875 1 97.5 225 SER B N 1
ATOM 4326 C CA . SER B 1 225 ? 11.219 27.516 -11.023 1 97.5 225 SER B CA 1
ATOM 4327 C C . SER B 1 225 ? 12.188 26.406 -10.664 1 97.5 225 SER B C 1
ATOM 4329 O O . SER B 1 225 ? 12.492 25.547 -11.5 1 97.5 225 SER B O 1
ATOM 4331 N N . HIS B 1 226 ? 12.812 26.453 -9.492 1 98.5 226 HIS B N 1
ATOM 4332 C CA . HIS B 1 226 ? 13.727 25.391 -9.055 1 98.5 226 HIS B CA 1
ATOM 4333 C C . HIS B 1 226 ? 13.039 24.453 -8.07 1 98.5 226 HIS B C 1
ATOM 4335 O O . HIS B 1 226 ? 12.703 24.859 -6.953 1 98.5 226 HIS B O 1
ATOM 4341 N N . TYR B 1 227 ? 12.836 23.25 -8.469 1 98.69 227 TYR B N 1
ATOM 4342 C CA . TYR B 1 227 ? 12.055 22.25 -7.762 1 98.69 227 TYR B CA 1
ATOM 4343 C C . TYR B 1 227 ? 12.945 21.125 -7.25 1 98.69 227 TYR B C 1
ATOM 4345 O O . TYR B 1 227 ? 13.617 20.453 -8.039 1 98.69 227 TYR B O 1
ATOM 4353 N N . TYR B 1 228 ? 12.977 20.875 -5.926 1 98.62 228 TYR B N 1
ATOM 4354 C CA . TYR B 1 228 ? 14.008 20.016 -5.344 1 98.62 228 TYR B CA 1
ATOM 4355 C C . TYR B 1 228 ? 13.414 18.703 -4.859 1 98.62 228 TYR B C 1
ATOM 4357 O O . TYR B 1 228 ? 12.32 18.672 -4.293 1 98.62 228 TYR B O 1
ATOM 4365 N N . PHE B 1 229 ? 14.289 17.703 -5.035 1 98.25 229 PHE B N 1
ATOM 4366 C CA . PHE B 1 229 ? 13.984 16.328 -4.668 1 98.25 229 PHE B CA 1
ATOM 4367 C C . PHE B 1 229 ? 15.18 15.672 -3.973 1 98.25 229 PHE B C 1
ATOM 4369 O O . PHE B 1 229 ? 16.312 16.156 -4.098 1 98.25 229 PHE B O 1
ATOM 4376 N N . PRO B 1 230 ? 14.922 14.469 -3.312 1 97.88 230 PRO B N 1
ATOM 4377 C CA . PRO B 1 230 ? 13.609 13.945 -2.922 1 97.88 230 PRO B CA 1
ATOM 4378 C C . PRO B 1 230 ? 13.023 14.672 -1.717 1 97.88 230 PRO B C 1
ATOM 4380 O O . PRO B 1 230 ? 13.711 15.477 -1.075 1 97.88 230 PRO B O 1
ATOM 4383 N N . GLY B 1 231 ? 11.766 14.484 -1.482 1 98 231 GLY B N 1
ATOM 4384 C CA . GLY B 1 231 ? 11.148 14.938 -0.249 1 98 231 GLY B CA 1
ATOM 4385 C C . GLY B 1 231 ? 11.562 14.133 0.965 1 98 231 GLY B C 1
ATOM 4386 O O . GLY B 1 231 ? 10.758 13.383 1.526 1 98 231 GLY B O 1
ATOM 4387 N N . TRP B 1 232 ? 12.758 14.359 1.437 1 98.44 232 TRP B N 1
ATOM 4388 C CA . TRP B 1 232 ? 13.398 13.625 2.521 1 98.44 232 TRP B CA 1
ATOM 4389 C C . TRP B 1 232 ? 12.547 13.672 3.787 1 98.44 232 TRP B C 1
ATOM 4391 O O . TRP B 1 232 ? 12.625 12.781 4.629 1 98.44 232 TRP B O 1
ATOM 4401 N N . HIS B 1 233 ? 11.781 14.641 3.973 1 98.31 233 HIS B N 1
ATOM 4402 C CA . HIS B 1 233 ? 11.031 14.914 5.191 1 98.31 233 HIS B CA 1
ATOM 4403 C C . HIS B 1 233 ? 9.711 14.148 5.207 1 98.31 233 HIS B C 1
ATOM 4405 O O . HIS B 1 233 ? 9.125 13.938 6.27 1 98.31 233 HIS B O 1
ATOM 4411 N N . GLN B 1 234 ? 9.219 13.797 3.99 1 98.19 234 GLN B N 1
ATOM 4412 C CA . GLN B 1 234 ? 7.953 13.094 3.842 1 98.19 234 GLN B CA 1
ATOM 4413 C C . GLN B 1 234 ? 8 12.102 2.684 1 98.19 234 GLN B C 1
ATOM 4415 O O . GLN B 1 234 ? 7.391 12.328 1.638 1 98.19 234 GLN B O 1
ATOM 4420 N N . GLN B 1 235 ? 8.672 11 2.912 1 98.31 235 GLN B N 1
ATOM 4421 C CA . GLN B 1 235 ? 8.758 9.953 1.901 1 98.31 235 GLN B CA 1
ATOM 4422 C C . GLN B 1 235 ? 7.43 9.219 1.751 1 98.31 235 GLN B C 1
ATOM 4424 O O . GLN B 1 235 ? 7.195 8.555 0.743 1 98.31 235 GLN B O 1
ATOM 4429 N N . THR B 1 236 ? 6.648 9.258 2.707 1 98.62 236 THR B N 1
ATOM 4430 C CA . THR B 1 236 ? 5.238 8.891 2.76 1 98.62 236 THR B CA 1
ATOM 4431 C C . THR B 1 236 ? 4.488 9.773 3.756 1 98.62 236 THR B C 1
ATOM 4433 O O . THR B 1 236 ? 4.988 10.047 4.848 1 98.62 236 THR B O 1
ATOM 4436 N N . SER B 1 237 ? 3.35 10.25 3.363 1 98.5 237 SER B N 1
ATOM 4437 C CA . SER B 1 237 ? 2.508 10.992 4.297 1 98.5 237 SER B CA 1
ATOM 4438 C C . SER B 1 237 ? 1.201 10.258 4.57 1 98.5 237 SER B C 1
ATOM 4440 O O . SER B 1 237 ? 0.542 9.789 3.641 1 98.5 237 SER B O 1
ATOM 4442 N N . LEU B 1 238 ? 0.86 10.172 5.797 1 98.56 238 LEU B N 1
ATOM 4443 C CA . LEU B 1 238 ? -0.381 9.547 6.246 1 98.56 238 LEU B CA 1
ATOM 4444 C C . LEU B 1 238 ? -1.423 10.602 6.598 1 98.56 238 LEU B C 1
ATOM 4446 O O . LEU B 1 238 ? -1.093 11.633 7.184 1 98.56 238 LEU B O 1
ATOM 4450 N N . PHE B 1 239 ? -2.67 10.375 6.207 1 98.25 239 PHE B N 1
ATOM 4451 C CA . PHE B 1 239 ? -3.824 11.211 6.508 1 98.25 239 PHE B CA 1
ATOM 4452 C C . PHE B 1 239 ? -4.883 10.43 7.27 1 98.25 239 PHE B C 1
ATOM 4454 O O . PHE B 1 239 ? -5.07 9.234 7.027 1 98.25 239 PHE B O 1
ATOM 4461 N N . SER B 1 240 ? -5.574 11.148 8.125 1 98.56 240 SER B N 1
ATOM 4462 C CA . SER B 1 240 ? -6.504 10.453 9.008 1 98.56 240 SER B CA 1
ATOM 4463 C C . SER B 1 240 ? -7.875 11.117 9.008 1 98.56 240 SER B C 1
ATOM 4465 O O . SER B 1 240 ? -7.98 12.328 8.805 1 98.56 240 SER B O 1
ATOM 4467 N N . LEU B 1 241 ? -8.836 10.32 9.211 1 98.94 241 LEU B N 1
ATOM 4468 C CA . LEU B 1 241 ? -10.133 10.758 9.711 1 98.94 241 LEU B CA 1
ATOM 4469 C C . LEU B 1 241 ? -10.141 10.797 11.234 1 98.94 241 LEU B C 1
ATOM 4471 O O . LEU B 1 241 ? -10.055 9.75 11.891 1 98.94 241 LEU B O 1
ATOM 4475 N N . LEU B 1 242 ? -10.18 12 11.781 1 98.94 242 LEU B N 1
ATOM 4476 C CA . LEU B 1 242 ? -10.367 12.141 13.219 1 98.94 242 LEU B CA 1
ATOM 4477 C C . LEU B 1 242 ? -11.852 12.141 13.578 1 98.94 242 LEU B C 1
ATOM 4479 O O . LEU B 1 242 ? -12.648 12.82 12.938 1 98.94 242 LEU B O 1
ATOM 4483 N N . ILE B 1 243 ? -12.203 11.383 14.555 1 98.94 243 ILE B N 1
ATOM 4484 C CA . ILE B 1 243 ? -13.57 11.383 15.078 1 98.94 243 ILE B CA 1
ATOM 4485 C C . ILE B 1 243 ? -13.547 11.617 16.578 1 98.94 243 ILE B C 1
ATOM 4487 O O . ILE B 1 243 ? -12.695 11.07 17.297 1 98.94 243 ILE B O 1
ATOM 4491 N N . ASN B 1 244 ? -14.43 12.492 17 1 98.94 244 ASN B N 1
ATOM 4492 C CA . ASN B 1 244 ? -14.594 12.586 18.453 1 98.94 244 ASN B CA 1
ATOM 4493 C C . ASN B 1 244 ? -14.812 11.211 19.078 1 98.94 244 ASN B C 1
ATOM 4495 O O . ASN B 1 244 ? -15.609 10.414 18.578 1 98.94 244 ASN B O 1
ATOM 4499 N N . LEU B 1 245 ? -14.141 10.992 20.203 1 98.88 245 LEU B N 1
ATOM 4500 C CA . LEU B 1 245 ? -14.141 9.641 20.75 1 98.88 245 LEU B CA 1
ATOM 4501 C C . LEU B 1 245 ? -15.539 9.242 21.219 1 98.88 245 LEU B C 1
ATOM 4503 O O . LEU B 1 245 ? -15.938 8.086 21.062 1 98.88 245 LEU B O 1
ATOM 4507 N N . ASP B 1 246 ? -16.312 10.141 21.828 1 98.75 246 ASP B N 1
ATOM 4508 C CA . ASP B 1 246 ? -17.688 9.844 22.234 1 98.75 246 ASP B CA 1
ATOM 4509 C C . ASP B 1 246 ? -18.547 9.484 21.031 1 98.75 246 ASP B C 1
ATOM 4511 O O . ASP B 1 246 ? -19.344 8.539 21.094 1 98.75 246 ASP B O 1
ATOM 4515 N N . VAL B 1 247 ? -18.406 10.25 19.984 1 98.69 247 VAL B N 1
ATOM 4516 C CA . VAL B 1 247 ? -19.125 9.984 18.75 1 98.69 247 VAL B CA 1
ATOM 4517 C C . VAL B 1 247 ? -18.766 8.602 18.219 1 98.69 247 VAL B C 1
ATOM 4519 O O . VAL B 1 247 ? -19.641 7.812 17.859 1 98.69 247 VAL B O 1
ATOM 4522 N N . TRP B 1 248 ? -17.469 8.281 18.188 1 98.75 248 TRP B N 1
ATOM 4523 C CA . TRP B 1 248 ? -16.984 6.977 17.734 1 98.75 248 TRP B CA 1
ATOM 4524 C C . TRP B 1 248 ? -17.609 5.852 18.547 1 98.75 248 TRP B C 1
ATOM 4526 O O . TRP B 1 248 ? -18.109 4.875 17.984 1 98.75 248 TRP B O 1
ATOM 4536 N N . ASN B 1 249 ? -17.594 6.031 19.828 1 98.19 249 ASN B N 1
ATOM 4537 C CA . ASN B 1 249 ? -18.109 4.996 20.719 1 98.19 249 ASN B CA 1
ATOM 4538 C C . ASN B 1 249 ? -19.609 4.781 20.531 1 98.19 249 ASN B C 1
ATOM 4540 O O . ASN B 1 249 ? -20.109 3.68 20.75 1 98.19 249 ASN B O 1
ATOM 4544 N N . ASP B 1 250 ? -20.297 5.754 2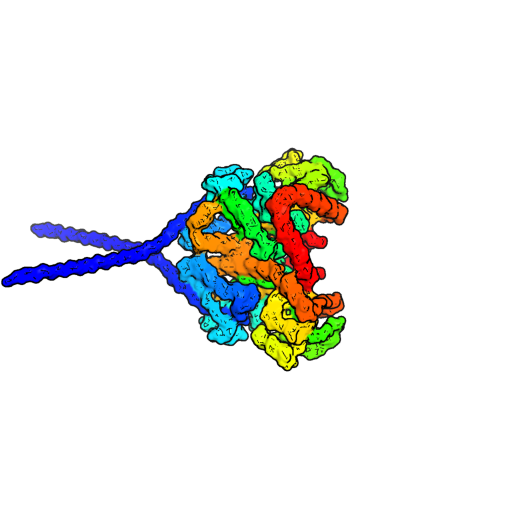0.078 1 97.31 250 ASP B N 1
ATOM 4545 C CA . ASP B 1 250 ? -21.75 5.699 19.906 1 97.31 250 ASP B CA 1
ATOM 4546 C C . ASP B 1 250 ? -22.125 5.105 18.562 1 97.31 250 ASP B C 1
ATOM 4548 O O . ASP B 1 250 ? -23.281 4.793 18.312 1 97.31 250 ASP B O 1
ATOM 4552 N N . LEU B 1 251 ? -21.203 4.965 17.625 1 97.06 251 LEU B N 1
ATOM 4553 C CA . LEU B 1 251 ? -21.484 4.488 16.266 1 97.06 251 LEU B CA 1
ATOM 4554 C C . LEU B 1 251 ? -22 3.051 16.297 1 97.06 251 LEU B C 1
ATOM 4556 O O . LEU B 1 251 ? -22.781 2.646 15.438 1 97.06 251 LEU B O 1
ATOM 4560 N N . GLY B 1 252 ? -21.547 2.268 17.25 1 95.44 252 GLY B N 1
ATOM 4561 C CA . GLY B 1 252 ? -21.797 0.835 17.234 1 95.44 252 GLY B CA 1
ATOM 4562 C C . GLY B 1 252 ? -20.812 0.07 16.375 1 95.44 252 GLY B C 1
ATOM 4563 O O . GLY B 1 252 ? -20.062 0.668 15.586 1 95.44 252 GLY B O 1
ATOM 4564 N N . GLU B 1 253 ? -20.906 -1.227 16.484 1 97.31 253 GLU B N 1
ATOM 4565 C CA . GLU B 1 253 ? -19.906 -2.104 15.891 1 97.31 253 GLU B CA 1
ATOM 4566 C C . GLU B 1 253 ? -19.938 -2.041 14.367 1 97.31 253 GLU B C 1
ATOM 4568 O O . GLU B 1 253 ? -18.906 -1.935 13.719 1 97.31 253 GLU B O 1
ATOM 4573 N N . ARG B 1 254 ? -21.109 -2.102 13.766 1 97.94 254 ARG B N 1
ATOM 4574 C CA . ARG B 1 254 ? -21.25 -2.129 12.32 1 97.94 254 ARG B CA 1
ATOM 4575 C C . ARG B 1 254 ? -20.75 -0.833 11.695 1 97.94 254 ARG B C 1
ATOM 4577 O O . ARG B 1 254 ? -19.984 -0.861 10.727 1 97.94 254 ARG B O 1
ATOM 4584 N N . ASN B 1 255 ? -21.156 0.303 12.219 1 98.31 255 ASN B N 1
ATOM 4585 C CA . ASN B 1 255 ? -20.75 1.588 11.664 1 98.31 255 ASN B CA 1
ATOM 4586 C C . ASN B 1 255 ? -19.266 1.842 11.875 1 98.31 255 ASN B C 1
ATOM 4588 O O . ASN B 1 255 ? -18.609 2.445 11.023 1 98.31 255 ASN B O 1
ATOM 4592 N N . GLN B 1 256 ? -18.734 1.387 13.008 1 98.69 256 GLN B N 1
ATOM 4593 C CA . GLN B 1 256 ? -17.281 1.439 13.195 1 98.69 256 GLN B CA 1
ATOM 4594 C C . GLN B 1 256 ? -16.562 0.601 12.148 1 98.69 256 GLN B C 1
ATOM 4596 O O . GLN B 1 256 ? -15.547 1.028 11.594 1 98.69 256 GLN B O 1
ATOM 4601 N N . ALA B 1 257 ? -17.109 -0.57 11.844 1 98.81 257 ALA B N 1
ATOM 4602 C CA . ALA B 1 257 ? -16.516 -1.426 10.812 1 98.81 257 ALA B CA 1
ATOM 4603 C C . ALA B 1 257 ? -16.594 -0.761 9.438 1 98.81 257 ALA B C 1
ATOM 4605 O O . ALA B 1 257 ? -15.656 -0.871 8.641 1 98.81 257 ALA B O 1
ATOM 4606 N N . ILE B 1 258 ? -17.672 -0.064 9.195 1 98.88 258 ILE B N 1
ATOM 4607 C CA . ILE B 1 258 ? -17.844 0.642 7.93 1 98.88 258 ILE B CA 1
ATOM 4608 C C . ILE B 1 258 ? -16.781 1.727 7.789 1 98.88 258 ILE B C 1
ATOM 4610 O O . ILE B 1 258 ? -16.125 1.838 6.746 1 98.88 258 ILE B O 1
ATOM 4614 N N . VAL B 1 259 ? -16.5 2.529 8.867 1 98.88 259 VAL B N 1
ATOM 4615 C CA . VAL B 1 259 ? -15.477 3.564 8.844 1 98.88 259 VAL B CA 1
ATOM 4616 C C . VAL B 1 259 ? -14.117 2.934 8.57 1 98.88 259 VAL B C 1
ATOM 4618 O O . VAL B 1 259 ? -13.375 3.391 7.691 1 98.88 259 VAL B O 1
ATOM 4621 N N . ASN B 1 260 ? -13.852 1.881 9.273 1 98.81 260 ASN B N 1
ATOM 4622 C CA . ASN B 1 260 ? -12.555 1.223 9.133 1 98.81 260 ASN B CA 1
ATOM 4623 C C . ASN B 1 260 ? -12.359 0.659 7.727 1 98.81 260 ASN B C 1
ATOM 4625 O O . ASN B 1 260 ? -11.289 0.792 7.141 1 98.81 260 ASN B O 1
ATOM 4629 N N . GLU B 1 261 ? -13.375 0.026 7.16 1 98.88 261 GLU B N 1
ATOM 4630 C CA . GLU B 1 261 ? -13.289 -0.562 5.824 1 98.88 261 GLU B CA 1
ATOM 4631 C C . GLU B 1 261 ? -13.086 0.513 4.762 1 98.88 261 GLU B C 1
ATOM 4633 O O . GLU B 1 261 ? -12.211 0.387 3.9 1 98.88 261 GLU B O 1
ATOM 4638 N N . VAL B 1 262 ? -13.867 1.556 4.824 1 98.94 262 VAL B N 1
ATOM 4639 C CA . VAL B 1 262 ? -13.789 2.615 3.826 1 98.94 262 VAL B CA 1
ATOM 4640 C C . VAL B 1 262 ? -12.438 3.312 3.914 1 98.94 262 VAL B C 1
ATOM 4642 O O . VAL B 1 262 ? -11.812 3.604 2.891 1 98.94 262 VAL B O 1
ATOM 4645 N N . CYS B 1 263 ? -11.961 3.541 5.105 1 98.94 263 CYS B N 1
ATOM 4646 C CA . CYS B 1 263 ? -10.688 4.234 5.273 1 98.94 263 CYS B CA 1
ATOM 4647 C C . CYS B 1 263 ? -9.531 3.365 4.801 1 98.94 263 CYS B C 1
ATOM 4649 O O . CYS B 1 263 ? -8.633 3.842 4.094 1 98.94 263 CYS B O 1
ATOM 4651 N N . ARG B 1 264 ? -9.5 2.125 5.148 1 98.88 264 ARG B N 1
ATOM 4652 C CA . ARG B 1 264 ? -8.438 1.248 4.676 1 98.88 264 ARG B CA 1
ATOM 4653 C C . ARG B 1 264 ? -8.492 1.086 3.158 1 98.88 264 ARG B C 1
ATOM 4655 O O . ARG B 1 264 ? -7.453 1.003 2.498 1 98.88 264 ARG B O 1
ATOM 4662 N N . SER B 1 265 ? -9.711 0.977 2.625 1 98.88 265 SER B N 1
ATOM 4663 C CA . SER B 1 265 ? -9.898 0.966 1.179 1 98.88 265 SER B CA 1
ATOM 4664 C C . SER B 1 265 ? -9.305 2.217 0.536 1 98.88 265 SER B C 1
ATOM 4666 O O . SER B 1 265 ? -8.625 2.133 -0.487 1 98.88 265 SER B O 1
ATOM 4668 N N . ALA B 1 266 ? -9.531 3.342 1.133 1 98.94 266 ALA B N 1
ATOM 4669 C CA . ALA B 1 266 ? -9.039 4.621 0.627 1 98.94 266 ALA B CA 1
ATOM 4670 C C . ALA B 1 266 ? -7.512 4.68 0.686 1 98.94 266 ALA B C 1
ATOM 4672 O O . ALA B 1 266 ? -6.879 5.32 -0.154 1 98.94 266 ALA B O 1
ATOM 4673 N N . VAL B 1 267 ? -6.934 4.004 1.635 1 98.94 267 VAL B N 1
ATOM 4674 C CA . VAL B 1 267 ? -5.48 3.932 1.715 1 98.94 267 VAL B CA 1
ATOM 4675 C C . VAL B 1 267 ? -4.93 3.229 0.477 1 98.94 267 VAL B C 1
ATOM 4677 O O . VAL B 1 267 ? -3.998 3.723 -0.164 1 98.94 267 VAL B O 1
ATOM 4680 N N . THR B 1 268 ? -5.508 2.102 0.102 1 98.94 268 THR B N 1
ATOM 4681 C CA . THR B 1 268 ? -5.098 1.413 -1.117 1 98.94 268 THR B CA 1
ATOM 4682 C C . THR B 1 268 ? -5.258 2.324 -2.332 1 98.94 268 THR B C 1
ATOM 4684 O O . THR B 1 268 ? -4.348 2.432 -3.156 1 98.94 268 THR B O 1
ATOM 4687 N N . GLU B 1 269 ? -6.355 2.975 -2.381 1 98.81 269 GLU B N 1
ATOM 4688 C CA . GLU B 1 269 ? -6.641 3.879 -3.49 1 98.81 269 GLU B CA 1
ATOM 4689 C C . GLU B 1 269 ? -5.598 4.988 -3.578 1 98.81 269 GLU B C 1
ATOM 4691 O O . GLU B 1 269 ? -5.086 5.285 -4.66 1 98.81 269 GLU B O 1
ATOM 4696 N N . SER B 1 270 ? -5.289 5.562 -2.453 1 98.81 270 SER B N 1
ATOM 4697 C CA . SER B 1 270 ? -4.387 6.707 -2.443 1 98.81 270 SER B CA 1
ATOM 4698 C C . SER B 1 270 ? -2.951 6.281 -2.734 1 98.81 270 SER B C 1
ATOM 4700 O O . SER B 1 270 ? -2.188 7.027 -3.352 1 98.81 270 SER B O 1
ATOM 4702 N N . ILE B 1 271 ? -2.582 5.117 -2.312 1 98.88 271 ILE B N 1
ATOM 4703 C CA . ILE B 1 271 ? -1.263 4.598 -2.654 1 98.88 271 ILE B CA 1
ATOM 4704 C C . ILE B 1 271 ? -1.129 4.488 -4.172 1 98.88 271 ILE B C 1
ATOM 4706 O O . ILE B 1 271 ? -0.195 5.035 -4.762 1 98.88 271 ILE B O 1
ATOM 4710 N N . ALA B 1 272 ? -2.064 3.816 -4.773 1 98.88 272 ALA B N 1
ATOM 4711 C CA . ALA B 1 272 ? -2.006 3.562 -6.211 1 98.88 272 ALA B CA 1
ATOM 4712 C C . ALA B 1 272 ? -2.092 4.863 -7.004 1 98.88 272 ALA B C 1
ATOM 4714 O O . ALA B 1 272 ? -1.295 5.098 -7.914 1 98.88 272 ALA B O 1
ATOM 4715 N N . TRP B 1 273 ? -3.018 5.676 -6.621 1 98.81 273 TRP B N 1
ATOM 4716 C CA . TRP B 1 273 ? -3.281 6.93 -7.32 1 98.81 273 TRP B CA 1
ATOM 4717 C C . TRP B 1 273 ? -2.094 7.879 -7.203 1 98.81 273 TRP B C 1
ATOM 4719 O O . TRP B 1 273 ? -1.67 8.477 -8.195 1 98.81 273 TRP B O 1
ATOM 4729 N N . GLY B 1 274 ? -1.592 8.016 -6.008 1 98.69 274 GLY B N 1
ATOM 4730 C CA . GLY B 1 274 ? -0.454 8.883 -5.773 1 98.69 274 GLY B CA 1
ATOM 4731 C C . GLY B 1 274 ? 0.763 8.516 -6.602 1 98.69 274 GLY B C 1
ATOM 4732 O O . GLY B 1 274 ? 1.458 9.398 -7.117 1 98.69 274 GLY B O 1
ATOM 4733 N N . GLU B 1 275 ? 1.016 7.266 -6.773 1 98.75 275 GLU B N 1
ATOM 4734 C CA . GLU B 1 275 ? 2.164 6.797 -7.539 1 98.75 275 GLU B CA 1
ATOM 4735 C C . GLU B 1 275 ? 1.941 6.984 -9.039 1 98.75 275 GLU B C 1
ATOM 4737 O O . GLU B 1 275 ? 2.896 7.164 -9.797 1 98.75 275 GLU B O 1
ATOM 4742 N N . ALA B 1 276 ? 0.759 6.98 -9.461 1 98.81 276 ALA B N 1
ATOM 4743 C CA . ALA B 1 276 ? 0.444 6.875 -10.883 1 98.81 276 ALA B CA 1
ATOM 4744 C C . ALA B 1 276 ? 0.483 8.242 -11.562 1 98.81 276 ALA B C 1
ATOM 4746 O O . ALA B 1 276 ? 0.592 8.336 -12.781 1 98.81 276 ALA B O 1
ATOM 4747 N N . ILE B 1 277 ? 0.454 9.336 -10.812 1 98.44 277 ILE B N 1
ATOM 4748 C CA . ILE B 1 277 ? 0.116 10.578 -11.5 1 98.44 277 ILE B CA 1
ATOM 4749 C C . ILE B 1 277 ? 1.299 11.547 -11.438 1 98.44 277 ILE B C 1
ATOM 4751 O O . ILE B 1 277 ? 1.215 12.672 -11.93 1 98.44 277 ILE B O 1
ATOM 4755 N N . GLN B 1 278 ? 2.391 11.133 -10.82 1 98.69 278 GLN B N 1
ATOM 4756 C CA . GLN B 1 278 ? 3.473 12.078 -10.586 1 98.69 278 GLN B CA 1
ATOM 4757 C C . GLN B 1 278 ? 4.289 12.312 -11.852 1 98.69 278 GLN B C 1
ATOM 4759 O O . GLN B 1 278 ? 4.746 13.43 -12.102 1 98.69 278 GLN B O 1
ATOM 4764 N N . PHE B 1 279 ? 4.578 11.25 -12.68 1 98.44 279 PHE B N 1
ATOM 4765 C CA . PHE B 1 279 ? 5.488 11.383 -13.812 1 98.44 279 PHE B CA 1
ATOM 4766 C C . PHE B 1 279 ? 4.879 12.273 -14.891 1 98.44 279 PHE B C 1
ATOM 4768 O O . PHE B 1 279 ? 5.598 13 -15.586 1 98.44 279 PHE B O 1
ATOM 4775 N N . ASP B 1 280 ? 3.561 12.25 -15.078 1 98.44 280 ASP B N 1
ATOM 4776 C CA . ASP B 1 280 ? 2.926 13.188 -16 1 98.44 280 ASP B CA 1
ATOM 4777 C C . ASP B 1 280 ? 3.043 14.625 -15.508 1 98.44 280 ASP B C 1
ATOM 4779 O O . ASP B 1 280 ? 3.287 15.539 -16.297 1 98.44 280 ASP B O 1
ATOM 4783 N N . ALA B 1 281 ? 2.812 14.836 -14.219 1 98.69 281 ALA B N 1
ATOM 4784 C CA . ALA B 1 281 ? 2.951 16.156 -13.625 1 98.69 281 ALA B CA 1
ATOM 4785 C C . ALA B 1 281 ? 4.375 16.688 -13.789 1 98.69 281 ALA B C 1
ATOM 4787 O O . ALA B 1 281 ? 4.574 17.875 -14.102 1 98.69 281 ALA B O 1
ATOM 4788 N N . LEU B 1 282 ? 5.359 15.852 -13.562 1 98.62 282 LEU B N 1
ATOM 4789 C CA . LEU B 1 282 ? 6.758 16.234 -13.719 1 98.62 282 LEU B CA 1
ATOM 4790 C C . LEU B 1 282 ? 7.051 16.672 -15.156 1 98.62 282 LEU B C 1
ATOM 4792 O O . LEU B 1 282 ? 7.738 17.656 -15.383 1 98.62 282 LEU B O 1
ATOM 4796 N N . ALA B 1 283 ? 6.547 15.883 -16.109 1 98.5 283 ALA B N 1
ATOM 4797 C CA . ALA B 1 283 ? 6.738 16.219 -17.531 1 98.5 283 ALA B CA 1
ATOM 4798 C C . ALA B 1 283 ? 6.145 17.594 -17.844 1 98.5 283 ALA B C 1
ATOM 4800 O O . ALA B 1 283 ? 6.777 18.406 -18.531 1 98.5 283 ALA B O 1
ATOM 4801 N N . GLN B 1 284 ? 4.977 17.859 -17.328 1 98.62 284 GLN B N 1
ATOM 4802 C CA . GLN B 1 284 ? 4.32 19.141 -17.562 1 98.62 284 GLN B CA 1
ATOM 4803 C C . GLN B 1 284 ? 5.102 20.281 -16.938 1 98.62 284 GLN B C 1
ATOM 4805 O O . GLN B 1 284 ? 5.246 21.359 -17.531 1 98.62 284 GLN B O 1
ATOM 4810 N N . LEU B 1 285 ? 5.555 20.047 -15.75 1 98.62 285 LEU B N 1
ATOM 4811 C CA . LEU B 1 285 ? 6.344 21.062 -15.055 1 98.62 285 LEU B CA 1
ATOM 4812 C C . LEU B 1 285 ? 7.602 21.406 -15.844 1 98.62 285 LEU B C 1
ATOM 4814 O O . LEU B 1 285 ? 7.953 22.578 -15.992 1 98.62 285 LEU B O 1
ATOM 4818 N N . GLN B 1 286 ? 8.273 20.406 -16.359 1 98.38 286 GLN B N 1
ATOM 4819 C CA . GLN B 1 286 ? 9.477 20.641 -17.156 1 98.38 286 GLN B CA 1
ATOM 4820 C C . GLN B 1 286 ? 9.148 21.375 -18.438 1 98.38 286 GLN B C 1
ATOM 4822 O O . GLN B 1 286 ? 9.898 22.266 -18.859 1 98.38 286 GLN B O 1
ATOM 4827 N N . GLU B 1 287 ? 8.07 21.016 -19.062 1 98.25 287 GLU B N 1
ATOM 4828 C CA . GLU B 1 287 ? 7.633 21.703 -20.266 1 98.25 287 GLU B CA 1
ATOM 4829 C C . GLU B 1 287 ? 7.371 23.188 -20 1 98.25 287 GLU B C 1
ATOM 4831 O O . GLU B 1 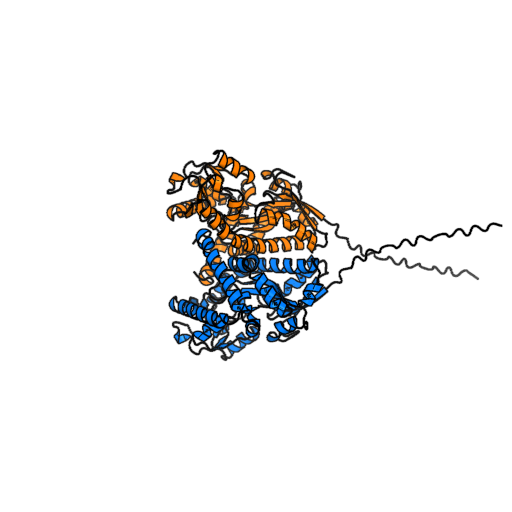287 ? 7.543 24.016 -20.891 1 98.25 287 GLU B O 1
ATOM 4836 N N . GLN B 1 288 ? 7.062 23.484 -18.781 1 98 288 GLN B N 1
ATOM 4837 C CA . GLN B 1 288 ? 6.738 24.859 -18.406 1 98 288 GLN B CA 1
ATOM 4838 C C . GLN B 1 288 ? 7.973 25.578 -17.875 1 98 288 GLN B C 1
ATOM 4840 O O . GLN B 1 288 ? 7.859 26.672 -17.297 1 98 288 GLN B O 1
ATOM 4845 N N . GLY B 1 289 ? 9.094 24.938 -17.891 1 97.81 289 GLY B N 1
ATOM 4846 C CA . GLY B 1 289 ? 10.344 25.625 -17.641 1 97.81 289 GLY B CA 1
ATOM 4847 C C . GLY B 1 289 ? 10.906 25.359 -16.25 1 97.81 289 GLY B C 1
ATOM 4848 O O . GLY B 1 289 ? 11.883 25.984 -15.844 1 97.81 289 GLY B O 1
ATOM 4849 N N . VAL B 1 290 ? 10.297 24.422 -15.57 1 98.69 290 VAL B N 1
ATOM 4850 C CA . VAL B 1 290 ? 10.781 24.078 -14.234 1 98.69 290 VAL B CA 1
ATOM 4851 C C . VAL B 1 290 ? 12.062 23.266 -14.344 1 98.69 290 VAL B C 1
ATOM 4853 O O . VAL B 1 290 ? 12.164 22.359 -15.172 1 98.69 290 VAL B O 1
ATOM 4856 N N . THR B 1 291 ? 13.055 23.609 -13.547 1 98.75 291 THR B N 1
ATOM 4857 C CA . THR B 1 291 ? 14.266 22.812 -13.414 1 98.75 291 THR B CA 1
ATOM 4858 C C . THR B 1 291 ? 14.18 21.875 -12.211 1 98.75 291 THR B C 1
ATOM 4860 O O . THR B 1 291 ? 14.016 22.344 -11.07 1 98.75 291 THR B O 1
ATOM 4863 N N . LEU B 1 292 ? 14.281 20.594 -12.43 1 98.5 292 LEU B N 1
ATOM 4864 C CA . LEU B 1 292 ? 14.281 19.594 -11.367 1 98.5 292 LEU B CA 1
ATOM 4865 C C . LEU B 1 292 ? 15.688 19.406 -10.812 1 98.5 292 LEU B C 1
ATOM 4867 O O . LEU B 1 292 ? 16.656 19.266 -11.57 1 98.5 292 LEU B O 1
ATOM 4871 N N . HIS B 1 293 ? 15.773 19.5 -9.516 1 98.19 293 HIS B N 1
ATOM 4872 C CA . HIS B 1 293 ? 17.047 19.312 -8.828 1 98.19 293 HIS B CA 1
ATOM 4873 C C . HIS B 1 293 ? 16.984 18.156 -7.848 1 98.19 293 HIS B C 1
ATOM 4875 O O . HIS B 1 293 ? 15.898 17.797 -7.375 1 98.19 293 HIS B O 1
ATOM 4881 N N . THR B 1 294 ? 18.109 17.562 -7.594 1 97.69 294 THR B N 1
ATOM 4882 C CA . THR B 1 294 ? 18.297 16.672 -6.453 1 97.69 294 THR B CA 1
ATOM 4883 C C . THR B 1 294 ? 19.297 17.25 -5.465 1 97.69 294 THR B C 1
ATOM 4885 O O . THR B 1 294 ? 20.219 17.984 -5.863 1 97.69 294 THR B O 1
ATOM 4888 N N . TRP B 1 295 ? 19.031 17.031 -4.223 1 97.81 295 TRP B N 1
ATOM 4889 C CA . TRP B 1 295 ? 19.969 17.484 -3.207 1 97.81 295 TRP B CA 1
ATOM 4890 C C . TRP B 1 295 ? 21.312 16.766 -3.352 1 97.81 295 TRP B C 1
ATOM 4892 O O . TRP B 1 295 ? 21.359 15.578 -3.664 1 97.81 295 TRP B O 1
ATOM 4902 N N . SER B 1 296 ? 22.406 17.516 -3.09 1 96.31 296 SER B N 1
ATOM 4903 C CA . SER B 1 296 ? 23.719 16.875 -3.021 1 96.31 296 SER B CA 1
ATOM 4904 C C . SER B 1 296 ? 23.797 15.945 -1.817 1 96.31 296 SER B C 1
ATOM 4906 O O . SER B 1 296 ? 23.047 16.094 -0.852 1 96.31 296 SER B O 1
ATOM 4908 N N . ALA B 1 297 ? 24.75 15.047 -1.878 1 96.12 297 ALA B N 1
ATOM 4909 C CA . ALA B 1 297 ? 24.969 14.133 -0.757 1 96.12 297 ALA B CA 1
ATOM 4910 C C . ALA B 1 297 ? 25.312 14.906 0.516 1 96.12 297 ALA B C 1
ATOM 4912 O O . ALA B 1 297 ? 24.891 14.516 1.611 1 96.12 297 ALA B O 1
ATOM 4913 N N . GLU B 1 298 ? 26 15.961 0.359 1 96.88 298 GLU B N 1
ATOM 4914 C CA . GLU B 1 298 ? 26.406 16.781 1.493 1 96.88 298 GLU B CA 1
ATOM 4915 C C . GLU B 1 298 ? 25.203 17.422 2.176 1 96.88 298 GLU B C 1
ATOM 4917 O O . GLU B 1 298 ? 25.078 17.375 3.4 1 96.88 298 GLU B O 1
ATOM 4922 N N . ILE B 1 299 ? 24.344 17.984 1.43 1 97.38 299 ILE B N 1
ATOM 4923 C CA . ILE B 1 299 ? 23.172 18.656 1.994 1 97.38 299 ILE B CA 1
ATOM 4924 C C . ILE B 1 299 ? 22.234 17.641 2.609 1 97.38 299 ILE B C 1
ATOM 4926 O O . ILE B 1 299 ? 21.703 17.844 3.699 1 97.38 299 ILE B O 1
ATOM 4930 N N . LEU B 1 300 ? 22.047 16.5 1.968 1 97.94 300 LEU B N 1
ATOM 4931 C CA . LEU B 1 300 ? 21.188 15.445 2.512 1 97.94 300 LEU B CA 1
ATOM 4932 C C . LEU B 1 300 ? 21.734 14.938 3.842 1 97.94 300 LEU B C 1
ATOM 4934 O O . LEU B 1 300 ? 20.969 14.68 4.773 1 97.94 300 LEU B O 1
ATOM 4938 N N . GLU B 1 301 ? 23.031 14.805 3.885 1 98.12 301 GLU B N 1
ATOM 4939 C CA . GLU B 1 301 ? 23.641 14.352 5.125 1 98.12 301 GLU B CA 1
ATOM 4940 C C . GLU B 1 301 ? 23.469 15.383 6.238 1 98.12 301 GLU B C 1
ATOM 4942 O O . GLU B 1 301 ? 23.25 15.016 7.398 1 98.12 301 GLU B O 1
ATOM 4947 N N . ALA B 1 302 ? 23.609 16.641 5.859 1 98.69 302 ALA B N 1
ATOM 4948 C CA . ALA B 1 302 ? 23.375 17.703 6.84 1 98.69 302 ALA B CA 1
ATOM 4949 C C . ALA B 1 302 ? 21.938 17.672 7.359 1 98.69 302 ALA B C 1
ATOM 4951 O O . ALA B 1 302 ? 21.703 17.844 8.555 1 98.69 302 ALA B O 1
ATOM 4952 N N . MET B 1 303 ? 21 17.406 6.496 1 98.62 303 MET B N 1
ATOM 4953 C CA . MET B 1 303 ? 19.594 17.297 6.883 1 98.62 303 MET B CA 1
ATOM 4954 C C . MET B 1 303 ? 19.375 16.094 7.781 1 98.62 303 MET B C 1
ATOM 4956 O O . MET B 1 303 ? 18.641 16.172 8.766 1 98.62 303 MET B O 1
ATOM 4960 N N . ARG B 1 304 ? 20 14.984 7.477 1 98.62 304 ARG B N 1
ATOM 4961 C CA . ARG B 1 304 ? 19.891 13.781 8.289 1 98.62 304 ARG B CA 1
ATOM 4962 C C . ARG B 1 304 ? 20.438 14.016 9.695 1 98.62 304 ARG B C 1
ATOM 4964 O O . ARG B 1 304 ? 19.828 13.602 10.68 1 98.62 304 ARG B O 1
ATOM 4971 N N . THR B 1 305 ? 21.609 14.648 9.758 1 98.81 305 THR B N 1
ATOM 4972 C CA . THR B 1 305 ? 22.219 14.961 11.039 1 98.81 305 THR B CA 1
ATOM 4973 C C . THR B 1 305 ? 21.328 15.875 11.867 1 98.81 305 THR B C 1
ATOM 4975 O O . THR B 1 305 ? 21.109 15.633 13.055 1 98.81 305 THR B O 1
ATOM 4978 N N . ALA B 1 306 ? 20.797 16.891 11.211 1 98.81 306 ALA B N 1
ATOM 4979 C CA . ALA B 1 306 ? 19.875 17.812 11.875 1 98.81 306 ALA B CA 1
ATOM 4980 C C . ALA B 1 306 ? 18.641 17.094 12.375 1 98.81 306 ALA B C 1
ATOM 4982 O O . ALA B 1 306 ? 18.125 17.391 13.461 1 98.81 306 ALA B O 1
ATOM 4983 N N . TRP B 1 307 ? 18.141 16.125 11.625 1 98.75 307 TRP B N 1
ATOM 4984 C CA . TRP B 1 307 ? 16.969 15.352 12.016 1 98.75 307 TRP B CA 1
ATOM 4985 C C . TRP B 1 307 ? 17.234 14.586 13.312 1 98.75 307 TRP B C 1
ATOM 4987 O O . TRP B 1 307 ? 16.391 14.586 14.219 1 98.75 307 TRP B O 1
ATOM 4997 N N . LEU B 1 308 ? 18.375 13.984 13.414 1 98.69 308 LEU B N 1
ATOM 4998 C CA . LEU B 1 308 ? 18.703 13.203 14.602 1 98.69 308 LEU B CA 1
ATOM 4999 C C . LEU B 1 308 ? 18.812 14.109 15.828 1 98.69 308 LEU B C 1
ATOM 5001 O O . LEU B 1 308 ? 18.469 13.703 16.938 1 98.69 308 LEU B O 1
ATOM 5005 N N . GLU B 1 309 ? 19.234 15.359 15.609 1 98.81 309 GLU B N 1
ATOM 5006 C CA . GLU B 1 309 ? 19.234 16.328 16.703 1 98.81 309 GLU B CA 1
ATOM 5007 C C . GLU B 1 309 ? 17.812 16.656 17.125 1 98.81 309 GLU B C 1
ATOM 5009 O O . GLU B 1 309 ? 17.531 16.797 18.328 1 98.81 309 GLU B O 1
ATOM 5014 N N . VAL B 1 310 ? 16.922 16.812 16.156 1 98.69 310 VAL B N 1
ATOM 5015 C CA . VAL B 1 310 ? 15.523 17.078 16.453 1 98.69 310 VAL B CA 1
ATOM 5016 C C . VAL B 1 310 ? 14.922 15.914 17.234 1 98.69 310 VAL B C 1
ATOM 5018 O O . VAL B 1 310 ? 14.172 16.125 18.203 1 98.69 310 VAL B O 1
ATOM 5021 N N . VAL B 1 311 ? 15.227 14.68 16.875 1 98.81 311 VAL B N 1
ATOM 5022 C CA . VAL B 1 311 ? 14.758 13.492 17.578 1 98.81 311 VAL B CA 1
ATOM 5023 C C . VAL B 1 311 ? 15.195 13.547 19.031 1 98.81 311 VAL B C 1
ATOM 5025 O O . VAL B 1 311 ? 14.391 13.305 19.938 1 98.81 311 VAL B O 1
ATOM 5028 N N . ASP B 1 312 ? 16.484 13.891 19.266 1 98.62 312 ASP B N 1
ATOM 5029 C CA . ASP B 1 312 ? 17.016 13.977 20.625 1 98.62 312 ASP B CA 1
ATOM 5030 C C . ASP B 1 312 ? 16.234 15.008 21.453 1 98.62 312 ASP B C 1
ATOM 5032 O O . ASP B 1 312 ? 15.867 14.734 22.594 1 98.62 312 ASP B O 1
ATOM 5036 N N . GLU B 1 313 ? 15.969 16.125 20.844 1 98.5 313 GLU B N 1
ATOM 5037 C CA . GLU B 1 313 ? 15.242 17.188 21.531 1 98.5 313 GLU B CA 1
ATOM 5038 C C . GLU B 1 313 ? 13.812 16.766 21.859 1 98.5 313 GLU B C 1
ATOM 5040 O O . GLU B 1 313 ? 13.336 16.953 22.969 1 98.5 313 GLU B O 1
ATOM 5045 N N . LEU B 1 314 ? 13.141 16.172 20.922 1 98.5 314 LEU B N 1
ATOM 5046 C CA . LEU B 1 314 ? 11.734 15.82 21.078 1 98.5 314 LEU B CA 1
ATOM 5047 C C . LEU B 1 314 ? 11.578 14.617 22 1 98.5 314 LEU B C 1
ATOM 5049 O O . LEU B 1 314 ? 10.5 14.406 22.578 1 98.5 314 LEU B O 1
ATOM 5053 N N . SER B 1 315 ? 12.625 13.836 22.141 1 98.5 315 SER B N 1
ATOM 5054 C CA . SER B 1 315 ? 12.578 12.633 22.969 1 98.5 315 SER B CA 1
ATOM 5055 C C . SER B 1 315 ? 12.555 12.969 24.453 1 98.5 315 SER B C 1
ATOM 5057 O O . SER B 1 315 ? 12.43 12.086 25.297 1 98.5 315 SER B O 1
ATOM 5059 N N . GLU B 1 316 ? 12.695 14.266 24.719 1 98.31 316 GLU B N 1
ATOM 5060 C CA . GLU B 1 316 ? 12.461 14.695 26.094 1 98.31 316 GLU B CA 1
ATOM 5061 C C . GLU B 1 316 ? 11 14.477 26.5 1 98.31 316 GLU B C 1
ATOM 5063 O O . GLU B 1 316 ? 10.695 14.32 27.688 1 98.31 316 GLU B O 1
ATOM 5068 N N . ASP B 1 317 ? 10.141 14.555 25.547 1 98.5 317 ASP B N 1
ATOM 5069 C CA . ASP B 1 317 ? 8.734 14.203 25.766 1 98.5 317 ASP B CA 1
ATOM 5070 C C . ASP B 1 317 ? 8.555 12.688 25.797 1 98.5 317 ASP B C 1
ATOM 5072 O O . ASP B 1 317 ? 8.984 11.977 24.891 1 98.5 317 ASP B O 1
ATOM 5076 N N . ALA B 1 318 ? 7.891 12.195 26.812 1 98.5 318 ALA B N 1
ATOM 5077 C CA . ALA B 1 318 ? 7.797 10.758 27.062 1 98.5 318 ALA B CA 1
ATOM 5078 C C . ALA B 1 318 ? 7.051 10.055 25.922 1 98.5 318 ALA B C 1
ATOM 5080 O O . ALA B 1 318 ? 7.422 8.945 25.531 1 98.5 318 ALA B O 1
ATOM 5081 N N . ASP B 1 319 ? 6.008 10.656 25.422 1 98.56 319 ASP B N 1
ATOM 5082 C CA . ASP B 1 319 ? 5.223 10.055 24.359 1 98.56 319 ASP B CA 1
ATOM 5083 C C . ASP B 1 319 ? 6.016 10.023 23.047 1 98.56 319 ASP B C 1
ATOM 5085 O O . ASP B 1 319 ? 5.945 9.055 22.297 1 98.56 319 ASP B O 1
ATOM 5089 N N . PHE B 1 320 ? 6.734 11.086 22.766 1 98.75 320 PHE B N 1
ATOM 5090 C CA . PHE B 1 320 ? 7.594 11.062 21.594 1 98.75 320 PHE B CA 1
ATOM 5091 C C . PHE B 1 320 ? 8.656 9.977 21.719 1 98.75 320 PHE B C 1
ATOM 5093 O O . PHE B 1 320 ? 8.891 9.211 20.781 1 98.75 320 PHE B O 1
ATOM 5100 N N . ALA B 1 321 ? 9.266 9.914 22.875 1 98.81 321 ALA B N 1
ATOM 5101 C CA . ALA B 1 321 ? 10.344 8.961 23.109 1 98.81 321 ALA B CA 1
ATOM 5102 C C . ALA B 1 321 ? 9.867 7.531 22.875 1 98.81 321 ALA B C 1
ATOM 5104 O O . ALA B 1 321 ? 10.539 6.746 22.203 1 98.81 321 ALA B O 1
ATOM 5105 N N . ARG B 1 322 ? 8.75 7.145 23.422 1 98.75 322 ARG B N 1
ATOM 5106 C CA . ARG B 1 322 ? 8.289 5.766 23.281 1 98.75 322 ARG B CA 1
ATOM 5107 C C . ARG B 1 322 ? 7.84 5.48 21.859 1 98.75 322 ARG B C 1
ATOM 5109 O O . ARG B 1 322 ? 7.996 4.363 21.359 1 98.75 322 ARG B O 1
ATOM 5116 N N . THR B 1 323 ? 7.215 6.484 21.188 1 98.88 323 THR B N 1
ATOM 5117 C CA . THR B 1 323 ? 6.832 6.312 19.797 1 98.88 323 THR B CA 1
ATOM 5118 C C . THR B 1 323 ? 8.062 6.117 18.922 1 98.88 323 THR B C 1
ATOM 5120 O O . THR B 1 323 ? 8.094 5.211 18.078 1 98.88 323 THR B O 1
ATOM 5123 N N . TRP B 1 324 ? 9.07 6.984 19.141 1 98.88 324 TRP B N 1
ATOM 5124 C CA . TRP B 1 324 ? 10.312 6.875 18.391 1 98.88 324 TRP B CA 1
ATOM 5125 C C . TRP B 1 324 ? 10.969 5.52 18.609 1 98.88 324 TRP B C 1
ATOM 5127 O O . TRP B 1 324 ? 11.469 4.898 17.672 1 98.88 324 TRP B O 1
ATOM 5137 N N . ALA B 1 325 ? 11.023 5.055 19.844 1 98.88 325 ALA B N 1
ATOM 5138 C CA . ALA B 1 325 ? 11.617 3.758 20.156 1 98.88 325 ALA B CA 1
ATOM 5139 C C . ALA B 1 325 ? 10.906 2.635 19.406 1 98.88 325 ALA B C 1
ATOM 5141 O O . ALA B 1 325 ? 11.547 1.777 18.797 1 98.88 325 ALA B O 1
ATOM 5142 N N . SER B 1 326 ? 9.57 2.617 19.453 1 98.94 326 SER B N 1
ATOM 5143 C CA . SER B 1 326 ? 8.773 1.628 18.734 1 98.94 326 SER B CA 1
ATOM 5144 C C . SER B 1 326 ? 9.062 1.653 17.234 1 98.94 326 SER B C 1
ATOM 5146 O O . SER B 1 326 ? 9.32 0.61 16.641 1 98.94 326 SER B O 1
ATOM 5148 N N . TYR B 1 327 ? 9.062 2.832 16.719 1 98.88 327 TYR B N 1
ATOM 5149 C CA . TYR B 1 327 ? 9.258 3.076 15.297 1 98.88 327 TYR B CA 1
ATOM 5150 C C . TYR B 1 327 ? 10.656 2.65 14.859 1 98.88 327 TYR B C 1
ATOM 5152 O O . TYR B 1 327 ? 10.812 1.911 13.883 1 98.88 327 TYR B O 1
ATOM 5160 N N . SER B 1 328 ? 11.672 3.146 15.539 1 98.81 328 SER B N 1
ATOM 5161 C CA . SER B 1 328 ? 13.062 2.895 15.148 1 98.81 328 SER B CA 1
ATOM 5162 C C . SER B 1 328 ? 13.422 1.423 15.32 1 98.81 328 SER B C 1
ATOM 5164 O O . SER B 1 328 ? 14.141 0.855 14.5 1 98.81 328 SER B O 1
ATOM 5166 N N . GLU B 1 329 ? 12.93 0.778 16.375 1 98.75 329 GLU B N 1
ATOM 5167 C CA . GLU B 1 329 ? 13.172 -0.649 16.578 1 98.75 329 GLU B CA 1
ATOM 5168 C C . GLU B 1 329 ? 12.539 -1.471 15.453 1 98.75 329 GLU B C 1
ATOM 5170 O O . GLU B 1 329 ? 13.164 -2.395 14.922 1 98.75 329 GLU B O 1
ATOM 5175 N N . PHE B 1 330 ? 11.305 -1.115 15.109 1 98.88 330 PHE B N 1
ATOM 5176 C CA . PHE B 1 330 ? 10.648 -1.803 14.008 1 98.88 330 PHE B CA 1
ATOM 5177 C C . PHE B 1 330 ? 11.461 -1.675 12.727 1 98.88 330 PHE B C 1
ATOM 5179 O O . PHE B 1 330 ? 11.656 -2.656 12.008 1 98.88 330 PHE B O 1
ATOM 5186 N N . ARG B 1 331 ? 11.922 -0.477 12.453 1 98.69 331 ARG B N 1
ATOM 5187 C CA . ARG B 1 331 ? 12.641 -0.224 11.203 1 98.69 331 ARG B CA 1
ATOM 5188 C C . ARG B 1 331 ? 13.961 -0.979 11.164 1 98.69 331 ARG B C 1
ATOM 5190 O O . ARG B 1 331 ? 14.398 -1.426 10.102 1 98.69 331 ARG B O 1
ATOM 5197 N N . GLU B 1 332 ? 14.625 -1.091 12.297 1 98.44 332 GLU B N 1
ATOM 5198 C CA . GLU B 1 332 ? 15.867 -1.86 12.367 1 98.44 332 GLU B CA 1
ATOM 5199 C C . GLU B 1 332 ? 15.625 -3.326 12.016 1 98.44 332 GLU B C 1
ATOM 5201 O O . GLU B 1 332 ? 16.391 -3.92 11.258 1 98.44 332 GLU B O 1
ATOM 5206 N N . ASN B 1 333 ? 14.578 -3.869 12.539 1 98.25 333 ASN B N 1
ATOM 5207 C CA . ASN B 1 333 ? 14.219 -5.25 12.227 1 98.25 333 ASN B CA 1
ATOM 5208 C C . ASN B 1 333 ? 13.773 -5.398 10.773 1 98.25 333 ASN B C 1
ATOM 5210 O O . ASN B 1 333 ? 14.156 -6.348 10.094 1 98.25 333 ASN B O 1
ATOM 5214 N N . TYR B 1 334 ? 13.008 -4.469 10.367 1 98.5 334 TYR B N 1
ATOM 5215 C CA . TYR B 1 334 ? 12.484 -4.5 9.008 1 98.5 334 TYR B CA 1
ATOM 5216 C C . TYR B 1 334 ? 13.609 -4.469 7.984 1 98.5 334 TYR B C 1
ATOM 5218 O O . TYR B 1 334 ? 13.5 -5.059 6.906 1 98.5 334 TYR B O 1
ATOM 5226 N N . ALA B 1 335 ? 14.68 -3.777 8.312 1 97.81 335 ALA B N 1
ATOM 5227 C CA . ALA B 1 335 ? 15.805 -3.646 7.391 1 97.81 335 ALA B CA 1
ATOM 5228 C C . ALA B 1 335 ? 16.359 -5.016 7 1 97.81 335 ALA B C 1
ATOM 5230 O O . ALA B 1 335 ? 16.812 -5.207 5.875 1 97.81 335 ALA B O 1
ATOM 5231 N N . ILE B 1 336 ? 16.25 -5.973 7.875 1 97.06 336 ILE B N 1
ATOM 5232 C CA . ILE B 1 336 ? 16.703 -7.332 7.594 1 97.06 336 ILE B CA 1
ATOM 5233 C C . ILE B 1 336 ? 15.891 -7.906 6.434 1 97.06 336 ILE B C 1
ATOM 5235 O O . ILE B 1 336 ? 16.453 -8.461 5.488 1 97.06 336 ILE B O 1
ATOM 5239 N N . TRP B 1 337 ? 14.641 -7.676 6.484 1 98.06 337 TRP B N 1
ATOM 5240 C CA . TRP B 1 337 ? 13.727 -8.164 5.449 1 98.06 337 TRP B CA 1
ATOM 5241 C C . TRP B 1 337 ? 13.883 -7.355 4.164 1 98.06 337 TRP B C 1
ATOM 5243 O O . TRP B 1 337 ? 14 -7.926 3.076 1 98.06 337 TRP B O 1
ATOM 5253 N N . ARG B 1 338 ? 13.852 -6.086 4.309 1 97.25 338 ARG B N 1
ATOM 5254 C CA . ARG B 1 338 ? 13.953 -5.219 3.141 1 97.25 338 ARG B CA 1
ATOM 5255 C C . ARG B 1 338 ? 15.18 -5.566 2.305 1 97.25 338 ARG B C 1
ATOM 5257 O O . ARG B 1 338 ? 15.094 -5.691 1.081 1 97.25 338 ARG B O 1
ATOM 5264 N N . ASP B 1 339 ? 16.359 -5.777 2.932 1 96.19 339 ASP B N 1
ATOM 5265 C CA . ASP B 1 339 ? 17.625 -5.969 2.244 1 96.19 339 ASP B CA 1
ATOM 5266 C C . ASP B 1 339 ? 17.703 -7.348 1.594 1 96.19 339 ASP B C 1
ATOM 5268 O O . ASP B 1 339 ? 18.422 -7.543 0.61 1 96.19 339 ASP B O 1
ATOM 5272 N N . LEU B 1 340 ? 16.906 -8.242 2.104 1 97.44 340 LEU B N 1
ATOM 5273 C CA . LEU B 1 340 ? 16.938 -9.617 1.61 1 97.44 340 LEU B CA 1
ATOM 5274 C C . LEU B 1 340 ? 15.844 -9.844 0.572 1 97.44 340 LEU B C 1
ATOM 5276 O O . LEU B 1 340 ? 16.078 -10.492 -0.449 1 97.44 340 LEU B O 1
ATOM 5280 N N . GLY B 1 341 ? 14.664 -9.328 0.808 1 97.62 341 GLY B N 1
ATOM 5281 C CA . GLY B 1 341 ? 13.469 -9.68 0.059 1 97.62 341 GLY B CA 1
ATOM 5282 C C . GLY B 1 341 ? 13.344 -8.922 -1.25 1 97.62 341 GLY B C 1
ATOM 5283 O O . GLY B 1 341 ? 12.758 -9.43 -2.211 1 97.62 341 GLY B O 1
ATOM 5284 N N . TYR B 1 342 ? 13.859 -7.754 -1.327 1 97.31 342 TYR B N 1
ATOM 5285 C CA . TYR B 1 342 ? 13.602 -6.918 -2.49 1 97.31 342 TYR B CA 1
ATOM 5286 C C . TYR B 1 342 ? 14.828 -6.844 -3.396 1 97.31 342 TYR B C 1
ATOM 5288 O O . TYR B 1 342 ? 15.961 -6.863 -2.918 1 97.31 342 TYR B O 1
ATOM 5296 N N . LEU B 1 343 ? 14.508 -6.699 -4.66 1 93.75 343 LEU B N 1
ATOM 5297 C CA . LEU B 1 343 ? 15.555 -6.473 -5.66 1 93.75 343 LEU B CA 1
ATOM 5298 C C . LEU B 1 343 ? 16.172 -5.094 -5.492 1 93.75 343 LEU B C 1
ATOM 5300 O O . LEU B 1 343 ? 15.469 -4.117 -5.215 1 93.75 343 LEU B O 1
ATOM 5304 N N . ARG B 1 344 ? 17.531 -4.953 -5.516 1 81.38 344 ARG B N 1
ATOM 5305 C CA . ARG B 1 344 ? 18.25 -3.684 -5.43 1 81.38 344 ARG B CA 1
ATOM 5306 C C . ARG B 1 344 ? 18.766 -3.25 -6.793 1 81.38 344 ARG B C 1
ATOM 5308 O O . ARG B 1 344 ? 19.031 -4.09 -7.656 1 81.38 344 ARG B O 1
#

Organism: NCBI:txid2562239

Secondary structure (DSSP, 8-state):
-------------------------EEEEEEESS-TTSTTHHHHHHHHHHHHHHHHTSSEEEEEE-TTTSS-GGGHHHHHHHTSSSEEEE-GGGGTTT-GGGGGGT--TT---HHHHHHHHHHSSHHHHHHHHHHTTTEEEEEEEEE-PPP-EEESS---SGGGGTT-EEE--HHHHHHHHHTT-EEE---HHHHHHHHHHTSSSEE--S-HHHHHHHTGGGT--EEEE--TT-SSEEEEEEEEHHHHHHSHHHHHHHHHHHHHHHHHHHHHHHHHSHHHHHHHHHHTTPEEEE--HHHHHHHHHHHHHHHHHHTTSHHHHHHHHHHHHHHHHHHHHHHHHS--/-------------------------EEEEEEESS-TTSTTHHHHHHHHHHHHHHHHTSSEEEEEE-TTTSS-GGGHHHHHHHTSSSEEEE-GGGGTTT-GGGGGGT--TT---HHHHHHHHHHSSHHHHHHHHHHTTTEEEEEEEEE-PPP-EEESS---SGGGGTT-EEE--HHHHHHHHHTT-EEE---HHHHHHHHHHTSSSEE--S-HHHHHHHTGGGT--EEEE--TT-SSEEEEEEEEHHHHHHSHHHHHHHHHHHHHHHHHHHHHHHHHSHHHHHHHHHHTTPEEEE--HHHHHHHHHHHHHHHHHHTTSHHHHHHHHHHHHHHHHHHHHHHHHS--

pLDDT: mean 92.97, std 15.8, range [22.61, 98.94]